Protein AF-A0A0L0C707-F1 (afdb_monomer)

Mean predicted aligned error: 13.83 Å

Organism: Lucilia cuprina (NCBI:txid7375)

Solvent-accessible surface area (backbone atoms only — not comparable to full-atom values): 21400 Å² total; per-residue (Å²): 146,87,86,83,80,81,94,69,94,73,90,75,89,79,86,86,85,88,85,85,88,83,90,88,89,80,92,75,96,67,78,78,77,79,74,74,87,55,80,81,68,81,73,63,88,67,75,67,60,69,65,49,59,50,30,46,52,55,20,52,49,32,47,49,54,42,46,63,70,50,71,50,40,71,60,50,46,52,56,71,50,48,83,51,72,84,74,51,72,86,60,82,85,61,59,77,74,50,43,35,53,51,51,55,44,52,61,49,52,52,26,50,48,30,39,50,52,14,51,40,29,42,51,22,28,54,31,42,48,49,28,50,53,42,51,45,50,50,55,50,47,50,54,50,59,59,70,62,53,60,85,64,52,80,80,50,56,69,74,58,51,54,30,48,52,55,35,50,50,54,49,50,53,48,51,54,54,50,41,55,55,47,49,56,52,44,52,55,37,35,51,50,26,50,44,32,17,53,52,28,36,53,49,16,48,51,50,51,47,48,60,69,70,31,51,56,47,68,47,66,68,38,44,51,56,49,36,52,51,48,47,57,49,49,52,50,33,46,48,64,52,35,58,67,59,48,56,51,36,50,52,52,48,55,54,47,52,56,50,49,56,51,48,53,55,52,50,44,51,52,50,53,50,50,52,54,28,65,76,68,67,49,51,82,78,62,35,53,60,44,78,44,38,66,72,70,43,42,69,58,52,52,53,50,50,54,51,50,52,49,42,36,45,73,76,48,71,60,58,81,73,90,58,88,86,53,51,86,70,55,54,66,70,60,60,72,71,62,71,74,58,54,64,57,84,62,66,63,68,73,77,48,51,77,72,60,51,70,30,36,55,69,79,70,97,75,78,135

Sequence (368 aa):
MIFQKYNFHIVVFVAFILQTNGDINSSSAIRPTILLGAPAHVISGEHISLDFYAAVELSDGAKNDLQELLYNFLENLQRNLSTSSILNTVVAKPIDIEINRYQLGKLNDLADFFQHSSNTAGQFAQKAEHFFETSKNESHSLLLKLRQLPSAQRFLPTAVKMRLTDYFAEMEFFHVMFSEIIDEALEYIVDTLRSIQRTFLRYADIQRDTLRTWNFKSDEWCCNTYLDFLQQWSAHIFKCAASSNLHVAYDVYATTETSTKYIMRQLEFRIQRLYNCFIFGNYELRCQFLRKPEIDFEKLFAKLDELQQYFDIKIKGGRVTNDRSGRRRRQQDETKNIYDKCIPYGFPDIQMTTSLKTCFYFPNSNKV

pLDDT: mean 73.56, std 23.79, range [23.22, 98.06]

Nearest PDB structures (foldseek):
  8a1g-assembly2_D  TM=5.244E-01  e=1.028E+00  Homo sapiens
  8abq-assembly2_D  TM=4.294E-01  e=4.629E+00  Homo sapiens
  4nqi-assembly1_B  TM=2.940E-01  e=2.229E+00  Dictyostelium discoideum
  6n4n-assembly2_C  TM=2.081E-01  e=1.723E+00  synthetic construct

Foldseek 3Di:
DPDPDDPDDDDDDDDDDDDDDDDDDDDDPDPPPPPPPDPPPPPPLDLQDPLLVVLLVQLVVLLVVLCVLCVCVLVCLCLLLDPDCVSVVPDDDDDQVVLLVSLVVSLLVLLVSLLVSLVSLLSSLVSLLSNLVSLLVSLVSLLVVLVVPVVLCVPDDPVLVVLSVVLSVLSVVLSVLLNVLSVLLSCLLNLLSNLSSVLSNVVSVLSVCCPPPQAFQSHPVLSSLVSVVCSVLVVLLCCQRDVQSVVLNSVLSVLSSVLSVVLSVLSSVVSVLVVVCSVVVPCVPSVVCSVPSCVSCVVVVVSSVVSVCSCCCRVVVVDPDVCPPCCVPVVVVPVVPRSVPSQPPPPPVVVDDPVSSVRTNDPDPPDD

Radius of gyration: 31.15 Å; Cα contacts (8 Å, |Δi|>4): 242; chains: 1; bounding box: 66×52×97 Å

Structure (mmCIF, N/CA/C/O backbone):
data_AF-A0A0L0C707-F1
#
_entry.id   AF-A0A0L0C707-F1
#
loop_
_atom_site.group_PDB
_atom_site.id
_atom_site.type_symbol
_atom_site.label_atom_id
_atom_site.label_alt_id
_atom_site.label_comp_id
_atom_site.label_asym_id
_atom_site.label_entity_id
_atom_site.label_seq_id
_atom_site.pdbx_PDB_ins_code
_atom_site.Cartn_x
_atom_site.Cartn_y
_atom_site.Cartn_z
_atom_site.occupancy
_atom_site.B_iso_or_equiv
_atom_site.auth_seq_id
_atom_site.auth_comp_id
_atom_site.auth_asym_id
_atom_site.auth_atom_id
_atom_site.pdbx_PDB_model_num
ATOM 1 N N . MET A 1 1 ? -35.541 -12.608 18.206 1.00 29.41 1 MET A N 1
ATOM 2 C CA . MET A 1 1 ? -35.694 -13.497 17.033 1.00 29.41 1 MET A CA 1
ATOM 3 C C . MET A 1 1 ? -34.462 -13.391 16.120 1.00 29.41 1 MET A C 1
ATOM 5 O O . MET A 1 1 ? -34.608 -13.160 14.933 1.00 29.41 1 MET A O 1
ATOM 9 N N . ILE A 1 2 ? -33.250 -13.544 16.682 1.00 27.58 2 ILE A N 1
ATOM 10 C CA . ILE A 1 2 ? -31.954 -13.632 15.969 1.00 27.58 2 ILE A CA 1
ATOM 11 C C . ILE A 1 2 ? -31.015 -14.495 16.842 1.00 27.58 2 ILE A C 1
ATOM 13 O O . ILE A 1 2 ? -30.010 -14.033 17.354 1.00 27.58 2 ILE A O 1
ATOM 17 N N . PHE A 1 3 ? -31.411 -15.736 17.126 1.00 26.38 3 PHE A N 1
ATOM 18 C CA . PHE A 1 3 ? -30.586 -16.717 17.855 1.00 26.38 3 PHE A CA 1
ATOM 19 C C . PHE A 1 3 ? -30.744 -18.089 17.187 1.00 26.38 3 PHE A C 1
ATOM 21 O O . PHE A 1 3 ? -31.162 -19.066 17.800 1.00 26.38 3 PHE A O 1
ATOM 28 N N . GLN A 1 4 ? -30.522 -18.141 15.869 1.00 24.53 4 GLN A N 1
ATOM 29 C CA . GLN A 1 4 ? -30.591 -19.404 15.123 1.00 24.53 4 GLN A CA 1
ATOM 30 C C . GLN A 1 4 ? -29.683 -19.472 13.886 1.00 24.53 4 GLN A C 1
ATOM 32 O O . GLN A 1 4 ? -29.968 -20.181 12.925 1.00 24.53 4 GLN A O 1
ATOM 37 N N . LYS A 1 5 ? -28.562 -18.753 13.899 1.00 28.16 5 LYS A N 1
ATOM 38 C CA . LYS A 1 5 ? -27.421 -18.997 13.009 1.00 28.16 5 LYS A CA 1
ATOM 39 C C . LYS A 1 5 ? -26.166 -18.885 13.869 1.00 28.16 5 LYS A C 1
ATOM 41 O O . LYS A 1 5 ? -26.195 -18.136 14.831 1.00 28.16 5 LYS A O 1
ATOM 46 N N . TYR A 1 6 ? -25.121 -19.629 13.524 1.00 32.22 6 TYR A N 1
ATOM 47 C CA . TYR A 1 6 ? -23.869 -19.821 14.278 1.00 32.22 6 TYR A CA 1
ATOM 48 C C . TYR A 1 6 ? -23.878 -21.011 15.256 1.00 32.22 6 TYR A C 1
ATOM 50 O O . TYR A 1 6 ? -23.705 -20.882 16.461 1.00 32.22 6 TYR A O 1
ATOM 58 N N . ASN A 1 7 ? -24.014 -22.214 14.681 1.00 24.25 7 ASN A N 1
ATOM 59 C CA . ASN A 1 7 ? -23.398 -23.420 15.237 1.00 24.25 7 ASN A CA 1
ATOM 60 C C . ASN A 1 7 ? -21.882 -23.330 15.002 1.00 24.25 7 ASN A C 1
ATOM 62 O O . ASN A 1 7 ? -21.407 -23.682 13.925 1.00 24.25 7 ASN A O 1
ATOM 66 N N . PHE A 1 8 ? -21.132 -22.867 15.997 1.00 26.16 8 PHE A N 1
ATOM 67 C CA . PHE A 1 8 ? -19.706 -23.159 16.119 1.00 26.16 8 PHE A CA 1
ATOM 68 C C . PHE A 1 8 ? -19.468 -23.768 17.498 1.00 26.16 8 PHE A C 1
ATOM 70 O O . PHE A 1 8 ? -19.759 -23.163 18.528 1.00 26.16 8 PHE A O 1
ATOM 77 N N . HIS A 1 9 ? -18.996 -25.014 17.500 1.00 23.22 9 HIS A N 1
ATOM 78 C CA . HIS A 1 9 ? -18.628 -25.747 18.702 1.00 23.22 9 HIS A CA 1
ATOM 79 C C . HIS A 1 9 ? -17.429 -25.067 19.371 1.00 23.22 9 HIS A C 1
ATOM 81 O O . HIS A 1 9 ? -16.294 -25.246 18.939 1.00 23.22 9 HIS A O 1
ATOM 87 N N . ILE A 1 10 ? -17.678 -24.332 20.452 1.00 25.02 10 ILE A N 1
ATOM 88 C CA . ILE A 1 10 ? -16.660 -24.020 21.455 1.00 25.02 10 ILE A CA 1
ATOM 89 C C . ILE A 1 10 ? -17.020 -24.826 22.700 1.00 25.02 10 ILE A C 1
ATOM 91 O O . ILE A 1 10 ? -18.026 -24.584 23.364 1.00 25.02 10 ILE A O 1
ATOM 95 N N . VAL A 1 11 ? -16.207 -25.843 22.975 1.00 23.56 11 VAL A N 1
ATOM 96 C CA . VAL A 1 11 ? -16.266 -26.633 24.204 1.00 23.56 11 VAL A CA 1
ATOM 97 C C . VAL A 1 11 ? -15.745 -25.749 25.338 1.00 23.56 11 VAL A C 1
ATOM 99 O O . VAL A 1 11 ? -14.542 -25.530 25.448 1.00 23.56 11 VAL A O 1
ATOM 102 N N . VAL A 1 12 ? -16.644 -25.227 26.174 1.00 27.28 12 VAL A N 1
ATOM 103 C CA . VAL A 1 12 ? -16.287 -24.533 27.420 1.00 27.28 12 VAL A CA 1
ATOM 104 C C . VAL A 1 12 ? -16.418 -25.518 28.578 1.00 27.28 12 VAL A C 1
ATOM 106 O O . VAL A 1 12 ? -17.511 -25.982 28.899 1.00 27.28 12 VAL A O 1
ATOM 109 N N . PHE A 1 13 ? -15.290 -25.835 29.213 1.00 24.61 13 PHE A N 1
ATOM 110 C CA . PHE A 1 13 ? -15.254 -26.531 30.496 1.00 24.61 13 PHE A CA 1
ATOM 111 C C . PHE A 1 13 ? -15.786 -25.596 31.593 1.00 24.61 13 PHE A C 1
ATOM 113 O O . PHE A 1 13 ? -15.154 -24.595 31.923 1.00 24.61 13 PHE A O 1
ATOM 120 N N . VAL A 1 14 ? -16.939 -25.933 32.174 1.00 24.94 14 VAL A N 1
ATOM 121 C CA . VAL A 1 14 ? -17.467 -25.303 33.392 1.00 24.94 14 VAL A CA 1
ATOM 122 C C . VAL A 1 14 ? -17.176 -26.234 34.564 1.00 24.94 14 VAL A C 1
ATOM 124 O O . VAL A 1 14 ? -17.775 -27.301 34.674 1.00 24.94 14 VAL A O 1
ATOM 127 N N . ALA A 1 15 ? -16.267 -25.832 35.453 1.00 25.30 15 ALA A N 1
ATOM 128 C CA . ALA A 1 15 ? -16.119 -26.458 36.762 1.00 25.30 15 ALA A CA 1
ATOM 129 C C . ALA A 1 15 ? -16.946 -25.671 37.790 1.00 25.30 15 ALA A C 1
ATOM 131 O O . ALA A 1 15 ? -16.605 -24.557 38.182 1.00 25.30 15 ALA A O 1
ATOM 132 N N . PHE A 1 16 ? -18.064 -26.275 38.183 1.00 24.27 16 PHE A N 1
ATOM 133 C CA . PHE A 1 16 ? -18.941 -25.882 39.282 1.00 24.27 16 PHE A CA 1
ATOM 134 C C . PHE A 1 16 ? -18.318 -26.336 40.611 1.00 24.27 16 PHE A C 1
ATOM 136 O O . PHE A 1 16 ? -18.015 -27.519 40.750 1.00 24.27 16 PHE A O 1
ATOM 143 N N . ILE A 1 17 ? -18.217 -25.455 41.611 1.00 27.58 17 ILE A N 1
ATOM 144 C CA . ILE A 1 17 ? -18.271 -25.868 43.022 1.00 27.58 17 ILE A CA 1
ATOM 145 C C . ILE A 1 17 ? -19.262 -24.957 43.755 1.00 27.58 17 ILE A C 1
ATOM 147 O O . ILE A 1 17 ? -19.055 -23.754 43.902 1.00 27.58 17 ILE A O 1
ATOM 151 N N . LEU A 1 18 ? -20.360 -25.584 44.179 1.00 25.73 18 LEU A N 1
ATOM 152 C CA . LEU A 1 18 ? -21.355 -25.131 45.149 1.00 25.73 18 LEU A CA 1
ATOM 153 C C . LEU A 1 18 ? -20.939 -25.591 46.554 1.00 25.73 18 LEU A C 1
ATOM 155 O O . LEU A 1 18 ? -20.549 -26.745 46.703 1.00 25.73 18 LEU A O 1
ATOM 159 N N . GLN A 1 19 ? -21.137 -24.735 47.562 1.00 26.56 19 GLN A N 1
ATOM 160 C CA . GLN A 1 19 ? -21.458 -25.070 48.968 1.00 26.56 19 GLN A CA 1
ATOM 161 C C . GLN A 1 19 ? -21.836 -23.749 49.681 1.00 26.56 19 GLN A C 1
ATOM 163 O O . GLN A 1 19 ? -20.992 -22.875 49.828 1.00 26.56 19 GLN A O 1
ATOM 168 N N . THR A 1 20 ? -23.119 -23.367 49.747 1.00 28.94 20 THR A N 1
ATOM 169 C CA . THR A 1 20 ? -24.190 -23.669 50.736 1.00 28.94 20 THR A CA 1
ATOM 170 C C . THR A 1 20 ? -24.132 -22.905 52.073 1.00 28.94 20 THR A C 1
ATOM 172 O O . THR A 1 20 ? -23.296 -23.201 52.915 1.00 28.94 20 THR A O 1
ATOM 175 N N . ASN A 1 21 ? -25.159 -22.051 52.234 1.00 27.39 21 ASN A N 1
ATOM 176 C CA . ASN A 1 21 ? -26.006 -21.717 53.400 1.00 27.39 21 ASN A CA 1
ATOM 177 C C . ASN A 1 21 ? -25.458 -20.985 54.643 1.00 27.39 21 ASN A C 1
ATOM 179 O O . ASN A 1 21 ? -24.502 -21.418 55.273 1.00 27.39 21 ASN A O 1
ATOM 183 N N . GLY A 1 22 ? -26.207 -19.947 55.063 1.00 23.61 22 GLY A N 1
ATOM 184 C CA . GLY A 1 22 ? -26.121 -19.336 56.396 1.00 23.61 22 GLY A CA 1
ATOM 185 C C . GLY A 1 22 ? -26.800 -17.962 56.550 1.00 23.61 22 GLY A C 1
ATOM 186 O O . GLY A 1 22 ? -26.109 -16.955 56.553 1.00 23.61 22 GLY A O 1
ATOM 187 N N . ASP A 1 23 ? -28.128 -17.973 56.705 1.00 24.03 23 ASP A N 1
ATOM 188 C CA . ASP A 1 23 ? -28.989 -17.088 57.517 1.00 24.03 23 ASP A CA 1
ATOM 189 C C . ASP A 1 23 ? -29.179 -15.567 57.304 1.00 24.03 23 ASP A C 1
ATOM 191 O O . ASP A 1 23 ? -28.378 -14.805 56.773 1.00 24.03 23 ASP A O 1
ATOM 195 N N . ILE A 1 24 ? -30.385 -15.185 57.734 1.00 30.83 24 ILE A N 1
ATOM 196 C CA . ILE A 1 24 ? -31.194 -13.995 57.476 1.00 30.83 24 ILE A CA 1
ATOM 197 C C . ILE A 1 24 ? -31.113 -13.003 58.660 1.00 30.83 24 ILE A C 1
ATOM 199 O O . ILE A 1 24 ? -31.166 -13.422 59.811 1.00 30.83 24 ILE A O 1
ATOM 203 N N . ASN A 1 25 ? -31.135 -11.699 58.333 1.00 25.59 25 ASN A N 1
ATOM 204 C CA . ASN A 1 25 ? -31.723 -10.538 59.044 1.00 25.59 25 ASN A CA 1
ATOM 205 C C . ASN A 1 25 ? -30.840 -9.366 59.532 1.00 25.59 25 ASN A C 1
ATOM 207 O O . ASN A 1 25 ? -29.829 -9.502 60.210 1.00 25.59 25 ASN A O 1
ATOM 211 N N . SER A 1 26 ? -31.453 -8.191 59.316 1.00 24.33 26 SER A N 1
ATOM 212 C CA . SER A 1 26 ? -31.308 -6.870 59.954 1.00 24.33 26 SER A CA 1
ATOM 213 C C . SER A 1 26 ? -30.426 -5.804 59.278 1.00 24.33 26 SER A C 1
ATOM 215 O O . SER A 1 26 ? -29.206 -5.761 59.365 1.00 24.33 26 SER A O 1
ATOM 217 N N . SER A 1 27 ? -31.136 -4.896 58.599 1.00 27.25 27 SER A N 1
ATOM 218 C CA . SER A 1 27 ? -31.024 -3.433 58.683 1.00 27.25 27 SER A CA 1
ATOM 219 C C . SER A 1 27 ? -29.714 -2.814 59.193 1.00 27.25 27 SER A C 1
ATOM 221 O O . SER A 1 27 ? -29.495 -2.684 60.393 1.00 27.25 27 SER A O 1
ATOM 223 N N . SER A 1 28 ? -28.964 -2.204 58.279 1.00 24.56 28 SER A N 1
ATOM 224 C CA . SER A 1 28 ? -28.593 -0.785 58.374 1.00 24.56 28 SER A CA 1
ATOM 225 C C . SER A 1 28 ? -28.043 -0.324 57.025 1.00 24.56 28 SER A C 1
ATOM 227 O O . SER A 1 28 ? -27.272 -1.020 56.369 1.00 24.56 28 SER A O 1
ATOM 229 N N . ALA A 1 29 ? -28.498 0.844 56.574 1.00 35.22 29 ALA A N 1
ATOM 230 C CA . ALA A 1 29 ? -28.006 1.502 55.376 1.00 35.22 29 ALA A CA 1
ATOM 231 C C . ALA A 1 29 ? -26.565 1.976 55.608 1.00 35.22 29 ALA A C 1
ATOM 233 O O . ALA A 1 29 ? -26.320 3.126 55.959 1.00 35.22 29 ALA A O 1
ATOM 234 N N . ILE A 1 30 ? -25.605 1.079 55.413 1.00 25.02 30 ILE A N 1
ATOM 235 C CA . ILE A 1 30 ? -24.193 1.423 55.320 1.00 25.02 30 ILE A CA 1
ATOM 236 C C . ILE A 1 30 ? -23.891 1.482 53.828 1.00 25.02 30 ILE A C 1
ATOM 238 O O . ILE A 1 30 ? -23.772 0.454 53.165 1.00 25.02 30 ILE A O 1
ATOM 242 N N . ARG A 1 31 ? -23.802 2.700 53.275 1.00 25.56 31 ARG A N 1
ATOM 243 C CA . ARG A 1 31 ? -23.098 2.901 52.003 1.00 25.56 31 ARG A CA 1
ATOM 244 C C . ARG A 1 31 ? -21.703 2.308 52.206 1.00 25.56 31 ARG A C 1
ATOM 246 O O . ARG A 1 31 ? -20.988 2.824 53.066 1.00 25.56 31 ARG A O 1
ATOM 253 N N . PRO A 1 32 ? -21.292 1.259 51.475 1.00 26.81 32 PRO A N 1
ATOM 254 C CA . PRO A 1 32 ? -19.907 0.860 51.525 1.00 26.81 32 PRO A CA 1
ATOM 255 C C . PRO A 1 32 ? -19.141 1.978 50.831 1.00 26.81 32 PRO A C 1
ATOM 257 O O . PRO A 1 32 ? -19.194 2.132 49.610 1.00 26.81 32 PRO A O 1
ATOM 260 N N . THR A 1 33 ? -18.474 2.808 51.625 1.00 26.66 33 THR A N 1
ATOM 261 C CA . THR A 1 33 ? -17.367 3.619 51.146 1.00 26.66 33 THR A CA 1
ATOM 262 C C . THR A 1 33 ? -16.359 2.621 50.598 1.00 26.66 33 THR A C 1
ATOM 264 O O . THR A 1 33 ? -15.690 1.927 51.363 1.00 26.66 33 THR A O 1
ATOM 267 N N . ILE A 1 34 ? -16.317 2.475 49.274 1.00 34.53 34 ILE A N 1
ATOM 268 C CA . ILE A 1 34 ? -15.263 1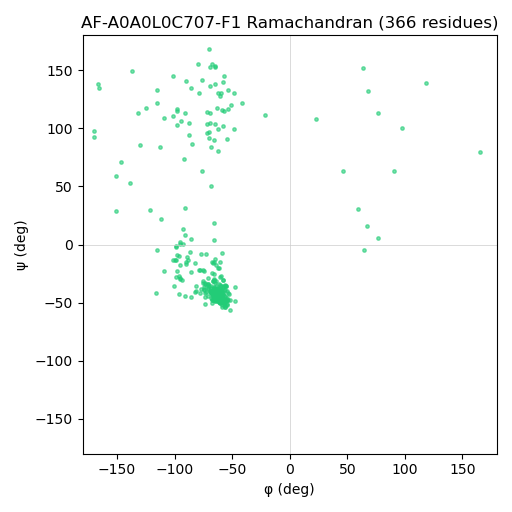.731 48.595 1.00 34.53 34 ILE A CA 1
ATOM 269 C C . ILE A 1 34 ? -13.991 2.536 48.851 1.00 34.53 34 ILE A C 1
ATOM 271 O O . ILE A 1 34 ? -13.671 3.478 48.131 1.00 34.53 34 ILE A O 1
ATOM 275 N N . LEU A 1 35 ? -13.303 2.212 49.943 1.00 26.55 35 LEU A N 1
ATOM 276 C CA . LEU A 1 35 ? -11.914 2.574 50.138 1.00 26.55 35 LEU A CA 1
ATOM 277 C C . LEU A 1 35 ? -11.155 1.857 49.022 1.00 26.55 35 LEU A C 1
ATOM 279 O O . LEU A 1 35 ? -10.909 0.653 49.098 1.00 26.55 35 LEU A O 1
ATOM 283 N N . LEU A 1 36 ? -10.837 2.598 47.957 1.00 36.31 36 LEU A N 1
ATOM 284 C CA . LEU A 1 36 ? -9.808 2.227 46.994 1.00 36.31 36 LEU A CA 1
ATOM 285 C C . LEU A 1 36 ? -8.472 2.168 47.749 1.00 36.31 36 LEU A C 1
ATOM 287 O O . LEU A 1 36 ? -7.685 3.107 47.759 1.00 36.31 36 LEU A O 1
ATOM 291 N N . GLY A 1 37 ? -8.248 1.053 48.440 1.00 28.73 37 GLY A N 1
ATOM 292 C CA . GLY A 1 37 ? -6.965 0.654 49.000 1.00 28.73 37 GLY A CA 1
ATOM 293 C C . GLY A 1 37 ? -6.056 0.123 47.896 1.00 28.73 37 GLY A C 1
ATOM 294 O O . GLY A 1 37 ? -5.730 -1.055 47.875 1.00 28.73 37 GLY A O 1
ATOM 295 N N . ALA A 1 38 ? -5.720 0.985 46.946 1.00 29.02 38 ALA A N 1
ATOM 296 C CA . ALA A 1 38 ? -4.607 0.885 46.010 1.00 29.02 38 ALA A CA 1
ATOM 297 C C . ALA A 1 38 ? -4.491 2.278 45.380 1.00 29.02 38 ALA A C 1
ATOM 299 O O . ALA A 1 38 ? -5.538 2.882 45.117 1.00 29.02 38 ALA A O 1
ATOM 300 N N . PRO A 1 39 ? -3.279 2.831 45.177 1.00 29.73 39 PRO A N 1
ATOM 301 C CA . PRO A 1 39 ? -3.155 4.150 44.579 1.00 29.73 39 PRO A CA 1
ATOM 302 C C . PRO A 1 39 ? -3.942 4.119 43.275 1.00 29.73 39 PRO A C 1
ATOM 304 O O . PRO A 1 39 ? -3.842 3.149 42.521 1.00 29.73 39 PRO A O 1
ATOM 307 N N . ALA A 1 40 ? -4.763 5.143 43.042 1.00 35.59 40 ALA A N 1
ATOM 308 C CA . ALA A 1 40 ? -5.251 5.436 41.711 1.00 35.59 40 ALA A CA 1
ATOM 309 C C . ALA A 1 40 ? -3.998 5.570 40.844 1.00 35.59 40 ALA A C 1
ATOM 311 O O . ALA A 1 40 ? -3.367 6.626 40.817 1.00 35.59 40 ALA A O 1
ATOM 312 N N . HIS A 1 41 ? -3.558 4.457 40.250 1.00 37.34 41 HIS A N 1
ATOM 313 C CA . HIS A 1 41 ? -2.521 4.465 39.246 1.00 37.34 41 HIS A CA 1
ATOM 314 C C . HIS A 1 41 ? -3.004 5.501 38.260 1.00 37.34 41 HIS A C 1
ATOM 316 O O . HIS A 1 41 ? -4.139 5.410 37.793 1.00 37.34 41 HIS A O 1
ATOM 322 N N . VAL A 1 42 ? -2.189 6.533 38.073 1.00 35.88 42 VAL A N 1
ATOM 323 C CA . VAL A 1 42 ? -2.395 7.570 37.077 1.00 35.88 42 VAL A CA 1
ATOM 324 C C . VAL A 1 42 ? -2.688 6.826 35.785 1.00 35.88 42 VAL A C 1
ATOM 326 O O . VAL A 1 42 ? -1.789 6.254 35.172 1.00 35.88 42 VAL A O 1
ATOM 329 N N . ILE A 1 43 ? -3.971 6.716 35.444 1.00 45.62 43 ILE A N 1
ATOM 330 C CA . ILE A 1 43 ? -4.393 6.143 34.182 1.00 45.62 43 ILE A CA 1
ATOM 331 C C . ILE A 1 43 ? -3.962 7.213 33.199 1.00 45.62 43 ILE A C 1
ATOM 333 O O . ILE A 1 43 ? -4.608 8.254 33.092 1.00 45.62 43 ILE A O 1
ATOM 337 N N . SER A 1 44 ? -2.784 7.006 32.609 1.00 44.12 44 SER A N 1
ATOM 338 C CA . SER A 1 44 ? -2.294 7.782 31.479 1.00 44.12 44 SER A CA 1
ATOM 339 C C . SER A 1 44 ? -3.466 8.008 30.531 1.00 44.12 44 SER A C 1
ATOM 341 O O . SER A 1 44 ? -4.110 7.042 30.118 1.00 44.12 44 SER A O 1
ATOM 343 N N . GLY A 1 45 ? -3.779 9.277 30.257 1.00 47.53 45 GLY A N 1
ATOM 344 C CA . GLY A 1 45 ? -4.919 9.657 29.421 1.00 47.53 45 GLY A CA 1
ATOM 345 C C . GLY A 1 45 ? -4.804 9.144 27.984 1.00 47.53 45 GLY A C 1
ATOM 346 O O . GLY A 1 45 ? -5.827 9.005 27.319 1.00 47.53 45 GLY A O 1
ATOM 347 N N . GLU A 1 46 ? -3.586 8.814 27.549 1.00 57.59 46 GLU A N 1
ATOM 348 C CA . GLU A 1 46 ? -3.301 8.158 26.275 1.00 57.59 46 GLU A CA 1
ATOM 349 C C . GLU A 1 46 ? -3.291 6.638 26.466 1.00 57.59 46 GLU A C 1
ATOM 351 O O . GLU A 1 46 ? -2.436 6.077 27.166 1.00 57.59 46 GLU A O 1
ATOM 356 N N . HIS A 1 47 ? -4.273 5.968 25.859 1.00 70.94 47 HIS A N 1
ATOM 357 C CA . HIS A 1 47 ? -4.337 4.507 25.824 1.00 70.94 47 HIS A CA 1
ATOM 358 C C . HIS A 1 47 ? -3.739 3.927 24.541 1.00 70.94 47 HIS A C 1
ATOM 360 O O . HIS A 1 47 ? -3.223 2.805 24.603 1.00 70.94 47 HIS A O 1
ATOM 366 N N . ILE A 1 48 ? -3.795 4.688 23.443 1.00 83.06 48 ILE A N 1
ATOM 367 C CA . ILE A 1 48 ? -3.105 4.421 22.175 1.00 83.06 48 ILE A CA 1
ATOM 368 C C . ILE A 1 48 ? -1.686 4.983 22.250 1.00 83.06 48 ILE A C 1
ATOM 370 O O . ILE A 1 48 ? -1.499 6.111 22.703 1.00 83.06 48 ILE A O 1
ATOM 374 N N . SER A 1 49 ? -0.690 4.215 21.812 1.00 87.00 49 SER A N 1
ATOM 375 C CA . SER A 1 49 ? 0.701 4.679 21.807 1.00 87.00 49 SER A CA 1
ATOM 376 C C . SER A 1 49 ? 0.969 5.788 20.779 1.00 87.00 49 SER A C 1
ATOM 378 O O . SER A 1 49 ? 0.343 5.863 19.720 1.00 87.00 49 SER A O 1
ATOM 380 N N . LEU A 1 50 ? 1.973 6.624 21.059 1.00 88.25 50 LEU A N 1
ATOM 381 C CA . LEU A 1 50 ? 2.527 7.557 20.070 1.00 88.25 50 LEU A CA 1
ATOM 382 C C . LEU A 1 50 ? 3.114 6.824 18.853 1.00 88.25 50 LEU A C 1
ATOM 384 O O . LEU A 1 50 ? 3.076 7.361 17.747 1.00 88.25 50 LEU A O 1
ATOM 388 N N . ASP A 1 51 ? 3.584 5.587 19.037 1.00 90.56 51 ASP A N 1
ATOM 389 C CA . ASP A 1 51 ? 4.130 4.753 17.963 1.00 90.56 51 ASP A CA 1
ATOM 390 C C . ASP A 1 51 ? 3.085 4.474 16.875 1.00 90.56 51 ASP A C 1
ATOM 392 O O . ASP A 1 51 ? 3.419 4.462 15.693 1.00 90.56 51 ASP A O 1
ATOM 396 N N . PHE A 1 52 ? 1.806 4.327 17.238 1.00 93.38 52 PHE A N 1
ATOM 397 C CA . PHE A 1 52 ? 0.723 4.201 16.260 1.00 93.38 52 PHE A CA 1
ATOM 398 C C . PHE A 1 52 ? 0.589 5.437 15.373 1.00 93.38 52 PHE A C 1
ATOM 400 O O . PHE A 1 52 ? 0.519 5.314 14.149 1.00 93.38 52 PHE A O 1
ATOM 407 N N . TYR A 1 53 ? 0.576 6.627 15.972 1.00 92.69 53 TYR A N 1
ATOM 408 C CA . TYR A 1 53 ? 0.458 7.877 15.221 1.00 92.69 53 TYR A CA 1
ATOM 409 C C . TYR A 1 53 ? 1.698 8.134 14.358 1.00 92.69 53 TYR A C 1
ATOM 411 O O . TYR A 1 53 ? 1.564 8.516 13.198 1.00 92.69 53 TYR A O 1
ATOM 419 N N . ALA A 1 54 ? 2.892 7.827 14.869 1.00 95.00 54 ALA A N 1
ATOM 420 C CA . ALA A 1 54 ? 4.122 7.903 14.089 1.00 95.00 54 ALA A CA 1
ATOM 421 C C . ALA A 1 54 ? 4.117 6.911 12.912 1.00 95.00 54 ALA A C 1
ATOM 423 O O . ALA A 1 54 ? 4.482 7.273 11.793 1.00 95.00 54 ALA A O 1
ATOM 424 N N . ALA A 1 55 ? 3.667 5.671 13.128 1.00 95.81 55 ALA A N 1
ATOM 425 C CA . ALA A 1 55 ? 3.589 4.663 12.074 1.00 95.81 55 ALA A CA 1
ATOM 426 C C . ALA A 1 55 ? 2.625 5.086 10.958 1.00 95.81 55 ALA A C 1
ATOM 428 O O . ALA A 1 55 ? 2.955 4.941 9.780 1.00 95.81 55 ALA A O 1
ATOM 429 N N . VAL A 1 56 ? 1.476 5.664 11.317 1.00 95.06 56 VAL A N 1
ATOM 430 C CA . VAL A 1 56 ? 0.531 6.293 10.384 1.00 95.06 56 VAL A CA 1
ATOM 431 C C . VAL A 1 56 ? 1.204 7.389 9.553 1.00 95.06 56 VAL A C 1
ATOM 433 O O . VAL A 1 56 ? 1.119 7.366 8.331 1.00 95.06 56 VAL A O 1
ATOM 436 N N . GLU A 1 57 ? 1.861 8.359 10.192 1.00 96.19 57 GLU A N 1
ATOM 437 C CA . GLU A 1 57 ? 2.446 9.508 9.485 1.00 96.19 57 GLU A CA 1
ATOM 438 C C . GLU A 1 57 ? 3.571 9.080 8.542 1.00 96.19 57 GLU A C 1
ATOM 440 O O . GLU A 1 57 ? 3.643 9.525 7.397 1.00 96.19 57 GLU A O 1
ATOM 445 N N . LEU A 1 58 ? 4.432 8.166 8.996 1.00 96.69 58 LEU A N 1
ATOM 446 C CA . LEU A 1 58 ? 5.534 7.651 8.189 1.00 96.69 58 LEU A CA 1
ATOM 447 C C . LEU A 1 58 ? 5.039 6.908 6.949 1.00 96.69 58 LEU A C 1
ATOM 449 O O . LEU A 1 58 ? 5.642 7.044 5.878 1.00 96.69 58 LEU A O 1
ATOM 453 N N . SER A 1 59 ? 3.986 6.106 7.103 1.00 96.50 59 SER A N 1
ATOM 454 C CA . SER A 1 59 ? 3.401 5.317 6.020 1.00 96.50 59 SER A CA 1
ATOM 455 C C . SER A 1 59 ? 2.599 6.176 5.043 1.00 96.50 59 SER A C 1
ATOM 457 O O . SER A 1 59 ? 2.761 5.995 3.836 1.00 96.50 59 SER A O 1
ATOM 459 N N . ASP A 1 60 ? 1.849 7.174 5.524 1.00 96.12 60 ASP A N 1
ATOM 460 C CA . ASP A 1 60 ? 1.184 8.158 4.663 1.00 96.12 60 ASP A CA 1
ATOM 461 C C . ASP A 1 60 ? 2.193 9.010 3.879 1.00 96.12 60 ASP A C 1
ATOM 463 O O . ASP A 1 60 ? 2.050 9.184 2.670 1.00 96.12 60 ASP A O 1
ATOM 467 N N . GLY A 1 61 ? 3.277 9.451 4.527 1.00 96.00 61 GLY A N 1
ATOM 468 C CA . GLY A 1 61 ? 4.374 10.155 3.861 1.00 96.00 61 GLY A CA 1
ATOM 469 C C . GLY A 1 61 ? 4.969 9.340 2.711 1.00 96.00 61 GLY A C 1
ATOM 470 O O . GLY A 1 61 ? 5.029 9.820 1.586 1.00 96.00 61 GLY A O 1
ATOM 471 N N . ALA A 1 62 ? 5.301 8.066 2.945 1.00 96.19 62 ALA A N 1
ATOM 472 C CA . ALA A 1 62 ? 5.854 7.209 1.890 1.00 96.19 62 ALA A CA 1
ATOM 473 C C . ALA A 1 62 ? 4.860 6.891 0.763 1.00 96.19 62 ALA A C 1
ATOM 475 O O . ALA A 1 62 ? 5.266 6.727 -0.390 1.00 96.19 62 ALA A O 1
ATOM 476 N N . LYS A 1 63 ? 3.561 6.807 1.075 1.00 96.25 63 LYS A N 1
ATOM 477 C CA . LYS A 1 63 ? 2.509 6.718 0.058 1.00 96.25 63 LYS A CA 1
ATOM 478 C C . LYS A 1 63 ? 2.535 7.957 -0.836 1.00 96.25 63 LYS A C 1
ATOM 480 O O . LYS A 1 63 ? 2.540 7.809 -2.056 1.00 96.25 63 LYS A O 1
ATOM 485 N N . ASN A 1 64 ? 2.557 9.146 -0.231 1.00 94.06 64 ASN A N 1
ATOM 486 C CA . ASN A 1 64 ? 2.561 10.423 -0.943 1.00 94.06 64 ASN A CA 1
ATOM 487 C C . ASN A 1 64 ? 3.835 10.580 -1.791 1.00 94.06 64 ASN A C 1
ATOM 489 O O . ASN A 1 64 ? 3.722 10.926 -2.963 1.00 94.06 64 ASN A O 1
ATOM 493 N N . ASP A 1 65 ? 5.007 10.205 -1.264 1.00 91.94 65 ASP A N 1
ATOM 494 C CA . ASP A 1 65 ? 6.280 10.210 -2.002 1.00 91.94 65 ASP A CA 1
ATOM 495 C C . ASP A 1 65 ? 6.198 9.348 -3.275 1.00 91.94 65 ASP A C 1
ATOM 497 O O . ASP A 1 65 ? 6.586 9.772 -4.366 1.00 91.94 65 ASP A O 1
ATOM 501 N N . LEU A 1 66 ? 5.657 8.126 -3.162 1.00 92.31 66 LEU A N 1
ATOM 502 C CA . LEU A 1 66 ? 5.487 7.242 -4.316 1.00 92.31 66 LEU A CA 1
ATOM 503 C C . LEU A 1 66 ? 4.437 7.778 -5.297 1.00 92.31 66 LEU A C 1
ATOM 505 O O . LEU A 1 66 ? 4.618 7.661 -6.509 1.00 92.31 66 LEU A O 1
ATOM 509 N N . GLN A 1 67 ? 3.337 8.335 -4.784 1.00 91.38 67 GLN A N 1
ATOM 510 C CA . GLN A 1 67 ? 2.289 8.936 -5.607 1.00 91.38 67 GLN A CA 1
ATOM 511 C C . GLN A 1 67 ? 2.845 10.087 -6.434 1.00 91.38 67 GLN A C 1
ATOM 513 O O . GLN A 1 67 ? 2.665 10.087 -7.647 1.00 91.38 67 GLN A O 1
ATOM 518 N N . GLU A 1 68 ? 3.550 11.024 -5.803 1.00 88.12 68 GLU A N 1
ATOM 519 C CA . GLU A 1 68 ? 4.149 12.183 -6.461 1.00 88.12 68 GLU A CA 1
ATOM 520 C C . GLU A 1 68 ? 5.178 11.760 -7.515 1.00 88.12 68 GLU A C 1
ATOM 522 O O . GLU A 1 68 ? 5.124 12.229 -8.655 1.00 88.12 68 GLU A O 1
ATOM 527 N N . LEU A 1 69 ? 6.046 10.800 -7.175 1.00 87.31 69 LEU A N 1
ATOM 528 C CA . LEU A 1 69 ? 7.062 10.277 -8.089 1.00 87.31 69 LEU A CA 1
ATOM 529 C C . LEU A 1 69 ? 6.455 9.689 -9.375 1.00 87.31 69 LEU A C 1
ATOM 531 O O . LEU A 1 69 ? 7.039 9.816 -10.453 1.00 87.31 69 LEU A O 1
ATOM 535 N N . LEU A 1 70 ? 5.288 9.044 -9.276 1.00 87.12 70 LEU A N 1
ATOM 536 C CA . LEU A 1 70 ? 4.668 8.321 -10.390 1.00 87.12 70 LEU A CA 1
ATOM 537 C C . LEU A 1 70 ? 3.517 9.079 -11.074 1.00 87.12 70 LEU A C 1
ATOM 539 O O . LEU A 1 70 ? 3.139 8.696 -12.184 1.00 87.12 70 LEU A O 1
ATOM 543 N N . TYR A 1 71 ? 2.995 10.156 -10.471 1.00 80.00 71 TYR A N 1
ATOM 544 C CA . TYR A 1 71 ? 1.792 10.882 -10.914 1.00 80.00 71 TYR A CA 1
ATOM 545 C C . TYR A 1 71 ? 1.858 11.307 -12.387 1.00 80.00 71 TYR A C 1
ATOM 547 O O . TYR A 1 71 ? 0.911 11.104 -13.144 1.00 80.00 71 TYR A O 1
ATOM 555 N N . ASN A 1 72 ? 3.020 11.810 -12.812 1.00 72.94 72 ASN A N 1
ATOM 556 C CA . ASN A 1 72 ? 3.263 12.275 -14.179 1.00 72.94 72 ASN A CA 1
ATOM 557 C C . ASN A 1 72 ? 4.256 11.391 -14.934 1.00 72.94 72 ASN A C 1
ATOM 559 O O . ASN A 1 72 ? 4.862 11.852 -15.897 1.00 72.94 72 ASN A O 1
ATOM 563 N N . PHE A 1 73 ? 4.455 10.131 -14.529 1.00 79.19 73 PHE A N 1
ATOM 564 C CA . PHE A 1 73 ? 5.488 9.291 -15.137 1.00 79.19 73 PHE A CA 1
ATOM 565 C C . PHE A 1 73 ? 5.349 9.205 -16.660 1.00 79.19 73 PHE A C 1
ATOM 567 O O . PHE A 1 73 ? 6.324 9.430 -17.365 1.00 79.19 73 PHE A O 1
ATOM 574 N N . LEU A 1 74 ? 4.149 8.939 -17.186 1.00 72.81 74 LEU A N 1
ATOM 575 C CA . LEU A 1 74 ? 3.947 8.804 -18.634 1.00 72.81 74 LEU A CA 1
ATOM 576 C C . LEU A 1 74 ? 4.192 10.119 -19.388 1.00 72.81 74 LEU A C 1
ATOM 578 O O . LEU A 1 74 ? 4.769 10.100 -20.473 1.00 72.81 74 LEU A O 1
ATOM 582 N N . GLU A 1 75 ? 3.800 11.251 -18.806 1.00 69.50 75 GLU A N 1
ATOM 583 C CA . GLU A 1 75 ? 4.021 12.574 -19.392 1.00 69.50 75 GLU A CA 1
ATOM 584 C C . GLU A 1 75 ? 5.505 12.970 -19.339 1.00 69.50 75 GLU A C 1
ATOM 586 O O . GLU A 1 75 ? 6.072 13.415 -20.336 1.00 69.50 75 GLU A O 1
ATOM 591 N N . ASN A 1 76 ? 6.167 12.737 -18.206 1.00 69.12 76 ASN A N 1
ATOM 592 C CA . ASN A 1 76 ? 7.594 12.988 -18.018 1.00 69.12 76 ASN A CA 1
ATOM 593 C C . ASN A 1 76 ? 8.441 12.061 -18.884 1.00 69.12 76 ASN A C 1
ATOM 595 O O . ASN A 1 76 ? 9.432 12.497 -19.455 1.00 69.12 76 ASN A O 1
ATOM 599 N N . LEU A 1 77 ? 8.039 10.804 -19.041 1.00 71.12 77 LEU A N 1
ATOM 600 C CA . LEU A 1 77 ? 8.690 9.852 -19.927 1.00 71.12 77 LEU A CA 1
ATOM 601 C C . LEU A 1 77 ? 8.582 10.302 -21.387 1.00 71.12 77 LEU A C 1
ATOM 603 O O . LEU A 1 77 ? 9.570 10.261 -22.117 1.00 71.12 77 LEU A O 1
ATOM 607 N N . GLN A 1 78 ? 7.410 10.798 -21.795 1.00 63.66 78 GLN A N 1
ATOM 608 C CA . GLN A 1 78 ? 7.231 11.397 -23.114 1.00 63.66 78 GLN A CA 1
ATOM 609 C C . GLN A 1 78 ? 8.077 12.657 -23.305 1.00 63.66 78 GLN A C 1
ATOM 611 O O . GLN A 1 78 ? 8.666 12.813 -24.366 1.00 63.66 78 GLN A O 1
ATOM 616 N N . ARG A 1 79 ? 8.189 13.538 -22.306 1.00 63.03 79 ARG A N 1
ATOM 617 C CA . ARG A 1 79 ? 8.993 14.770 -22.405 1.00 63.03 79 ARG A CA 1
ATOM 618 C C . ARG A 1 79 ? 10.503 14.510 -22.348 1.00 63.03 79 ARG A C 1
ATOM 620 O O . ARG A 1 79 ? 11.245 15.102 -23.123 1.00 63.03 79 ARG A O 1
ATOM 627 N N . ASN A 1 80 ? 10.957 13.616 -21.472 1.00 58.06 80 ASN A N 1
ATOM 628 C CA . ASN A 1 80 ? 12.377 13.404 -21.185 1.00 58.06 80 ASN A CA 1
ATOM 629 C C . ASN A 1 80 ? 13.063 12.515 -22.227 1.00 58.06 80 ASN A C 1
ATOM 631 O O . ASN A 1 80 ? 14.218 12.779 -22.567 1.00 58.06 80 ASN A O 1
ATOM 635 N N . LEU A 1 81 ? 12.365 11.510 -22.768 1.00 60.72 81 LEU A N 1
ATOM 636 C CA . LEU A 1 81 ? 12.914 10.605 -23.788 1.00 60.72 81 LEU A CA 1
ATOM 637 C C . LEU A 1 81 ? 12.553 11.005 -25.224 1.00 60.72 81 LEU A C 1
ATOM 639 O O . LEU A 1 81 ? 13.146 10.468 -26.153 1.00 60.72 81 LEU A O 1
ATOM 643 N N . SER A 1 82 ? 11.649 11.973 -25.422 1.00 55.72 82 SER A N 1
ATOM 644 C CA . SER A 1 82 ? 11.316 12.458 -26.762 1.00 55.72 82 SER A CA 1
ATOM 645 C C . SER A 1 82 ? 12.543 13.030 -27.471 1.00 55.72 82 SER A C 1
ATOM 647 O O . SER A 1 82 ? 13.225 13.924 -26.965 1.00 55.72 82 SER A O 1
ATOM 649 N N . THR A 1 83 ? 12.751 12.576 -28.702 1.00 50.19 83 THR A N 1
ATOM 650 C CA . THR A 1 83 ? 13.728 13.096 -29.668 1.00 50.19 83 THR A CA 1
ATOM 651 C C . THR A 1 83 ? 13.171 14.272 -30.493 1.00 50.19 83 THR A C 1
ATOM 653 O O . THR A 1 83 ? 13.913 14.937 -31.214 1.00 50.19 83 THR A O 1
ATOM 656 N N . SER A 1 84 ? 11.876 14.600 -30.348 1.00 42.59 84 SER A N 1
ATOM 657 C CA . SER A 1 84 ? 11.215 15.713 -31.046 1.00 42.59 84 SER A CA 1
ATOM 658 C C . SER A 1 84 ? 11.839 17.070 -30.706 1.00 42.59 84 SER A C 1
ATOM 660 O O . SER A 1 84 ? 11.926 17.473 -29.541 1.00 42.59 84 SER A O 1
ATOM 662 N N . SER A 1 85 ? 12.198 17.825 -31.746 1.00 40.28 85 SER A N 1
ATOM 663 C CA . SER A 1 85 ? 12.737 19.187 -31.651 1.00 40.28 85 SER A CA 1
ATOM 664 C C . SER A 1 85 ? 11.749 20.205 -31.067 1.00 40.28 85 SER A C 1
ATOM 666 O O . SER A 1 85 ? 12.182 21.256 -30.610 1.00 40.28 85 SER A O 1
ATOM 668 N N . ILE A 1 86 ? 10.447 19.894 -31.049 1.00 37.66 86 ILE A N 1
ATOM 669 C CA . ILE A 1 86 ? 9.369 20.775 -30.561 1.00 37.66 86 ILE A CA 1
ATOM 670 C C . ILE A 1 86 ? 9.162 20.651 -29.039 1.00 37.66 86 ILE A C 1
ATOM 672 O O . ILE A 1 86 ? 8.653 21.581 -28.420 1.00 37.66 86 ILE A O 1
ATOM 676 N N . LEU A 1 87 ? 9.555 19.525 -28.427 1.00 36.88 87 LEU A N 1
ATOM 677 C CA . LEU A 1 87 ? 9.446 19.289 -26.976 1.00 36.88 87 LEU A CA 1
ATOM 678 C C . LEU A 1 87 ? 10.765 19.559 -26.225 1.00 36.88 87 LEU A C 1
ATOM 680 O O . LEU A 1 87 ? 10.734 19.867 -25.038 1.00 36.88 87 LEU A O 1
ATOM 684 N N . ASN A 1 88 ? 11.914 19.499 -26.912 1.00 39.00 88 ASN A N 1
ATOM 685 C CA . ASN A 1 88 ? 13.251 19.762 -26.350 1.00 39.00 88 ASN A CA 1
ATOM 686 C C . ASN A 1 88 ? 13.706 21.237 -26.456 1.00 39.00 88 ASN A C 1
ATOM 688 O O . ASN A 1 88 ? 14.858 21.555 -26.167 1.00 39.00 88 ASN A O 1
ATOM 692 N N . THR A 1 89 ? 12.832 22.156 -26.872 1.00 36.31 89 THR A N 1
ATOM 693 C CA . THR A 1 89 ? 13.140 23.547 -27.272 1.00 36.31 89 THR A CA 1
ATOM 694 C C . THR A 1 89 ? 13.658 24.476 -26.165 1.00 36.31 89 THR A C 1
ATOM 696 O O . THR A 1 89 ? 13.878 25.655 -26.429 1.00 36.31 89 THR A O 1
ATOM 699 N N . VAL A 1 90 ? 13.873 23.988 -24.939 1.00 40.16 90 VAL A N 1
ATOM 700 C CA . VAL A 1 90 ? 14.305 24.813 -23.793 1.00 40.16 90 VAL A CA 1
ATOM 701 C C . VAL A 1 90 ? 15.814 24.714 -23.514 1.00 40.16 90 VAL A C 1
ATOM 703 O O . VAL A 1 90 ? 16.356 25.567 -22.818 1.00 40.16 90 VAL A O 1
ATOM 706 N N . VAL A 1 91 ? 16.535 23.747 -24.093 1.00 40.19 91 VAL A N 1
ATOM 707 C CA . VAL A 1 91 ? 17.983 23.590 -23.859 1.00 40.19 91 VAL A CA 1
ATOM 708 C C . VAL A 1 91 ? 18.747 23.833 -25.159 1.00 40.19 91 VAL A C 1
ATOM 710 O O . VAL A 1 91 ? 18.492 23.184 -26.172 1.00 40.19 91 VAL A O 1
ATOM 713 N N . ALA A 1 92 ? 19.660 24.809 -25.140 1.00 41.47 92 ALA A N 1
ATOM 714 C CA . ALA A 1 92 ? 20.528 25.149 -26.264 1.00 41.47 92 ALA A CA 1
ATOM 715 C C . ALA A 1 92 ? 21.188 23.884 -26.837 1.00 41.47 92 ALA A C 1
ATOM 717 O O . ALA A 1 92 ? 21.735 23.087 -26.077 1.00 41.47 92 ALA A O 1
ATOM 718 N N . LYS A 1 93 ? 21.115 23.696 -28.163 1.00 44.59 93 LYS A N 1
ATOM 719 C CA . LYS A 1 93 ? 21.705 22.539 -28.853 1.00 44.59 93 LYS A CA 1
ATOM 720 C C . LYS A 1 93 ? 23.214 22.477 -28.560 1.00 44.59 93 LYS A C 1
ATOM 722 O O . LYS A 1 93 ? 23.920 23.393 -28.984 1.00 44.59 93 LYS A O 1
ATOM 727 N N . PRO A 1 94 ? 23.702 21.440 -27.858 1.00 51.41 94 PRO A N 1
ATOM 728 C CA . PRO A 1 94 ? 25.127 21.259 -27.599 1.00 51.41 94 PRO A CA 1
ATOM 729 C C . PRO A 1 94 ? 25.893 20.890 -28.878 1.00 51.41 94 PRO A C 1
ATOM 731 O O . PRO A 1 94 ? 25.291 20.547 -29.897 1.00 51.41 94 PRO A O 1
ATOM 734 N N . ILE A 1 95 ? 27.224 20.935 -28.831 1.00 50.44 95 ILE A N 1
ATOM 735 C CA . ILE A 1 95 ? 28.095 20.461 -29.922 1.00 50.44 95 ILE A CA 1
ATOM 736 C C . ILE A 1 95 ? 27.917 18.932 -30.076 1.00 50.44 95 ILE A C 1
ATOM 738 O O . ILE A 1 95 ? 27.606 18.248 -29.110 1.00 50.44 95 ILE A O 1
ATOM 742 N N . ASP A 1 96 ? 28.138 18.364 -31.263 1.00 52.19 96 ASP A N 1
ATOM 743 C CA . ASP A 1 96 ? 27.861 16.951 -31.618 1.00 52.19 96 ASP A CA 1
ATOM 744 C C . ASP A 1 96 ? 28.376 15.895 -30.595 1.00 52.19 96 ASP A C 1
ATOM 746 O O . ASP A 1 96 ? 27.715 14.909 -30.269 1.00 52.19 96 ASP A O 1
ATOM 750 N N . ILE A 1 97 ? 29.540 16.145 -29.980 1.00 51.94 97 ILE A N 1
ATOM 751 C CA . ILE A 1 97 ? 30.130 15.296 -28.922 1.00 51.94 97 ILE A CA 1
ATOM 752 C C . ILE A 1 97 ? 29.352 15.394 -27.593 1.00 51.94 97 ILE A C 1
ATOM 754 O O . ILE A 1 97 ? 29.252 14.418 -26.845 1.00 51.94 97 ILE A O 1
ATOM 758 N N . GLU A 1 98 ? 28.802 16.565 -27.280 1.00 59.94 98 GLU A N 1
ATOM 759 C CA . GLU A 1 98 ? 27.960 16.796 -26.104 1.00 59.94 98 GLU A CA 1
ATOM 760 C C . GLU A 1 98 ? 26.553 16.217 -26.295 1.00 59.94 98 GLU A C 1
ATOM 762 O O . GLU A 1 98 ? 25.987 15.725 -25.323 1.00 59.94 98 GLU A O 1
ATOM 767 N N . ILE A 1 99 ? 26.023 16.182 -27.527 1.00 59.88 99 ILE A N 1
ATOM 768 C CA . ILE A 1 99 ? 24.727 15.555 -27.852 1.00 59.88 99 ILE A CA 1
ATOM 769 C C . ILE A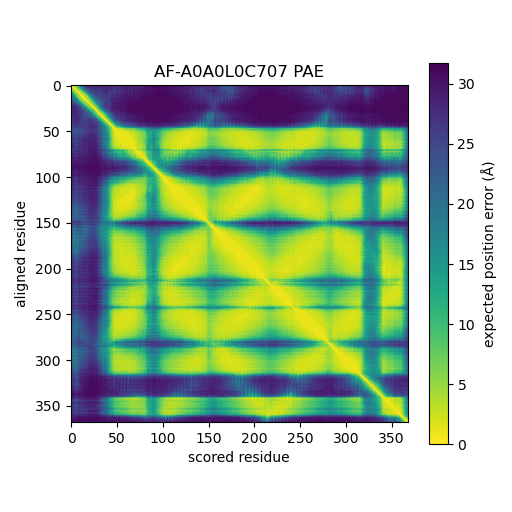 1 99 ? 24.758 14.054 -27.545 1.00 59.88 99 ILE A C 1
ATOM 771 O O . ILE A 1 99 ? 23.881 13.560 -26.836 1.00 59.88 99 ILE A O 1
ATOM 775 N N . ASN A 1 100 ? 25.795 13.338 -27.993 1.00 62.22 100 ASN A N 1
ATOM 776 C CA . ASN A 1 100 ? 25.918 11.899 -27.732 1.00 62.22 100 ASN A CA 1
ATOM 777 C C . ASN A 1 100 ? 26.093 11.584 -26.237 1.00 62.22 100 ASN A C 1
ATOM 779 O O . ASN A 1 100 ? 25.472 10.652 -25.726 1.00 62.22 100 ASN A O 1
ATOM 783 N N . ARG A 1 101 ? 26.884 12.376 -25.494 1.00 67.94 101 ARG A N 1
ATOM 784 C CA . ARG A 1 101 ? 26.993 12.214 -24.029 1.00 67.94 101 ARG A CA 1
ATOM 785 C C . ARG A 1 101 ? 25.685 12.531 -23.314 1.00 67.94 101 ARG A C 1
ATOM 787 O O . ARG A 1 101 ? 25.336 11.839 -22.364 1.00 67.94 101 ARG A O 1
ATOM 794 N N . TYR A 1 102 ? 24.967 13.553 -23.766 1.00 71.31 102 TYR A N 1
ATOM 795 C CA . TYR A 1 102 ? 23.677 13.948 -23.216 1.00 71.31 102 TYR A CA 1
ATOM 796 C C . TYR A 1 102 ? 22.605 12.870 -23.438 1.00 71.31 102 TYR A C 1
ATOM 798 O O . TYR A 1 102 ? 21.899 12.501 -22.503 1.00 71.31 102 TYR A O 1
ATOM 806 N N . GLN A 1 103 ? 22.521 12.299 -24.642 1.00 71.06 103 GLN A N 1
ATOM 807 C CA . GLN A 1 103 ? 21.598 11.203 -24.956 1.00 71.06 103 GLN A CA 1
ATOM 808 C C . GLN A 1 103 ? 21.946 9.913 -24.201 1.00 71.06 103 GLN A C 1
ATOM 810 O O . GLN A 1 103 ? 21.054 9.246 -23.681 1.00 71.06 103 GLN A O 1
ATOM 815 N N . LEU A 1 104 ? 23.236 9.587 -24.073 1.00 74.44 104 LEU A N 1
ATOM 816 C CA . LEU A 1 104 ? 23.684 8.464 -23.248 1.00 74.44 104 LEU A CA 1
ATOM 817 C C . LEU A 1 104 ? 23.392 8.692 -21.754 1.00 74.44 104 LEU A C 1
ATOM 819 O O . LEU A 1 104 ? 23.071 7.745 -21.038 1.00 74.44 104 LEU A O 1
ATOM 823 N N . GLY A 1 105 ? 23.454 9.943 -21.288 1.00 77.06 105 GLY A N 1
ATOM 824 C CA . GLY A 1 105 ? 22.982 10.351 -19.963 1.00 77.06 105 GLY A CA 1
ATOM 825 C C . GLY A 1 105 ? 21.506 10.011 -19.764 1.00 77.06 105 GLY A C 1
ATOM 826 O O . GLY A 1 105 ? 21.183 9.249 -18.860 1.00 77.06 105 GLY A O 1
ATOM 827 N N . LYS A 1 106 ? 20.636 10.431 -20.694 1.00 78.69 106 LYS A N 1
ATOM 828 C CA . LYS A 1 106 ? 19.191 10.127 -20.655 1.00 78.69 106 LYS A CA 1
ATOM 829 C C . LYS A 1 106 ? 18.871 8.631 -20.574 1.00 78.69 106 LYS A C 1
ATOM 831 O O . LYS A 1 106 ? 17.903 8.241 -19.925 1.00 78.69 106 LYS A O 1
ATOM 836 N N . LEU A 1 107 ? 19.668 7.791 -21.239 1.00 77.94 107 LEU A N 1
ATOM 837 C CA . LEU A 1 107 ? 19.523 6.333 -21.180 1.00 77.94 107 LEU A CA 1
ATOM 838 C C . LEU A 1 107 ? 19.801 5.782 -19.771 1.00 77.94 107 LEU A C 1
ATOM 840 O O . LEU A 1 107 ? 19.091 4.886 -19.317 1.00 77.94 107 LEU A O 1
ATOM 844 N N . ASN A 1 108 ? 20.798 6.328 -19.069 1.00 81.19 108 ASN A N 1
ATOM 845 C CA . ASN A 1 108 ? 21.093 5.955 -17.683 1.00 81.19 108 ASN A CA 1
ATOM 846 C C . ASN A 1 108 ? 20.074 6.550 -16.698 1.00 81.19 108 ASN A C 1
ATOM 848 O O . ASN A 1 108 ? 19.642 5.844 -15.788 1.00 81.19 108 ASN A O 1
ATOM 852 N N . ASP A 1 109 ? 19.622 7.787 -16.927 1.00 82.31 109 ASP A N 1
ATOM 853 C CA . ASP A 1 109 ? 18.622 8.465 -16.091 1.00 82.31 109 ASP A CA 1
ATOM 854 C C . ASP A 1 109 ? 17.312 7.668 -16.002 1.00 82.31 109 ASP A C 1
ATOM 856 O O . ASP A 1 109 ? 16.662 7.627 -14.958 1.00 82.31 109 ASP A O 1
ATOM 860 N N . LEU A 1 110 ? 16.921 6.993 -17.088 1.00 85.00 110 LEU A N 1
ATOM 861 C CA . LEU A 1 110 ? 15.733 6.142 -17.107 1.00 85.00 110 LEU A CA 1
ATOM 862 C C . LEU A 1 110 ? 15.886 4.912 -16.202 1.00 85.00 110 LEU A C 1
ATOM 864 O O . LEU A 1 110 ? 14.974 4.594 -15.436 1.00 85.00 110 LEU A O 1
ATOM 868 N N . ALA A 1 111 ? 17.037 4.242 -16.257 1.00 87.12 111 ALA A N 1
ATOM 869 C CA . ALA A 1 111 ? 17.317 3.101 -15.393 1.00 87.12 111 ALA A CA 1
ATOM 870 C C . ALA A 1 111 ? 17.371 3.534 -13.921 1.00 87.12 111 ALA A C 1
ATOM 872 O O . ALA A 1 111 ? 16.811 2.868 -13.048 1.00 87.12 111 ALA A O 1
ATOM 873 N N . ASP A 1 112 ? 17.987 4.685 -13.650 1.00 87.44 112 ASP A N 1
ATOM 874 C CA . ASP A 1 112 ? 18.050 5.279 -12.318 1.00 87.44 112 ASP A CA 1
ATOM 875 C C . ASP A 1 112 ? 16.659 5.670 -11.802 1.00 87.44 112 ASP A C 1
ATOM 877 O O . ASP A 1 112 ? 16.350 5.419 -10.636 1.00 87.44 112 ASP A O 1
ATOM 881 N N . PHE A 1 113 ? 15.776 6.176 -12.666 1.00 89.31 113 PHE A N 1
ATOM 882 C CA . PHE A 1 113 ? 14.381 6.439 -12.319 1.00 89.31 113 PHE A CA 1
ATOM 883 C C . PHE A 1 113 ? 13.639 5.163 -11.896 1.00 89.31 113 PHE A C 1
ATOM 885 O O . PHE A 1 113 ? 12.965 5.159 -10.861 1.00 89.31 113 PHE A O 1
ATOM 892 N N . PHE A 1 114 ? 13.749 4.069 -12.658 1.00 90.38 114 PHE A N 1
ATOM 893 C CA . PHE A 1 114 ? 13.094 2.802 -12.306 1.00 90.38 114 PHE A CA 1
ATOM 894 C C . PHE A 1 114 ? 13.675 2.194 -11.026 1.00 90.38 114 PHE A C 1
ATOM 896 O O . PHE A 1 114 ? 12.922 1.712 -10.177 1.00 90.38 114 PHE A O 1
ATOM 903 N N . GLN A 1 115 ? 14.992 2.286 -10.832 1.00 91.19 115 GLN A N 1
ATOM 904 C CA . GLN A 1 115 ? 15.646 1.896 -9.584 1.00 91.19 115 GLN A CA 1
ATOM 905 C C . GLN A 1 115 ? 15.120 2.708 -8.395 1.00 91.19 115 GLN A C 1
ATOM 907 O O . GLN A 1 115 ? 14.790 2.142 -7.350 1.00 91.19 115 GLN A O 1
ATOM 912 N N . HIS A 1 116 ? 15.049 4.031 -8.541 1.00 90.94 116 HIS A N 1
ATOM 913 C CA . HIS A 1 116 ? 14.568 4.927 -7.499 1.00 90.94 116 HIS A CA 1
ATOM 914 C C . HIS A 1 116 ? 13.098 4.643 -7.171 1.00 90.94 116 HIS A C 1
ATOM 916 O O . HIS A 1 116 ? 12.764 4.421 -6.012 1.00 90.94 116 HIS A O 1
ATOM 922 N N . SER A 1 117 ? 12.251 4.510 -8.193 1.00 91.19 117 SER A N 1
ATOM 923 C CA . SER A 1 117 ? 10.834 4.153 -8.049 1.00 91.19 117 SER A CA 1
ATOM 924 C C . SER A 1 117 ? 10.633 2.803 -7.364 1.00 91.19 117 SER A C 1
ATOM 926 O O . SER A 1 117 ? 9.759 2.666 -6.510 1.00 91.19 117 SER A O 1
ATOM 928 N N . SER A 1 118 ? 11.465 1.809 -7.692 1.00 94.00 118 SER A N 1
ATOM 929 C CA . SER A 1 118 ? 11.494 0.519 -6.999 1.00 94.00 118 SER A CA 1
ATOM 930 C C . SER A 1 118 ? 11.792 0.694 -5.507 1.00 94.00 118 SER A C 1
ATOM 932 O O . SER A 1 118 ? 11.083 0.145 -4.663 1.00 94.00 118 SER A O 1
ATOM 934 N N . ASN A 1 119 ? 12.813 1.483 -5.166 1.00 94.62 119 ASN A N 1
ATOM 935 C CA . ASN A 1 119 ? 13.180 1.731 -3.774 1.00 94.62 119 ASN A CA 1
ATOM 936 C C . ASN A 1 119 ? 12.053 2.445 -3.014 1.00 94.62 119 ASN A C 1
ATOM 938 O O . ASN A 1 119 ? 11.713 2.019 -1.912 1.00 94.62 119 ASN A O 1
ATOM 942 N N . THR A 1 120 ? 11.434 3.468 -3.606 1.00 94.81 120 THR A N 1
ATOM 943 C CA . THR A 1 120 ? 10.299 4.191 -3.010 1.00 94.81 120 THR A CA 1
ATOM 944 C C . THR A 1 120 ? 9.088 3.271 -2.816 1.00 94.81 120 THR A C 1
ATOM 946 O O . THR A 1 120 ? 8.466 3.288 -1.755 1.00 94.81 120 THR A O 1
ATOM 949 N N . ALA A 1 121 ? 8.797 2.382 -3.775 1.00 95.19 121 ALA A N 1
ATOM 950 C CA . ALA A 1 121 ? 7.750 1.367 -3.628 1.00 95.19 121 ALA A CA 1
ATOM 951 C C . ALA A 1 121 ? 8.048 0.384 -2.482 1.00 95.19 121 ALA A C 1
ATOM 953 O O . ALA A 1 121 ? 7.160 0.069 -1.690 1.00 95.19 121 ALA A O 1
ATOM 954 N N . GLY A 1 122 ? 9.305 -0.054 -2.352 1.00 96.12 122 GLY A N 1
ATOM 955 C CA . GLY A 1 122 ? 9.755 -0.900 -1.246 1.00 96.12 122 GLY A CA 1
ATOM 956 C C . GLY A 1 122 ? 9.651 -0.211 0.119 1.00 96.12 122 GLY A C 1
ATOM 957 O O . GLY A 1 122 ? 9.201 -0.825 1.086 1.00 96.12 122 GLY A O 1
ATOM 958 N N . GLN A 1 123 ? 10.002 1.076 0.201 1.00 97.44 123 GLN A N 1
ATOM 959 C CA . GLN A 1 123 ? 9.856 1.869 1.426 1.00 97.44 123 GLN A CA 1
ATOM 960 C C . GLN A 1 123 ? 8.391 2.033 1.829 1.00 97.44 123 GLN A C 1
ATOM 962 O O . GLN A 1 123 ? 8.064 1.877 3.007 1.00 97.44 123 GLN A O 1
ATOM 967 N N . PHE A 1 124 ? 7.502 2.309 0.870 1.00 97.94 124 PHE A N 1
ATOM 968 C CA . PHE A 1 124 ? 6.072 2.369 1.153 1.00 97.94 124 PHE A CA 1
ATOM 969 C C . PHE A 1 124 ? 5.551 1.012 1.646 1.00 97.94 124 PHE A C 1
ATOM 971 O O . PHE A 1 124 ? 4.872 0.972 2.668 1.00 97.94 124 PHE A O 1
ATOM 978 N N . ALA A 1 125 ? 5.946 -0.100 1.014 1.00 97.44 125 ALA A N 1
ATOM 979 C CA . ALA A 1 125 ? 5.557 -1.440 1.457 1.00 97.44 125 ALA A CA 1
ATOM 980 C C . ALA A 1 125 ? 5.970 -1.712 2.911 1.00 97.44 125 ALA A C 1
ATOM 982 O O . ALA A 1 125 ? 5.145 -2.137 3.716 1.00 97.44 125 ALA A O 1
ATOM 983 N N . GLN A 1 126 ? 7.225 -1.415 3.259 1.00 98.06 126 GLN A N 1
ATOM 984 C CA . GLN A 1 126 ? 7.759 -1.615 4.607 1.00 98.06 126 GLN A CA 1
ATOM 985 C C . GLN A 1 126 ? 7.025 -0.765 5.652 1.00 98.06 126 GLN A C 1
ATOM 987 O O . GLN A 1 126 ? 6.687 -1.246 6.732 1.00 98.06 126 GLN A O 1
ATOM 992 N N . LYS A 1 127 ? 6.785 0.513 5.347 1.00 98.06 127 LYS A N 1
ATOM 993 C CA . LYS A 1 127 ? 6.112 1.429 6.273 1.00 98.06 127 LYS A CA 1
ATOM 994 C C . LYS A 1 127 ? 4.627 1.091 6.426 1.00 98.06 127 LYS A C 1
ATOM 996 O O . LYS A 1 127 ? 4.117 1.161 7.539 1.00 98.06 127 LYS A O 1
ATOM 1001 N N . ALA A 1 128 ? 3.952 0.682 5.351 1.00 97.38 128 ALA A N 1
ATOM 1002 C CA . ALA A 1 128 ? 2.571 0.206 5.404 1.00 97.38 128 ALA A CA 1
ATOM 1003 C C . ALA A 1 128 ? 2.448 -1.078 6.242 1.00 97.38 128 ALA A C 1
ATOM 1005 O O . ALA A 1 128 ? 1.588 -1.154 7.114 1.00 97.38 128 ALA A O 1
ATOM 1006 N N . GLU A 1 129 ? 3.343 -2.050 6.038 1.00 97.38 129 GLU A N 1
ATOM 1007 C CA . GLU A 1 129 ? 3.431 -3.271 6.853 1.00 97.38 129 GLU A CA 1
ATOM 1008 C C . GLU A 1 129 ? 3.604 -2.927 8.339 1.00 97.38 129 GLU A C 1
ATOM 1010 O O . GLU A 1 129 ? 2.846 -3.409 9.179 1.00 97.38 129 GLU A O 1
ATOM 1015 N N . HIS A 1 130 ? 4.524 -2.011 8.661 1.00 97.44 130 HIS A N 1
ATOM 1016 C CA . HIS A 1 130 ? 4.713 -1.544 10.032 1.00 97.44 130 HIS A CA 1
ATOM 1017 C C . HIS A 1 130 ? 3.453 -0.884 10.613 1.00 97.44 130 HIS A C 1
ATOM 1019 O O . HIS A 1 130 ? 3.065 -1.201 11.733 1.00 97.44 130 HIS A O 1
ATOM 1025 N N . PHE A 1 131 ? 2.779 -0.008 9.862 1.00 97.44 131 PHE A N 1
ATOM 1026 C CA . PHE A 1 131 ? 1.524 0.612 10.291 1.00 97.44 131 PHE A CA 1
ATOM 1027 C C . PHE A 1 131 ? 0.431 -0.421 10.601 1.00 97.44 131 PHE A C 1
ATOM 1029 O O . PHE A 1 131 ? -0.211 -0.341 11.654 1.00 97.44 131 PHE A O 1
ATOM 1036 N N . PHE A 1 132 ? 0.222 -1.399 9.721 1.00 96.88 132 PHE A N 1
ATOM 1037 C CA . PHE A 1 132 ? -0.795 -2.429 9.924 1.00 96.88 132 PHE A CA 1
ATOM 1038 C C . PHE A 1 132 ? -0.479 -3.316 11.131 1.00 96.88 132 PHE A C 1
ATOM 1040 O O . PHE A 1 132 ? -1.355 -3.535 11.969 1.00 96.88 132 PHE A O 1
ATOM 1047 N N . GLU A 1 133 ? 0.771 -3.757 11.283 1.00 96.56 133 GLU A N 1
ATOM 1048 C CA . GLU A 1 133 ? 1.198 -4.536 12.450 1.00 96.56 133 GLU A CA 1
ATOM 1049 C C . GLU A 1 133 ? 1.052 -3.746 13.755 1.00 96.56 133 GLU A C 1
ATOM 1051 O O . GLU A 1 133 ? 0.464 -4.241 14.719 1.00 96.56 133 GLU A O 1
ATOM 1056 N N . THR A 1 134 ? 1.490 -2.485 13.781 1.00 95.88 134 THR A N 1
ATOM 1057 C CA . THR A 1 134 ? 1.313 -1.603 14.943 1.00 95.88 134 THR A CA 1
ATOM 1058 C C . THR A 1 134 ? -0.166 -1.410 15.270 1.00 95.88 134 THR A C 1
ATOM 1060 O O . THR A 1 134 ? -0.551 -1.486 16.433 1.00 95.88 134 THR A O 1
ATOM 1063 N N . SER A 1 135 ? -1.030 -1.261 14.264 1.00 95.25 135 SER A N 1
ATOM 1064 C CA . SER A 1 135 ? -2.479 -1.145 14.468 1.00 95.25 135 SER A CA 1
ATOM 1065 C C . SER A 1 135 ? -3.070 -2.383 15.146 1.00 95.25 135 SER A C 1
ATOM 1067 O O . SER A 1 135 ? -3.839 -2.257 16.100 1.00 95.25 135 SER A O 1
ATOM 1069 N N . LYS A 1 136 ? -2.705 -3.592 14.701 1.00 94.94 136 LYS A N 1
ATOM 1070 C CA . LYS A 1 136 ? -3.152 -4.840 15.344 1.00 94.94 136 LYS A CA 1
ATOM 1071 C C . LYS A 1 136 ? -2.624 -4.948 16.774 1.00 94.94 136 LYS A C 1
ATOM 1073 O O . LYS A 1 136 ? -3.386 -5.278 17.685 1.00 94.94 136 LYS A O 1
ATOM 1078 N N . ASN A 1 137 ? -1.350 -4.621 16.978 1.00 93.19 137 ASN A N 1
ATOM 1079 C CA . ASN A 1 137 ? -0.698 -4.681 18.283 1.00 93.19 137 ASN A CA 1
ATOM 1080 C C . ASN A 1 137 ? -1.315 -3.700 19.282 1.00 93.19 137 ASN A C 1
ATOM 1082 O O . ASN A 1 137 ? -1.567 -4.088 20.420 1.00 93.19 137 ASN A O 1
ATOM 1086 N N . GLU A 1 138 ? -1.633 -2.473 18.869 1.00 91.50 138 GLU A N 1
ATOM 1087 C CA . GLU A 1 138 ? -2.355 -1.515 19.712 1.00 91.50 138 GLU A CA 1
ATOM 1088 C C . GLU A 1 138 ? -3.749 -2.023 20.066 1.00 91.50 138 GLU A C 1
ATOM 1090 O O . GLU A 1 138 ? -4.122 -2.043 21.238 1.00 91.50 138 GLU A O 1
ATOM 1095 N N . SER A 1 139 ? -4.491 -2.523 19.075 1.00 90.62 139 SER A N 1
ATOM 1096 C CA . SER A 1 139 ? -5.799 -3.152 19.286 1.00 90.62 139 SER A CA 1
ATOM 1097 C C . SER A 1 139 ? -5.723 -4.246 20.359 1.00 90.62 139 SER A C 1
ATOM 1099 O O . SER A 1 139 ? -6.505 -4.269 21.309 1.00 90.62 139 SER A O 1
ATOM 1101 N N . HIS A 1 140 ? -4.724 -5.124 20.257 1.00 88.44 140 HIS A N 1
ATOM 1102 C CA . HIS A 1 140 ? -4.509 -6.205 21.211 1.00 88.44 140 HIS A CA 1
ATOM 1103 C C . HIS A 1 140 ? -4.045 -5.704 22.588 1.00 88.44 140 HIS A C 1
ATOM 1105 O O . HIS A 1 140 ? -4.526 -6.174 23.620 1.00 88.44 140 HIS A O 1
ATOM 1111 N N . SER A 1 141 ? -3.147 -4.720 22.627 1.00 87.75 141 SER A N 1
ATOM 1112 C CA . SER A 1 141 ? -2.656 -4.084 23.854 1.00 87.75 141 SER A CA 1
ATOM 1113 C C . SER A 1 141 ? -3.803 -3.473 24.659 1.00 87.75 141 SER A C 1
ATOM 1115 O O . SER A 1 141 ? -3.887 -3.665 25.874 1.00 87.75 141 SER A O 1
ATOM 1117 N N . LEU A 1 142 ? -4.750 -2.818 23.985 1.00 84.00 142 LEU A N 1
ATOM 1118 C CA . LEU A 1 142 ? -5.971 -2.310 24.605 1.00 84.00 142 LEU A CA 1
ATOM 1119 C C . LEU A 1 142 ? -6.806 -3.427 25.247 1.00 84.00 142 LEU A C 1
ATOM 1121 O O . LEU A 1 142 ? -7.211 -3.297 26.405 1.00 84.00 142 LEU A O 1
ATOM 1125 N N . LEU A 1 143 ? -7.017 -4.541 24.539 1.00 83.00 143 LEU A N 1
ATOM 1126 C CA . LEU A 1 143 ? -7.719 -5.709 25.079 1.00 83.00 143 LEU A CA 1
ATOM 1127 C C . LEU A 1 143 ? -7.011 -6.272 26.325 1.00 83.00 143 LEU A C 1
ATOM 1129 O O . LEU A 1 143 ? -7.662 -6.601 27.320 1.00 83.00 143 LEU A O 1
ATOM 1133 N N . LEU A 1 144 ? -5.677 -6.351 26.309 1.00 82.31 144 LEU A N 1
ATOM 1134 C CA . LEU A 1 144 ? -4.887 -6.818 27.452 1.00 82.31 144 LEU A CA 1
ATOM 1135 C C . LEU A 1 144 ? -4.978 -5.868 28.652 1.00 82.31 144 LEU A C 1
ATOM 1137 O O . LEU A 1 144 ? -5.204 -6.337 29.769 1.00 82.31 144 LEU A O 1
ATOM 1141 N N . LYS A 1 145 ? -4.865 -4.548 28.441 1.00 78.06 145 LYS A N 1
ATOM 1142 C CA . LYS A 1 145 ? -5.036 -3.532 29.501 1.00 78.06 145 LYS A CA 1
ATOM 1143 C C . LYS A 1 145 ? -6.401 -3.669 30.179 1.00 78.06 145 LYS A C 1
ATOM 1145 O O . LYS A 1 145 ? -6.506 -3.594 31.403 1.00 78.06 145 LYS A O 1
ATOM 1150 N N . LEU A 1 146 ? -7.444 -3.952 29.403 1.00 72.06 146 LEU A N 1
ATOM 1151 C CA . LEU A 1 146 ? -8.783 -4.187 29.933 1.00 72.06 146 LEU A CA 1
ATOM 1152 C C . LEU A 1 146 ? -8.904 -5.488 30.731 1.00 72.06 146 LEU A C 1
ATOM 1154 O O . LEU A 1 146 ? -9.522 -5.504 31.795 1.00 72.06 146 LEU A O 1
ATOM 1158 N N . ARG A 1 147 ? -8.263 -6.569 30.282 1.00 71.75 147 ARG A N 1
ATOM 1159 C CA . ARG A 1 147 ? -8.189 -7.828 31.042 1.00 71.75 147 ARG A CA 1
ATOM 1160 C C . ARG A 1 147 ? -7.406 -7.705 32.352 1.00 71.75 147 ARG A C 1
ATOM 1162 O O . ARG A 1 147 ? -7.496 -8.616 33.167 1.00 71.75 147 ARG A O 1
ATOM 1169 N N . GLN A 1 148 ? -6.676 -6.608 32.575 1.00 68.81 148 GLN A N 1
ATOM 1170 C CA . GLN A 1 148 ? -5.937 -6.300 33.812 1.00 68.81 148 GLN A CA 1
ATOM 1171 C C . GLN A 1 148 ? -6.722 -5.452 34.836 1.00 68.81 148 GLN A C 1
ATOM 1173 O O . GLN A 1 148 ? -6.263 -5.260 35.962 1.00 68.81 148 GLN A O 1
ATOM 1178 N N . LEU A 1 149 ? -7.975 -5.087 34.543 1.00 64.06 149 LEU A N 1
ATOM 1179 C CA . LEU A 1 149 ? -8.955 -4.621 35.539 1.00 64.06 149 LEU A CA 1
ATOM 1180 C C . LEU A 1 149 ? -9.334 -5.583 36.718 1.00 64.06 149 LEU A C 1
ATOM 1182 O O . LEU A 1 149 ? -10.043 -5.121 37.622 1.00 64.06 149 LEU A O 1
ATOM 1186 N N . PRO A 1 150 ? -8.923 -6.875 36.808 1.00 50.56 150 PRO A N 1
ATOM 1187 C CA . PRO A 1 150 ? -9.337 -7.808 37.862 1.00 50.56 150 PRO A CA 1
ATOM 1188 C C . PRO A 1 150 ? -8.990 -7.437 39.303 1.00 50.56 150 PRO A C 1
ATOM 1190 O O . PRO A 1 150 ? -9.592 -8.002 40.216 1.00 50.56 150 PRO A O 1
ATOM 1193 N N . SER A 1 151 ? -8.092 -6.485 39.562 1.00 49.47 151 SER A N 1
ATOM 1194 C CA . SER A 1 151 ? -7.800 -6.065 40.941 1.00 49.47 151 SER A CA 1
ATOM 1195 C C . SER A 1 151 ? -8.981 -5.340 41.611 1.00 49.47 151 SER A C 1
ATOM 1197 O O . SER A 1 151 ? -9.129 -5.427 42.829 1.00 49.47 151 SER A O 1
ATOM 1199 N N . ALA A 1 152 ? -9.891 -4.730 40.839 1.00 51.69 152 ALA A N 1
ATOM 1200 C CA . ALA A 1 152 ? -11.119 -4.105 41.349 1.00 51.69 152 ALA A CA 1
ATOM 1201 C C . ALA A 1 152 ? -12.359 -5.024 41.287 1.00 51.69 152 ALA A C 1
ATOM 1203 O O . ALA A 1 152 ? -13.347 -4.792 41.987 1.00 51.69 152 ALA A O 1
ATOM 1204 N N . GLN A 1 153 ? -12.320 -6.099 40.486 1.00 55.56 153 GLN A N 1
ATOM 1205 C CA . GLN A 1 153 ? -13.478 -6.976 40.265 1.00 55.56 153 GLN A CA 1
ATOM 1206 C C . GLN A 1 153 ? -13.917 -7.735 41.517 1.00 55.56 153 GLN A C 1
ATOM 1208 O O . GLN A 1 153 ? -15.088 -8.094 41.629 1.00 55.56 153 GLN A O 1
ATOM 1213 N N . ARG A 1 154 ? -13.023 -7.969 42.485 1.00 60.53 154 ARG A N 1
ATOM 1214 C CA . ARG A 1 154 ? -13.329 -8.760 43.688 1.00 60.53 154 ARG A CA 1
ATOM 1215 C C . ARG A 1 154 ? -14.537 -8.211 44.460 1.00 60.53 154 ARG A C 1
ATOM 1217 O O . ARG A 1 154 ? -15.361 -9.002 44.913 1.00 60.53 154 ARG A O 1
ATOM 1224 N N . PHE A 1 155 ? -14.698 -6.887 44.485 1.00 66.00 155 PHE A N 1
ATOM 1225 C CA . PHE A 1 155 ? -15.762 -6.175 45.203 1.00 66.00 155 PHE A CA 1
ATOM 1226 C C . PHE A 1 155 ? -16.993 -5.836 44.345 1.00 66.00 155 PHE A C 1
ATOM 1228 O O . PHE A 1 155 ? -17.943 -5.239 44.846 1.00 66.00 155 PHE A O 1
ATOM 1235 N N . LEU A 1 156 ? -17.006 -6.204 43.058 1.00 72.25 156 LEU A N 1
ATOM 1236 C CA . LEU A 1 156 ? -18.147 -5.925 42.187 1.00 72.25 156 LEU A CA 1
ATOM 1237 C C . LEU A 1 156 ? -19.323 -6.877 42.468 1.00 72.25 156 LEU A C 1
ATOM 1239 O O . LEU A 1 156 ? -19.104 -8.085 42.637 1.00 72.25 156 LEU A O 1
ATOM 1243 N N . PRO A 1 157 ? -20.575 -6.378 42.428 1.00 77.75 157 PRO A N 1
ATOM 1244 C CA . PRO A 1 157 ? -21.761 -7.226 42.455 1.00 77.75 157 PRO A CA 1
ATOM 1245 C C . PRO A 1 157 ? -21.757 -8.243 41.308 1.00 77.75 157 PRO A C 1
ATOM 1247 O O . PRO A 1 157 ? -21.353 -7.923 40.188 1.00 77.75 157 PRO A O 1
ATOM 1250 N N . THR A 1 158 ? -22.274 -9.449 41.549 1.00 79.81 158 THR A N 1
ATOM 1251 C CA . THR A 1 158 ? -22.311 -10.542 40.557 1.00 79.81 158 THR A CA 1
ATOM 1252 C C . THR A 1 158 ? -22.974 -10.131 39.240 1.00 79.81 158 THR A C 1
ATOM 1254 O O . THR A 1 158 ? -22.463 -10.441 38.170 1.00 79.81 158 THR A O 1
ATOM 1257 N N . ALA A 1 159 ? -24.056 -9.349 39.298 1.00 79.06 159 ALA A N 1
ATOM 1258 C CA . ALA A 1 159 ? -24.732 -8.843 38.103 1.00 79.06 159 ALA A CA 1
ATOM 1259 C C . ALA A 1 159 ? -23.855 -7.899 37.256 1.00 79.06 159 ALA A C 1
ATOM 1261 O O . ALA A 1 159 ? -23.991 -7.861 36.037 1.00 79.06 159 ALA A O 1
ATOM 1262 N N . VAL A 1 160 ? -22.952 -7.136 37.882 1.00 78.75 160 VAL A N 1
ATOM 1263 C CA . VAL A 1 160 ? -22.003 -6.260 37.174 1.00 78.75 160 VAL A CA 1
ATOM 1264 C C . VAL A 1 160 ? -20.865 -7.086 36.576 1.00 78.75 160 VAL A C 1
ATOM 1266 O O . VAL A 1 160 ? -20.466 -6.825 35.447 1.00 78.75 160 VAL A O 1
ATOM 1269 N N . LYS A 1 161 ? -20.395 -8.119 37.290 1.00 79.75 161 LYS A N 1
ATOM 1270 C CA . LYS A 1 161 ? -19.386 -9.065 36.785 1.00 79.75 161 LYS A CA 1
ATOM 1271 C C . LYS A 1 161 ? -19.848 -9.763 35.506 1.00 79.75 161 LYS A C 1
ATOM 1273 O O . LYS A 1 161 ? -19.122 -9.723 34.525 1.00 79.75 161 LYS A O 1
ATOM 1278 N N . MET A 1 162 ? -21.066 -10.311 35.498 1.00 81.88 162 MET A N 1
ATOM 1279 C CA . MET A 1 162 ? -21.639 -10.966 34.311 1.00 81.88 162 MET A CA 1
ATOM 1280 C C . MET A 1 162 ? -21.686 -10.021 33.103 1.00 81.88 162 MET A C 1
ATOM 1282 O O . MET A 1 162 ? -21.182 -10.354 32.040 1.00 81.88 162 MET A O 1
ATOM 1286 N N . ARG A 1 163 ? -22.189 -8.794 33.291 1.00 85.00 163 ARG A N 1
ATOM 1287 C CA . ARG A 1 163 ? -22.257 -7.784 32.219 1.00 85.00 163 ARG A CA 1
ATOM 1288 C C . ARG A 1 163 ? -20.888 -7.392 31.661 1.00 85.00 163 ARG A C 1
ATOM 1290 O O . ARG A 1 163 ? -20.765 -7.070 30.486 1.00 85.00 163 ARG A O 1
ATOM 1297 N N . LEU A 1 164 ? -19.858 -7.382 32.505 1.00 83.56 164 LEU A N 1
ATOM 1298 C CA . LEU A 1 164 ? -18.488 -7.129 32.063 1.00 83.56 164 LEU A CA 1
ATOM 1299 C C . LEU A 1 164 ? -17.928 -8.289 31.253 1.00 83.56 164 LEU A C 1
ATOM 1301 O O . LEU A 1 164 ? -17.226 -8.044 30.280 1.00 83.56 164 LEU A O 1
ATOM 1305 N N . THR A 1 165 ? -18.243 -9.526 31.636 1.00 84.75 165 THR A N 1
ATOM 1306 C CA . THR A 1 165 ? -17.884 -10.707 30.849 1.00 84.75 165 THR A CA 1
ATOM 1307 C C . THR A 1 165 ? -18.476 -10.619 29.445 1.00 84.75 165 THR A C 1
ATOM 1309 O O . THR A 1 165 ? -17.726 -10.759 28.483 1.00 84.75 165 THR A O 1
ATOM 1312 N N . ASP A 1 166 ? -19.765 -10.293 29.322 1.00 87.00 166 ASP A N 1
ATOM 1313 C CA . ASP A 1 166 ? -20.428 -10.138 28.019 1.00 87.00 166 ASP A CA 1
ATOM 1314 C C . ASP A 1 166 ? -19.796 -9.000 27.198 1.00 87.00 166 ASP A C 1
ATOM 1316 O O . ASP A 1 166 ? -19.490 -9.160 26.019 1.00 87.00 166 ASP A O 1
ATOM 1320 N N . TYR A 1 167 ? -19.512 -7.859 27.836 1.00 88.69 167 TYR A N 1
ATOM 1321 C CA . TYR A 1 167 ? -18.869 -6.721 27.175 1.00 88.69 167 TYR A CA 1
ATOM 1322 C C . TYR A 1 167 ? -17.444 -7.031 26.692 1.00 88.69 167 TYR A C 1
ATOM 1324 O O . TYR A 1 167 ? -17.050 -6.603 25.609 1.00 88.69 167 TYR A O 1
ATOM 1332 N N . PHE A 1 168 ? -16.660 -7.781 27.471 1.00 87.25 168 PHE A N 1
ATOM 1333 C CA . PHE A 1 168 ? -15.324 -8.206 27.052 1.00 87.25 168 PHE A CA 1
ATOM 1334 C C . PHE A 1 168 ? -15.363 -9.254 25.942 1.00 87.25 168 PHE A C 1
ATOM 1336 O O . PHE A 1 168 ? -14.491 -9.215 25.079 1.00 87.25 168 PHE A O 1
ATOM 1343 N N . ALA A 1 169 ? -16.357 -10.144 25.937 1.00 89.25 169 ALA A N 1
ATOM 1344 C CA . ALA A 1 169 ? -16.544 -11.102 24.853 1.00 89.25 169 ALA A CA 1
ATOM 1345 C C . ALA A 1 169 ? -16.837 -10.389 23.522 1.00 89.25 169 ALA A C 1
ATOM 1347 O O . ALA A 1 169 ? -16.194 -10.686 22.517 1.00 89.25 169 ALA A O 1
ATOM 1348 N N . GLU A 1 170 ? -17.732 -9.395 23.530 1.00 91.38 170 GLU A N 1
ATOM 1349 C CA . GLU A 1 170 ? -18.051 -8.590 22.341 1.00 91.38 170 GLU A CA 1
ATOM 1350 C C . GLU A 1 170 ? -16.824 -7.820 21.828 1.00 91.38 170 GLU A C 1
ATOM 1352 O O . GLU A 1 170 ? -16.529 -7.789 20.633 1.00 91.38 170 GLU A O 1
ATOM 1357 N N . MET A 1 171 ? -16.056 -7.238 22.751 1.00 89.69 171 MET A N 1
ATOM 1358 C CA . MET A 1 171 ? -14.829 -6.524 22.420 1.00 89.69 171 MET A CA 1
ATOM 1359 C C . MET A 1 171 ? -13.753 -7.452 21.845 1.00 89.69 171 MET A C 1
ATOM 1361 O O . MET A 1 171 ? -13.101 -7.105 20.865 1.00 89.69 171 MET A O 1
ATOM 1365 N N . GLU A 1 172 ? -13.558 -8.635 22.427 1.00 90.44 172 GLU A N 1
ATOM 1366 C CA . GLU A 1 172 ? -12.626 -9.638 21.907 1.00 90.44 172 GLU A CA 1
ATOM 1367 C C . GLU A 1 172 ? -13.015 -10.083 20.496 1.00 90.44 172 GLU A C 1
ATOM 1369 O O . GLU A 1 172 ? -12.157 -10.115 19.611 1.00 90.44 172 GLU A O 1
ATOM 1374 N N . PHE A 1 173 ? -14.304 -10.338 20.262 1.00 91.94 173 PHE A N 1
ATOM 1375 C CA . PHE A 1 173 ? -14.817 -10.649 18.932 1.00 91.94 173 PHE A CA 1
ATOM 1376 C C . PHE A 1 173 ? -14.528 -9.518 17.932 1.00 91.94 173 PHE A C 1
ATOM 1378 O O . PHE A 1 173 ? -14.030 -9.779 16.834 1.00 91.94 173 PHE A O 1
ATOM 1385 N N . PHE A 1 174 ? -14.737 -8.260 18.335 1.00 94.06 174 PHE A N 1
ATOM 1386 C CA . PHE A 1 174 ? -14.380 -7.095 17.524 1.00 94.06 174 PHE A CA 1
ATOM 1387 C C . PHE A 1 174 ? -12.888 -7.069 17.159 1.00 94.06 174 PHE A C 1
ATOM 1389 O O . PHE A 1 174 ? -12.542 -6.863 15.996 1.00 94.06 174 PHE A O 1
ATOM 1396 N N . HIS A 1 175 ? -11.994 -7.292 18.126 1.00 92.44 175 HIS A N 1
ATOM 1397 C CA . HIS A 1 175 ? -10.548 -7.256 17.890 1.00 92.44 175 HIS A CA 1
ATOM 1398 C C . HIS A 1 175 ? -10.077 -8.347 16.924 1.00 92.44 175 HIS A C 1
ATOM 1400 O O . HIS A 1 175 ? -9.225 -8.073 16.077 1.00 92.44 175 HIS A O 1
ATOM 1406 N N . VAL A 1 176 ? -10.640 -9.557 17.022 1.00 91.81 176 VAL A N 1
ATOM 1407 C CA . VAL A 1 176 ? -10.358 -10.648 16.075 1.00 91.81 176 VAL A CA 1
ATOM 1408 C C . VAL A 1 176 ? -10.770 -10.235 14.664 1.00 91.81 176 VAL A C 1
ATOM 1410 O O . VAL A 1 176 ? -9.954 -10.291 13.748 1.00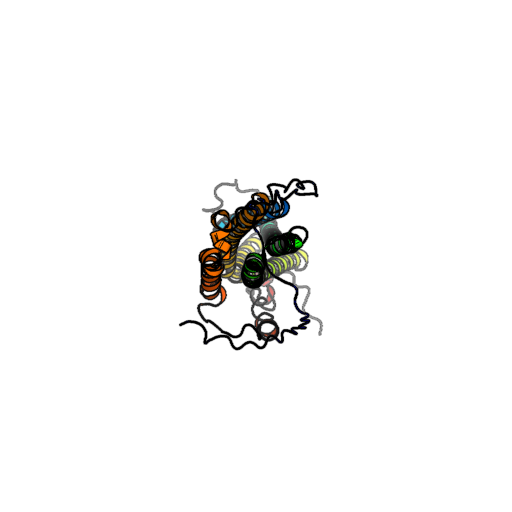 91.81 176 VAL A O 1
ATOM 1413 N N . MET A 1 177 ? -11.997 -9.734 14.499 1.00 93.50 177 MET A N 1
ATOM 1414 C CA . MET A 1 177 ? -12.508 -9.313 13.193 1.00 93.50 177 MET A CA 1
ATOM 1415 C C . MET A 1 177 ? -11.703 -8.150 12.598 1.00 93.50 177 MET A C 1
ATOM 1417 O O . MET A 1 177 ? -11.366 -8.167 11.417 1.00 93.50 177 MET A O 1
ATOM 1421 N N . PHE A 1 178 ? -11.352 -7.156 13.417 1.00 95.50 178 PHE A N 1
ATOM 1422 C CA . PHE A 1 178 ? -10.494 -6.050 13.002 1.00 95.50 178 PHE A CA 1
ATOM 1423 C C . PHE A 1 178 ? -9.129 -6.553 12.519 1.00 95.50 178 PHE A C 1
ATOM 1425 O O . PHE A 1 178 ? -8.690 -6.160 11.443 1.00 95.50 178 PHE A O 1
ATOM 1432 N N . SER A 1 179 ? -8.483 -7.451 13.269 1.00 94.06 179 SER A N 1
ATOM 1433 C CA . SER A 1 179 ? -7.187 -8.023 12.886 1.00 94.06 179 SER A CA 1
ATOM 1434 C C . SER A 1 179 ? -7.253 -8.752 11.544 1.00 94.06 179 SER A C 1
ATOM 1436 O O . SER A 1 179 ? -6.396 -8.529 10.696 1.00 94.06 179 SER A O 1
ATOM 1438 N N . GLU A 1 180 ? -8.278 -9.581 11.329 1.00 91.94 180 GLU A N 1
ATOM 1439 C CA . GLU A 1 180 ? -8.460 -10.321 10.073 1.00 91.94 180 GLU A CA 1
ATOM 1440 C C . GLU A 1 180 ? -8.642 -9.387 8.867 1.00 91.94 180 GLU A C 1
ATOM 1442 O O . GLU A 1 180 ? -8.067 -9.617 7.803 1.00 91.94 180 GLU A O 1
ATOM 1447 N N . ILE A 1 181 ? -9.424 -8.317 9.030 1.00 93.25 181 ILE A N 1
ATOM 1448 C CA . ILE A 1 181 ? -9.661 -7.322 7.975 1.00 93.25 181 ILE A CA 1
ATOM 1449 C C . ILE A 1 181 ? -8.372 -6.553 7.656 1.00 93.25 181 ILE A C 1
ATOM 1451 O O . ILE A 1 181 ? -8.066 -6.316 6.487 1.00 93.25 181 ILE A O 1
ATOM 1455 N N . ILE A 1 182 ? -7.594 -6.187 8.679 1.00 95.69 182 ILE A N 1
ATOM 1456 C CA . ILE A 1 182 ? -6.301 -5.516 8.499 1.00 95.69 182 ILE A CA 1
ATOM 1457 C C . ILE A 1 182 ? -5.284 -6.427 7.808 1.00 95.69 182 ILE A C 1
ATOM 1459 O O . ILE A 1 182 ? -4.564 -5.950 6.933 1.00 95.69 182 ILE A O 1
ATOM 1463 N N . ASP A 1 183 ? -5.250 -7.719 8.137 1.00 93.06 183 ASP A N 1
ATOM 1464 C CA . ASP A 1 183 ? -4.375 -8.683 7.462 1.00 93.06 183 ASP A CA 1
ATOM 1465 C C . ASP A 1 183 ? -4.704 -8.803 5.964 1.00 93.06 183 ASP A C 1
ATOM 1467 O O . ASP A 1 183 ? -3.791 -8.874 5.143 1.00 93.06 183 ASP A O 1
ATOM 1471 N N . GLU A 1 184 ? -5.988 -8.752 5.584 1.00 90.88 184 GLU A N 1
ATOM 1472 C CA . GLU A 1 184 ? -6.395 -8.760 4.171 1.00 90.88 184 GLU A CA 1
ATOM 1473 C C . GLU A 1 184 ? -5.887 -7.514 3.419 1.00 90.88 184 GLU A C 1
ATOM 1475 O O . GLU A 1 184 ? -5.378 -7.620 2.299 1.00 90.88 184 GLU A O 1
ATOM 1480 N N . ALA A 1 185 ? -5.984 -6.334 4.040 1.00 92.75 185 ALA A N 1
ATOM 1481 C CA . ALA A 1 185 ? -5.459 -5.094 3.470 1.00 92.75 185 ALA A CA 1
ATOM 1482 C C . ALA A 1 185 ? -3.927 -5.124 3.352 1.00 92.75 185 ALA A C 1
ATOM 1484 O O . ALA A 1 185 ? -3.382 -4.757 2.306 1.00 92.75 185 ALA A O 1
ATOM 1485 N N . LEU A 1 186 ? -3.246 -5.582 4.409 1.00 94.12 186 LEU A N 1
ATOM 1486 C CA . LEU A 1 186 ? -1.794 -5.733 4.464 1.00 94.12 186 LEU A CA 1
ATOM 1487 C C . LEU A 1 186 ? -1.310 -6.627 3.327 1.00 94.12 186 LEU A C 1
ATOM 1489 O O . LEU A 1 186 ? -0.453 -6.193 2.558 1.00 94.12 186 LEU A O 1
ATOM 1493 N N . GLU A 1 187 ? -1.869 -7.834 3.196 1.00 91.56 187 GLU A N 1
ATOM 1494 C CA . GLU A 1 187 ? -1.478 -8.802 2.165 1.00 91.56 187 GLU A CA 1
ATOM 1495 C C . GLU A 1 187 ? -1.579 -8.169 0.773 1.00 91.56 187 GLU A C 1
ATOM 1497 O O . GLU A 1 187 ? -0.599 -8.135 0.029 1.00 91.56 187 GLU A O 1
ATOM 1502 N N . TYR A 1 188 ? -2.725 -7.561 0.453 1.00 91.69 188 TYR A N 1
ATOM 1503 C CA . TYR A 1 188 ? -2.941 -6.950 -0.855 1.00 91.69 188 TYR A CA 1
ATOM 1504 C C . TYR A 1 188 ? -1.965 -5.804 -1.163 1.00 91.69 188 TYR A C 1
ATOM 1506 O O . TYR A 1 188 ? -1.371 -5.761 -2.247 1.00 91.69 188 TYR A O 1
ATOM 1514 N N . ILE A 1 189 ? -1.804 -4.861 -0.230 1.00 94.06 189 ILE A N 1
ATOM 1515 C CA . ILE A 1 189 ? -0.972 -3.668 -0.433 1.00 94.06 189 ILE A CA 1
ATOM 1516 C C . ILE A 1 189 ? 0.498 -4.067 -0.542 1.00 94.06 189 ILE A C 1
ATOM 1518 O O . ILE A 1 189 ? 1.180 -3.671 -1.491 1.00 94.06 189 ILE A O 1
ATOM 1522 N N . VAL A 1 190 ? 0.987 -4.867 0.406 1.00 93.62 190 VAL A N 1
ATOM 1523 C CA . VAL A 1 190 ? 2.396 -5.260 0.473 1.00 93.62 190 VAL A CA 1
ATOM 1524 C C . VAL A 1 190 ? 2.774 -6.114 -0.734 1.00 93.62 190 VAL A C 1
ATOM 1526 O O . VAL A 1 190 ? 3.814 -5.858 -1.346 1.00 93.62 190 VAL A O 1
ATOM 1529 N N . ASP A 1 191 ? 1.934 -7.067 -1.144 1.00 91.38 191 ASP A N 1
ATOM 1530 C CA . ASP A 1 191 ? 2.217 -7.901 -2.315 1.00 91.38 191 ASP A CA 1
ATOM 1531 C C . ASP A 1 191 ? 2.229 -7.086 -3.609 1.00 91.38 191 ASP A C 1
ATOM 1533 O O . ASP A 1 191 ? 3.132 -7.254 -4.439 1.00 91.38 191 ASP A O 1
ATOM 1537 N N . THR A 1 192 ? 1.285 -6.152 -3.760 1.00 92.38 192 THR A N 1
ATOM 1538 C CA . THR A 1 192 ? 1.230 -5.252 -4.919 1.00 92.38 192 THR A CA 1
ATOM 1539 C C . THR A 1 192 ? 2.493 -4.396 -5.010 1.00 92.38 192 THR A C 1
ATOM 1541 O O . THR A 1 192 ? 3.143 -4.349 -6.057 1.00 92.38 192 THR A O 1
ATOM 1544 N N . LEU A 1 193 ? 2.897 -3.761 -3.908 1.00 94.62 193 LEU A N 1
ATOM 1545 C CA . LEU A 1 193 ? 4.077 -2.894 -3.880 1.00 94.62 193 LEU A CA 1
ATOM 1546 C C . LEU A 1 193 ? 5.378 -3.682 -4.076 1.00 94.62 193 LEU A C 1
ATOM 1548 O O . LEU A 1 193 ? 6.232 -3.262 -4.856 1.00 94.62 193 LEU A O 1
ATOM 1552 N N . ARG A 1 194 ? 5.515 -4.861 -3.454 1.00 93.81 194 ARG A N 1
ATOM 1553 C CA . ARG A 1 194 ? 6.673 -5.751 -3.657 1.00 93.81 194 ARG A CA 1
ATOM 1554 C C . ARG A 1 194 ? 6.738 -6.297 -5.085 1.00 93.81 194 ARG A C 1
ATOM 1556 O O . ARG A 1 194 ? 7.829 -6.578 -5.581 1.00 93.81 194 ARG A O 1
ATOM 1563 N N . SER A 1 195 ? 5.599 -6.486 -5.751 1.00 91.75 195 SER A N 1
ATOM 1564 C CA . SER A 1 195 ? 5.544 -6.854 -7.171 1.00 91.75 195 SER A CA 1
ATOM 1565 C C . SER A 1 195 ? 6.051 -5.718 -8.068 1.00 91.75 195 SER A C 1
ATOM 1567 O O . SER A 1 195 ? 6.895 -5.942 -8.941 1.00 91.75 195 SER A O 1
ATOM 1569 N N . ILE A 1 196 ? 5.589 -4.487 -7.820 1.00 92.44 196 ILE A N 1
ATOM 1570 C CA . ILE A 1 196 ? 6.049 -3.287 -8.536 1.00 92.44 196 ILE A CA 1
ATOM 1571 C C . ILE A 1 196 ? 7.554 -3.094 -8.338 1.00 92.44 196 ILE A C 1
ATOM 1573 O O . ILE A 1 196 ? 8.282 -2.971 -9.320 1.00 92.44 196 ILE A O 1
ATOM 1577 N N . GLN A 1 197 ? 8.024 -3.159 -7.089 1.00 94.12 197 GLN A N 1
ATOM 1578 C CA . GLN A 1 197 ? 9.440 -3.071 -6.730 1.00 94.12 197 GLN A CA 1
ATOM 1579 C C . GLN A 1 197 ? 10.285 -4.058 -7.543 1.00 94.12 197 GLN A C 1
ATOM 1581 O O . GLN A 1 197 ? 11.203 -3.653 -8.252 1.00 94.12 197 GLN A O 1
ATOM 1586 N N . ARG A 1 198 ? 9.952 -5.355 -7.493 1.00 94.69 198 ARG A N 1
ATOM 1587 C CA . ARG A 1 198 ? 10.696 -6.399 -8.216 1.00 94.69 198 ARG A CA 1
ATOM 1588 C C . ARG A 1 198 ? 10.720 -6.155 -9.721 1.00 94.69 198 ARG A C 1
ATOM 1590 O O . ARG A 1 198 ? 11.767 -6.315 -10.344 1.00 94.69 198 ARG A O 1
ATOM 1597 N N . THR A 1 199 ? 9.589 -5.752 -10.296 1.00 93.44 199 THR A N 1
ATOM 1598 C CA . THR A 1 199 ? 9.488 -5.491 -11.736 1.00 93.44 199 THR A CA 1
ATOM 1599 C C . THR A 1 199 ? 10.344 -4.296 -12.146 1.00 93.44 199 THR A C 1
ATOM 1601 O O . THR A 1 199 ? 11.106 -4.386 -13.105 1.00 93.44 199 THR A O 1
ATOM 1604 N N . PHE A 1 200 ? 10.256 -3.185 -11.414 1.00 93.38 200 PHE A N 1
ATOM 1605 C CA . PHE A 1 200 ? 11.012 -1.971 -11.718 1.00 93.38 200 PHE A CA 1
ATOM 1606 C C . PHE A 1 200 ? 12.513 -2.162 -11.511 1.00 93.38 200 PHE A C 1
ATOM 1608 O O . PHE A 1 200 ? 13.289 -1.757 -12.372 1.00 93.38 200 PHE A O 1
ATOM 1615 N N . LEU A 1 201 ? 12.918 -2.842 -10.434 1.00 94.56 201 LEU A N 1
ATOM 1616 C CA . LEU A 1 201 ? 14.317 -3.186 -10.186 1.00 94.56 201 LEU A CA 1
ATOM 1617 C C . LEU A 1 201 ? 14.888 -4.032 -11.323 1.00 94.56 201 LEU A C 1
ATOM 1619 O O . LEU A 1 201 ? 15.886 -3.666 -11.934 1.00 94.56 201 LEU A O 1
ATOM 1623 N N . ARG A 1 202 ? 14.194 -5.123 -11.668 1.00 94.56 202 ARG A N 1
ATOM 1624 C CA . ARG A 1 202 ? 14.611 -6.014 -12.752 1.00 94.56 202 ARG A CA 1
ATOM 1625 C C . ARG A 1 202 ? 14.712 -5.277 -14.084 1.00 94.56 202 ARG A C 1
ATOM 1627 O O . ARG A 1 202 ? 15.618 -5.551 -14.862 1.00 94.56 202 ARG A O 1
ATOM 1634 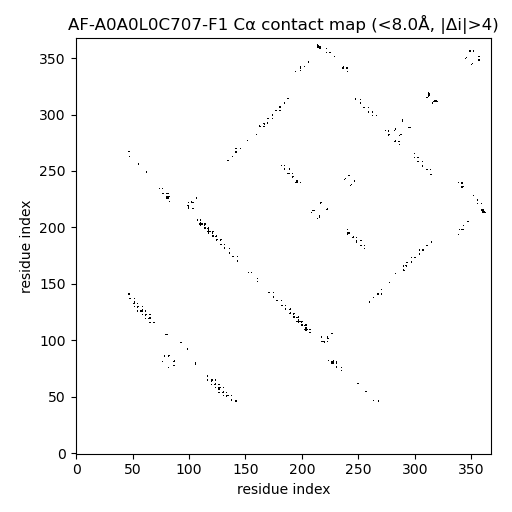N N . TYR A 1 203 ? 13.790 -4.358 -14.363 1.00 93.62 203 TYR A N 1
ATOM 1635 C CA . TYR A 1 203 ? 13.846 -3.566 -15.585 1.00 93.62 203 TYR A CA 1
ATOM 1636 C C . TYR A 1 203 ? 15.050 -2.615 -15.607 1.00 93.62 203 TYR A C 1
ATOM 1638 O O . TYR A 1 203 ? 15.747 -2.552 -16.619 1.00 93.62 203 TYR A O 1
ATOM 1646 N N . ALA A 1 204 ? 15.330 -1.934 -14.493 1.00 92.50 204 ALA A N 1
ATOM 1647 C CA . ALA A 1 204 ? 16.498 -1.069 -14.349 1.00 92.50 204 ALA A CA 1
ATOM 1648 C C . ALA A 1 204 ? 17.816 -1.842 -14.524 1.00 92.50 204 ALA A C 1
ATOM 1650 O O . ALA A 1 204 ? 18.708 -1.383 -15.240 1.00 92.50 204 ALA A O 1
ATOM 1651 N N . ASP A 1 205 ? 17.921 -3.033 -13.929 1.00 92.88 205 ASP A N 1
ATOM 1652 C CA . ASP A 1 205 ? 19.096 -3.899 -14.058 1.00 92.88 205 ASP A CA 1
ATOM 1653 C C . ASP A 1 205 ? 19.311 -4.327 -15.513 1.00 92.88 205 ASP A C 1
ATOM 1655 O O . ASP A 1 205 ? 20.402 -4.152 -16.050 1.00 92.88 205 ASP A O 1
ATOM 1659 N N . ILE A 1 206 ? 18.251 -4.770 -16.203 1.00 92.12 206 ILE A N 1
ATOM 1660 C CA . ILE A 1 206 ? 18.336 -5.134 -17.624 1.00 92.12 206 ILE A CA 1
ATOM 1661 C C . ILE A 1 206 ? 18.800 -3.947 -18.480 1.00 92.12 206 ILE A C 1
ATOM 1663 O O . ILE A 1 206 ? 19.632 -4.125 -19.374 1.00 92.12 206 ILE A O 1
ATOM 1667 N N . GLN A 1 207 ? 18.288 -2.736 -18.233 1.00 89.31 207 GLN A N 1
ATOM 1668 C CA . GLN A 1 207 ? 18.720 -1.545 -18.970 1.00 89.31 207 GLN A CA 1
ATOM 1669 C C . GLN A 1 207 ? 20.210 -1.252 -18.750 1.00 89.31 207 GLN A C 1
ATOM 1671 O O . GLN A 1 207 ? 20.940 -1.037 -19.721 1.00 89.31 207 GLN A O 1
ATOM 1676 N N . ARG A 1 208 ? 20.676 -1.288 -17.494 1.00 89.06 208 ARG A N 1
ATOM 1677 C CA . ARG A 1 208 ? 22.088 -1.062 -17.147 1.00 89.06 208 ARG A CA 1
ATOM 1678 C C . ARG A 1 208 ? 22.999 -2.125 -17.751 1.00 89.06 208 ARG A C 1
ATOM 1680 O O . ARG A 1 208 ? 24.032 -1.772 -18.318 1.00 89.06 208 ARG A O 1
ATOM 1687 N N . ASP A 1 209 ? 22.615 -3.395 -17.672 1.00 88.69 209 ASP A N 1
ATOM 1688 C CA . ASP A 1 209 ? 23.380 -4.510 -18.233 1.00 88.69 209 ASP A CA 1
ATOM 1689 C C . ASP A 1 209 ? 23.454 -4.418 -19.758 1.00 88.69 209 ASP A C 1
ATOM 1691 O O . ASP A 1 209 ? 24.522 -4.583 -20.341 1.00 88.69 209 ASP A O 1
ATOM 1695 N N . THR A 1 210 ? 22.352 -4.058 -20.418 1.00 86.56 210 THR A N 1
ATOM 1696 C CA . THR A 1 210 ? 22.333 -3.854 -21.874 1.00 86.56 210 THR A CA 1
ATOM 1697 C C . THR A 1 210 ? 23.307 -2.745 -22.283 1.00 86.56 210 THR A C 1
ATOM 1699 O O . THR A 1 210 ? 24.114 -2.927 -23.193 1.00 86.56 210 THR A O 1
ATOM 1702 N N . LEU A 1 211 ? 23.294 -1.609 -21.580 1.00 82.25 211 LEU A N 1
ATOM 1703 C CA . LEU A 1 211 ? 24.182 -0.480 -21.875 1.00 82.25 211 LEU A CA 1
ATOM 1704 C C . LEU A 1 211 ? 25.659 -0.785 -21.581 1.00 82.25 211 LEU A C 1
ATOM 1706 O O . LEU A 1 211 ? 26.533 -0.343 -22.327 1.00 82.25 211 LEU A O 1
ATOM 1710 N N . ARG A 1 212 ? 25.951 -1.535 -20.511 1.00 81.38 212 ARG A N 1
ATOM 1711 C CA . ARG A 1 212 ? 27.326 -1.851 -20.085 1.00 81.38 212 ARG A CA 1
ATOM 1712 C C . ARG A 1 212 ? 27.943 -3.015 -20.852 1.00 81.38 212 ARG A C 1
ATOM 1714 O O . ARG A 1 212 ? 29.126 -2.970 -21.170 1.00 81.38 212 ARG A O 1
ATOM 1721 N N . THR A 1 213 ? 27.170 -4.063 -21.115 1.00 79.31 213 THR A N 1
ATOM 1722 C CA . THR A 1 213 ? 27.695 -5.361 -21.561 1.00 79.31 213 THR A CA 1
ATOM 1723 C C . THR A 1 213 ? 27.589 -5.552 -23.069 1.00 79.31 213 THR A C 1
ATOM 1725 O O . THR A 1 213 ? 28.401 -6.271 -23.645 1.00 79.31 213 THR A O 1
ATOM 1728 N N . TRP A 1 214 ? 26.618 -4.923 -23.738 1.00 78.38 214 TRP A N 1
ATOM 1729 C CA . TRP A 1 214 ? 26.372 -5.171 -25.167 1.00 78.38 214 TRP A CA 1
ATOM 1730 C C . TRP A 1 214 ? 27.121 -4.206 -26.094 1.00 78.38 214 TRP A C 1
ATOM 1732 O O . TRP A 1 214 ? 26.837 -4.165 -27.291 1.00 78.38 214 TRP A O 1
ATOM 1742 N N . ASN A 1 215 ? 28.095 -3.456 -25.554 1.00 78.75 215 ASN A N 1
ATOM 1743 C CA . ASN A 1 215 ? 28.948 -2.524 -26.297 1.00 78.75 215 ASN A CA 1
ATOM 1744 C C . ASN A 1 215 ? 28.116 -1.639 -27.241 1.00 78.75 215 ASN A C 1
ATOM 1746 O O . ASN A 1 215 ? 28.214 -1.734 -28.464 1.00 78.75 215 ASN A O 1
ATOM 1750 N N . PHE A 1 216 ? 27.231 -0.828 -26.666 1.00 84.25 216 PHE A N 1
ATOM 1751 C CA . PHE A 1 216 ? 26.322 0.026 -27.423 1.00 84.25 216 PHE A CA 1
ATOM 1752 C C . PHE A 1 216 ? 27.082 1.060 -28.272 1.00 84.25 216 PHE A C 1
ATOM 1754 O O . PHE A 1 216 ? 27.958 1.770 -27.773 1.00 84.25 216 PHE A O 1
ATOM 1761 N N . LYS A 1 217 ? 26.735 1.157 -29.559 1.00 85.75 217 LYS A N 1
ATOM 1762 C CA . LYS A 1 217 ? 27.189 2.228 -30.449 1.00 85.75 217 LYS A CA 1
ATOM 1763 C C . LYS A 1 217 ? 26.483 3.518 -30.045 1.00 85.75 217 LYS A C 1
ATOM 1765 O O . LYS A 1 217 ? 25.269 3.628 -30.155 1.00 85.75 217 LYS A O 1
ATOM 1770 N N . SER A 1 218 ? 27.251 4.478 -29.547 1.00 76.81 218 SER A N 1
ATOM 1771 C CA . SER A 1 218 ? 26.734 5.745 -29.024 1.00 76.81 218 SER A CA 1
ATOM 1772 C C . SER A 1 218 ? 26.659 6.849 -30.086 1.00 76.81 218 SER A C 1
ATOM 1774 O O . SER A 1 218 ? 26.920 8.008 -29.767 1.00 76.81 218 SER A O 1
ATOM 1776 N N . ASP A 1 219 ? 26.420 6.504 -31.351 1.00 82.12 219 ASP A N 1
ATOM 1777 C CA . ASP A 1 219 ? 26.135 7.476 -32.406 1.00 82.12 219 ASP A CA 1
ATOM 1778 C C . ASP A 1 219 ? 24.672 7.937 -32.340 1.00 82.12 219 ASP A C 1
ATOM 1780 O O . ASP A 1 219 ? 23.802 7.227 -31.831 1.00 82.12 219 ASP A O 1
ATOM 1784 N N . GLU A 1 220 ? 24.395 9.132 -32.868 1.00 80.38 220 GLU A N 1
ATOM 1785 C CA . GLU A 1 220 ? 23.099 9.811 -32.726 1.00 80.38 220 GLU A CA 1
ATOM 1786 C C . GLU A 1 220 ? 21.923 8.927 -33.170 1.00 80.38 220 GLU A C 1
ATOM 1788 O O . GLU A 1 220 ? 20.888 8.859 -32.501 1.00 80.38 220 GLU A O 1
ATOM 1793 N N . TRP A 1 221 ? 22.084 8.206 -34.283 1.00 85.25 221 TRP A N 1
ATOM 1794 C CA . TRP A 1 221 ? 21.041 7.330 -34.808 1.00 85.25 221 TRP A CA 1
ATOM 1795 C C . TRP A 1 221 ? 20.721 6.175 -33.851 1.00 85.25 221 TRP A C 1
ATOM 1797 O O . TRP A 1 221 ? 19.546 5.905 -33.579 1.00 85.25 221 TRP A O 1
ATOM 1807 N N . CYS A 1 222 ? 21.745 5.522 -33.299 1.00 86.81 222 CYS A N 1
ATOM 1808 C CA . CYS A 1 222 ? 21.568 4.430 -32.351 1.00 86.81 222 CYS A CA 1
ATOM 1809 C C . CYS A 1 222 ? 21.002 4.896 -31.011 1.00 86.81 222 CYS A C 1
ATOM 1811 O O . CYS A 1 222 ? 20.085 4.259 -30.489 1.00 86.81 222 CYS A O 1
ATOM 1813 N N . CYS A 1 223 ? 21.479 6.029 -30.492 1.00 83.31 223 CYS A N 1
ATOM 1814 C CA . CYS A 1 223 ? 20.931 6.672 -29.299 1.00 83.31 223 CYS A CA 1
ATOM 1815 C C . CYS A 1 223 ? 19.436 6.969 -29.454 1.00 83.31 223 CYS A C 1
ATOM 1817 O O . CYS A 1 223 ? 18.642 6.533 -28.622 1.00 83.31 223 CYS A O 1
ATOM 1819 N N . ASN A 1 224 ? 19.036 7.640 -30.537 1.00 83.00 224 ASN A N 1
ATOM 1820 C CA . ASN A 1 224 ? 17.634 7.985 -30.787 1.00 83.00 224 ASN A CA 1
ATOM 1821 C C . ASN A 1 224 ? 16.753 6.737 -30.949 1.00 83.00 224 ASN A C 1
ATOM 1823 O O . ASN A 1 224 ? 15.710 6.628 -30.309 1.00 83.00 224 ASN A O 1
ATOM 1827 N N . THR A 1 225 ? 17.200 5.757 -31.740 1.00 86.25 225 THR A N 1
ATOM 1828 C CA . THR A 1 225 ? 16.427 4.526 -31.980 1.00 86.25 225 THR A CA 1
ATOM 1829 C C . THR A 1 225 ? 16.247 3.713 -30.694 1.00 86.25 225 THR A C 1
ATOM 1831 O O . THR A 1 225 ? 15.181 3.140 -30.458 1.00 86.25 225 THR A O 1
ATOM 1834 N N . TYR A 1 226 ? 17.275 3.657 -29.841 1.00 88.62 226 TYR A N 1
ATOM 1835 C CA . TYR A 1 226 ? 17.184 2.951 -28.566 1.00 88.62 226 TYR A CA 1
ATOM 1836 C C . TYR A 1 226 ? 16.342 3.715 -27.535 1.00 88.62 226 TYR A C 1
ATOM 1838 O O . TYR A 1 226 ? 15.580 3.088 -26.799 1.00 88.62 226 TYR A O 1
ATOM 1846 N N . LEU A 1 227 ? 16.411 5.050 -27.514 1.00 86.38 227 LEU A N 1
ATOM 1847 C CA . LEU A 1 227 ? 15.546 5.891 -26.681 1.00 86.38 227 LEU A CA 1
ATOM 1848 C C . LEU A 1 227 ? 14.067 5.684 -27.018 1.00 86.38 227 LEU A C 1
ATOM 1850 O O . LEU A 1 227 ? 13.281 5.444 -26.104 1.00 86.38 227 LEU A O 1
ATOM 1854 N N . ASP A 1 228 ? 13.697 5.686 -28.300 1.00 85.88 228 ASP A N 1
ATOM 1855 C CA . ASP A 1 228 ? 12.315 5.446 -28.736 1.00 85.88 228 ASP A CA 1
ATOM 1856 C C . ASP A 1 228 ? 11.827 4.047 -28.309 1.00 85.88 228 ASP A C 1
ATOM 1858 O O . ASP A 1 228 ? 10.717 3.884 -27.789 1.00 85.88 228 ASP A O 1
ATOM 1862 N N . PHE A 1 229 ? 12.687 3.030 -28.458 1.00 90.75 229 PHE A N 1
ATOM 1863 C CA . PHE A 1 229 ? 12.415 1.672 -27.982 1.00 90.75 229 PHE A CA 1
ATOM 1864 C C . PHE A 1 229 ? 12.182 1.639 -26.464 1.00 90.75 229 PHE A C 1
ATOM 1866 O O . PHE A 1 229 ? 11.182 1.083 -25.997 1.00 90.75 229 PHE A O 1
ATOM 1873 N N . LEU A 1 230 ? 13.072 2.253 -25.681 1.00 89.62 230 LEU A N 1
ATOM 1874 C CA . LEU A 1 230 ? 12.943 2.304 -24.227 1.00 89.62 230 LEU A CA 1
ATOM 1875 C C . LEU A 1 230 ? 11.730 3.117 -23.786 1.00 89.62 230 LEU A C 1
ATOM 1877 O O . LEU A 1 230 ? 11.075 2.718 -22.828 1.00 89.62 230 LEU A O 1
ATOM 1881 N N . GLN A 1 231 ? 11.384 4.199 -24.479 1.00 87.38 231 GLN A N 1
ATOM 1882 C CA . GLN A 1 231 ? 10.200 4.999 -24.187 1.00 87.38 231 GLN A CA 1
ATOM 1883 C C . GLN A 1 231 ? 8.931 4.144 -24.318 1.00 87.38 231 GLN A C 1
ATOM 1885 O O . GLN A 1 231 ? 8.116 4.076 -23.393 1.00 87.38 231 GLN A O 1
ATOM 1890 N N . GLN A 1 232 ? 8.788 3.417 -25.428 1.00 89.19 232 GLN A N 1
ATOM 1891 C CA . GLN A 1 232 ? 7.647 2.530 -25.644 1.00 89.19 232 GLN A CA 1
ATOM 1892 C C . GLN A 1 232 ? 7.569 1.418 -24.584 1.00 89.19 232 GLN A C 1
ATOM 1894 O O . GLN A 1 232 ? 6.507 1.187 -23.996 1.00 89.19 232 GLN A O 1
ATOM 1899 N N . TRP A 1 233 ? 8.685 0.735 -24.317 1.00 91.06 233 TRP A N 1
ATOM 1900 C CA . TRP A 1 233 ? 8.701 -0.401 -23.392 1.00 91.06 233 TRP A CA 1
ATOM 1901 C C . TRP A 1 233 ? 8.587 0.010 -21.928 1.00 91.06 233 TRP A C 1
ATOM 1903 O O . TRP A 1 233 ? 7.904 -0.669 -21.167 1.00 91.06 233 TRP A O 1
ATOM 1913 N N . SER A 1 234 ? 9.152 1.148 -21.538 1.00 91.25 234 SER A N 1
ATOM 1914 C CA . SER A 1 234 ? 8.985 1.710 -20.196 1.00 91.25 234 SER A CA 1
ATOM 1915 C C . SER A 1 234 ? 7.528 2.053 -19.907 1.00 91.25 234 SER A C 1
ATOM 1917 O O . SER A 1 234 ? 7.018 1.715 -18.840 1.00 91.25 234 SER A O 1
ATOM 1919 N N . ALA A 1 235 ? 6.827 2.664 -20.868 1.00 89.88 235 ALA A N 1
ATOM 1920 C CA . ALA A 1 235 ? 5.398 2.933 -20.738 1.00 89.88 235 ALA A CA 1
ATOM 1921 C C . ALA A 1 235 ? 4.589 1.631 -20.604 1.00 89.88 235 ALA A C 1
ATOM 1923 O O . ALA A 1 235 ? 3.677 1.548 -19.779 1.00 89.88 235 ALA A O 1
ATOM 1924 N N . HIS A 1 236 ? 4.938 0.599 -21.381 1.00 90.44 236 HIS A N 1
ATOM 1925 C CA . HIS A 1 236 ? 4.287 -0.709 -21.306 1.00 90.44 236 HIS A CA 1
ATOM 1926 C C . HIS A 1 236 ? 4.512 -1.398 -19.953 1.00 90.44 236 HIS A C 1
ATOM 1928 O O . HIS A 1 236 ? 3.552 -1.838 -19.319 1.00 90.44 236 HIS A O 1
ATOM 1934 N N . ILE A 1 237 ? 5.761 -1.447 -19.487 1.00 91.38 237 ILE A N 1
ATOM 1935 C CA . ILE A 1 237 ? 6.147 -2.084 -18.223 1.00 91.38 237 ILE A CA 1
ATOM 1936 C C . ILE A 1 237 ? 5.514 -1.355 -17.041 1.00 91.38 237 ILE A C 1
ATOM 1938 O O . ILE A 1 237 ? 4.930 -2.001 -16.174 1.00 91.38 237 ILE A O 1
ATOM 1942 N N . PHE A 1 238 ? 5.539 -0.020 -17.039 1.00 90.00 238 PHE A N 1
ATOM 1943 C CA . PHE A 1 238 ? 4.850 0.780 -16.028 1.00 90.00 238 PHE A CA 1
ATOM 1944 C C . PHE A 1 238 ? 3.345 0.503 -16.013 1.00 90.00 238 PHE A C 1
ATOM 1946 O O . PHE A 1 238 ? 2.762 0.261 -14.954 1.00 90.00 238 PHE A O 1
ATOM 1953 N N . LYS A 1 239 ? 2.703 0.483 -17.188 1.00 88.94 239 LYS A N 1
ATOM 1954 C CA . LYS A 1 239 ? 1.265 0.221 -17.285 1.00 88.94 239 LYS A CA 1
ATOM 1955 C C . LYS A 1 239 ? 0.899 -1.182 -16.797 1.00 88.94 239 LYS A C 1
ATOM 1957 O O . LYS A 1 239 ? -0.101 -1.327 -16.104 1.00 88.94 239 LYS A O 1
ATOM 1962 N N . CYS A 1 240 ? 1.704 -2.188 -17.131 1.00 89.44 240 CYS A N 1
ATOM 1963 C CA . CYS A 1 240 ? 1.497 -3.562 -16.682 1.00 89.44 240 CYS A CA 1
ATOM 1964 C C . CYS A 1 240 ? 1.697 -3.715 -15.169 1.00 89.44 240 CYS A C 1
ATOM 1966 O O . CYS A 1 240 ? 0.863 -4.316 -14.496 1.00 89.44 240 CYS A O 1
ATOM 1968 N N . ALA A 1 241 ? 2.792 -3.173 -14.633 1.00 87.31 241 ALA A N 1
ATOM 1969 C CA . ALA A 1 241 ? 3.175 -3.399 -13.245 1.00 87.31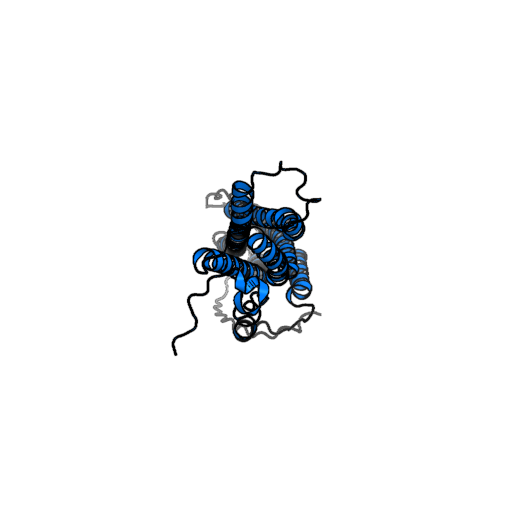 241 ALA A CA 1
ATOM 1970 C C . ALA A 1 241 ? 2.358 -2.551 -12.263 1.00 87.31 241 ALA A C 1
ATOM 1972 O O . ALA A 1 241 ? 1.960 -3.044 -11.209 1.00 87.31 241 ALA A O 1
ATOM 1973 N N . ALA A 1 242 ? 2.123 -1.280 -12.600 1.00 83.69 242 ALA A N 1
ATOM 1974 C CA . ALA A 1 242 ? 1.630 -0.284 -11.655 1.00 83.69 242 ALA A CA 1
ATOM 1975 C C . ALA A 1 242 ? 0.239 0.263 -12.000 1.00 83.69 242 ALA A C 1
ATOM 1977 O O . ALA A 1 242 ? -0.575 0.411 -11.098 1.00 83.69 242 ALA A O 1
ATOM 1978 N N . SER A 1 243 ? -0.079 0.546 -13.269 1.00 75.50 243 SER A N 1
ATOM 1979 C CA . SER A 1 243 ? -1.202 1.447 -13.598 1.00 75.50 243 SER A CA 1
ATOM 1980 C C . SER A 1 243 ? -2.552 1.090 -12.962 1.00 75.50 243 SER A C 1
ATOM 1982 O O . SER A 1 243 ? -3.177 1.982 -12.405 1.00 75.50 243 SER A O 1
ATOM 1984 N N . SER A 1 244 ? -3.029 -0.158 -12.996 1.00 74.31 244 SER A N 1
ATOM 1985 C CA . SER A 1 244 ? -4.313 -0.494 -12.349 1.00 74.31 244 SER A CA 1
ATOM 1986 C C . SER A 1 244 ? -4.159 -0.824 -10.866 1.00 74.31 244 SER A C 1
ATOM 1988 O O . SER A 1 244 ? -4.935 -0.357 -10.036 1.00 74.31 244 SER A O 1
ATOM 1990 N N . ASN A 1 245 ? -3.154 -1.629 -10.526 1.00 80.44 245 ASN A N 1
ATOM 1991 C CA . ASN A 1 245 ? -3.034 -2.220 -9.195 1.00 80.44 245 ASN A CA 1
ATOM 1992 C C . ASN A 1 245 ? -2.551 -1.203 -8.159 1.00 80.44 245 ASN A C 1
ATOM 1994 O O . ASN A 1 245 ? -2.989 -1.240 -7.015 1.00 80.44 245 ASN A O 1
ATOM 1998 N N . LEU A 1 246 ? -1.699 -0.259 -8.561 1.00 87.81 246 LEU A N 1
ATOM 1999 C CA . LEU A 1 246 ? -1.173 0.766 -7.668 1.00 87.81 246 LEU A CA 1
ATOM 2000 C C . LEU A 1 246 ? -2.262 1.756 -7.233 1.00 87.81 246 LEU A C 1
ATOM 2002 O O . LEU A 1 246 ? -2.325 2.100 -6.058 1.00 87.81 246 LEU A O 1
ATOM 2006 N N . HIS A 1 247 ? -3.159 2.165 -8.139 1.00 88.38 247 HIS A N 1
ATOM 2007 C CA . HIS A 1 247 ? -4.297 3.016 -7.771 1.00 88.38 247 HIS A CA 1
ATOM 2008 C C . HIS A 1 247 ? -5.227 2.321 -6.776 1.00 88.38 247 HIS A C 1
ATOM 2010 O O . HIS A 1 247 ? -5.621 2.924 -5.782 1.00 88.38 247 HIS A O 1
ATOM 2016 N N . VAL A 1 248 ? -5.528 1.037 -6.994 1.00 90.12 248 VAL A N 1
ATOM 2017 C CA . VAL A 1 248 ? -6.332 0.267 -6.038 1.00 90.12 248 VAL A CA 1
ATOM 2018 C C . VAL A 1 248 ? -5.596 0.123 -4.705 1.00 90.12 248 VAL A C 1
ATOM 2020 O O . VAL A 1 248 ? -6.212 0.321 -3.664 1.00 90.12 248 VAL A O 1
ATOM 2023 N N . ALA A 1 249 ? -4.286 -0.142 -4.707 1.00 92.69 249 ALA A N 1
ATOM 2024 C CA . ALA A 1 249 ? -3.489 -0.205 -3.483 1.00 92.69 249 ALA A CA 1
ATOM 2025 C C . ALA A 1 249 ? -3.513 1.119 -2.703 1.00 92.69 249 ALA A C 1
ATOM 2027 O O . ALA A 1 249 ? -3.661 1.096 -1.483 1.00 92.69 249 ALA A O 1
ATOM 2028 N N . TYR A 1 250 ? -3.440 2.265 -3.385 1.00 93.44 250 TYR A N 1
ATOM 2029 C CA . TYR A 1 250 ? -3.587 3.573 -2.746 1.00 93.44 250 TYR A CA 1
ATOM 2030 C C . TYR A 1 250 ? -4.968 3.783 -2.134 1.00 93.44 250 TYR A C 1
ATOM 2032 O O . TYR A 1 250 ? -5.054 4.222 -0.986 1.00 93.44 250 TYR A O 1
ATOM 2040 N N . ASP A 1 251 ? -6.037 3.458 -2.865 1.00 93.12 251 ASP A N 1
ATOM 2041 C CA . ASP A 1 251 ? -7.393 3.631 -2.349 1.00 93.12 251 ASP A CA 1
ATOM 2042 C C . ASP A 1 251 ? -7.656 2.703 -1.146 1.00 93.12 251 ASP A C 1
ATOM 2044 O O . ASP A 1 251 ? -8.217 3.133 -0.132 1.00 93.12 251 ASP A O 1
ATOM 2048 N N . VAL A 1 252 ? -7.232 1.434 -1.242 1.00 94.75 252 VAL A N 1
ATOM 2049 C CA . VAL A 1 252 ? -7.324 0.439 -0.160 1.00 94.75 252 VAL A CA 1
ATOM 2050 C C . VAL A 1 252 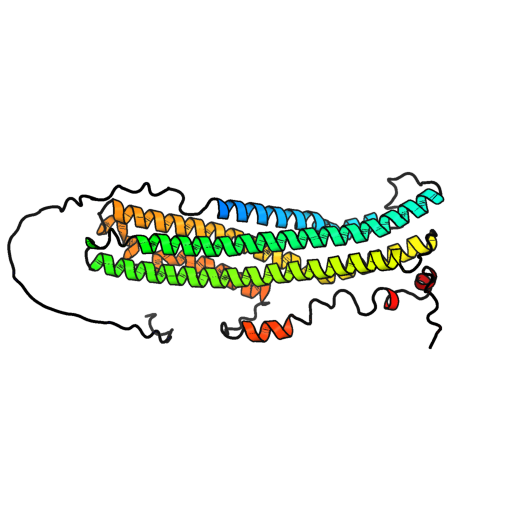? -6.546 0.930 1.051 1.00 94.75 252 VAL A C 1
ATOM 2052 O O . VAL A 1 252 ? -7.101 0.952 2.148 1.00 94.75 252 VAL A O 1
ATOM 2055 N N . TYR A 1 253 ? -5.311 1.397 0.865 1.00 96.62 253 TYR A N 1
ATOM 2056 C CA . TYR A 1 253 ? -4.501 1.941 1.948 1.00 96.62 253 TYR A CA 1
ATOM 2057 C C . TYR A 1 253 ? -5.195 3.128 2.630 1.00 96.62 253 TYR A C 1
ATOM 2059 O O . TYR A 1 253 ? -5.428 3.076 3.834 1.00 96.62 253 TYR A O 1
ATOM 2067 N N . ALA A 1 254 ? -5.607 4.154 1.878 1.00 95.94 254 ALA A N 1
ATOM 2068 C CA . ALA A 1 254 ? -6.204 5.369 2.441 1.00 95.94 254 ALA A CA 1
ATOM 2069 C C . ALA A 1 254 ? -7.530 5.092 3.176 1.00 95.94 254 ALA A C 1
ATOM 2071 O O . ALA A 1 254 ? -7.805 5.654 4.243 1.00 95.94 254 ALA A O 1
ATOM 2072 N N . THR A 1 255 ? -8.350 4.192 2.626 1.00 96.19 255 THR A N 1
ATOM 2073 C CA . THR A 1 255 ? -9.618 3.773 3.243 1.00 96.19 255 THR A CA 1
ATOM 2074 C C . THR A 1 255 ? -9.368 3.003 4.538 1.00 96.19 255 THR A C 1
ATOM 2076 O O . THR A 1 255 ? -10.048 3.239 5.545 1.00 96.19 255 THR A O 1
ATOM 2079 N N . THR A 1 256 ? -8.367 2.118 4.536 1.00 96.31 256 THR A N 1
ATOM 2080 C CA . THR A 1 256 ? -7.972 1.343 5.718 1.00 96.31 256 THR A CA 1
ATOM 2081 C C . THR A 1 256 ? -7.390 2.251 6.789 1.00 96.31 256 THR A C 1
ATOM 2083 O O . THR A 1 256 ? -7.832 2.198 7.929 1.00 96.31 256 THR A O 1
ATOM 2086 N N . GLU A 1 257 ? -6.469 3.142 6.431 1.00 96.62 257 GLU A N 1
ATOM 2087 C CA . GLU A 1 257 ? -5.857 4.116 7.335 1.00 96.62 257 GLU A CA 1
ATOM 2088 C C . GLU A 1 257 ? -6.920 4.962 8.048 1.00 96.62 257 GLU A C 1
ATOM 2090 O O . GLU A 1 257 ? -6.956 5.036 9.279 1.00 96.62 257 GLU A O 1
ATOM 2095 N N . THR A 1 258 ? -7.839 5.551 7.279 1.00 95.94 258 THR A N 1
ATOM 2096 C CA . THR A 1 258 ? -8.921 6.390 7.813 1.00 95.94 258 THR A CA 1
ATOM 2097 C C . THR A 1 258 ? -9.828 5.600 8.756 1.00 95.94 258 THR A C 1
ATOM 2099 O O . THR A 1 258 ? -10.183 6.077 9.839 1.00 95.94 258 THR A O 1
ATOM 2102 N N . SER A 1 259 ? -10.190 4.375 8.370 1.00 96.06 259 SER A N 1
ATOM 2103 C CA . SER A 1 259 ? -11.053 3.505 9.175 1.00 96.06 259 SER A CA 1
ATOM 2104 C C . SER A 1 259 ? -10.358 3.056 10.459 1.00 96.06 259 SER A C 1
ATOM 2106 O O . SER A 1 259 ? -10.959 3.111 11.529 1.00 96.06 259 SER A O 1
ATOM 2108 N N . THR A 1 260 ? -9.077 2.702 10.385 1.00 95.88 260 THR A N 1
ATOM 2109 C CA . THR A 1 260 ? -8.257 2.309 11.533 1.00 95.88 260 THR A CA 1
ATOM 2110 C C . THR A 1 260 ? -8.087 3.452 12.525 1.00 95.88 260 THR A C 1
ATOM 2112 O O . THR A 1 260 ? -8.321 3.250 13.714 1.00 95.88 260 THR A O 1
ATOM 2115 N N . LYS A 1 261 ? -7.772 4.673 12.068 1.00 94.12 261 LYS A N 1
ATOM 2116 C CA . LYS A 1 261 ? -7.722 5.867 12.935 1.00 94.12 261 LYS A CA 1
ATOM 2117 C C . LYS A 1 261 ? -9.031 6.068 13.692 1.00 94.12 261 LYS A C 1
ATOM 2119 O O . LYS A 1 261 ? -9.032 6.311 14.900 1.00 94.12 261 LYS A O 1
ATOM 2124 N N . TYR A 1 262 ? -10.154 5.958 12.981 1.00 94.44 262 TYR A N 1
ATOM 2125 C CA . TYR A 1 262 ? -11.475 6.068 13.588 1.00 94.44 262 TYR A CA 1
ATOM 2126 C C . TYR A 1 262 ? -11.703 4.974 14.637 1.00 94.44 262 TYR A C 1
ATOM 2128 O O . TYR A 1 262 ? -12.094 5.286 15.762 1.00 94.44 262 TYR A O 1
ATOM 2136 N N . ILE A 1 263 ? -11.421 3.715 14.294 1.00 94.56 263 ILE A N 1
ATOM 2137 C CA . ILE A 1 263 ? -11.582 2.561 15.184 1.00 94.56 263 ILE A CA 1
ATOM 2138 C C . ILE A 1 263 ? -10.736 2.724 16.449 1.00 94.56 263 ILE A C 1
ATOM 2140 O O . ILE A 1 263 ? -11.283 2.610 17.543 1.00 94.56 263 ILE A O 1
ATOM 2144 N N . MET A 1 264 ? -9.451 3.064 16.329 1.00 91.94 264 MET A N 1
ATOM 2145 C CA . MET A 1 264 ? -8.564 3.244 17.486 1.00 91.94 264 MET A CA 1
ATOM 2146 C C . MET A 1 264 ? -9.089 4.307 18.445 1.00 91.94 264 MET A C 1
ATOM 2148 O O . MET A 1 264 ? -9.224 4.054 19.642 1.00 91.94 264 MET A O 1
ATOM 2152 N N . ARG A 1 265 ? -9.513 5.459 17.916 1.00 90.56 265 ARG A N 1
ATOM 2153 C CA . ARG A 1 265 ? -10.111 6.530 18.722 1.00 90.56 265 ARG A CA 1
ATOM 2154 C C . ARG A 1 265 ? -11.407 6.091 19.411 1.00 90.56 265 ARG A C 1
ATOM 2156 O O . ARG A 1 265 ? -11.686 6.471 20.548 1.00 90.56 265 ARG A O 1
ATOM 2163 N N . GLN A 1 266 ? -12.228 5.303 18.723 1.00 92.19 266 GLN A N 1
ATOM 2164 C CA . GLN A 1 266 ? -13.479 4.773 19.261 1.00 92.19 266 GLN A CA 1
ATOM 2165 C C . GLN A 1 266 ? -13.261 3.706 20.343 1.00 92.19 266 GLN A C 1
ATOM 2167 O O . GLN A 1 266 ? -14.043 3.646 21.299 1.00 92.19 266 GLN A O 1
ATOM 2172 N N . LEU A 1 267 ? -12.222 2.879 20.214 1.00 89.94 267 LEU A N 1
ATOM 2173 C CA . LEU A 1 267 ? -11.820 1.907 21.228 1.00 89.94 267 LEU A CA 1
ATOM 2174 C C . LEU A 1 267 ? -11.269 2.608 22.469 1.00 89.94 267 LEU A C 1
ATOM 2176 O O . LEU A 1 267 ? -11.704 2.310 23.580 1.00 89.94 267 LEU A O 1
ATOM 2180 N N . GLU A 1 268 ? -10.389 3.592 22.284 1.00 87.12 268 GLU A N 1
ATOM 2181 C CA . GLU A 1 268 ? -9.849 4.412 23.369 1.00 87.12 268 GLU A CA 1
ATOM 2182 C C . GLU A 1 268 ? -10.965 5.072 24.187 1.00 87.12 268 GLU A C 1
ATOM 2184 O O . GLU A 1 268 ? -11.007 4.928 25.410 1.00 87.12 268 GLU A O 1
ATOM 2189 N N . PHE A 1 269 ? -11.937 5.703 23.522 1.00 87.62 269 PHE A N 1
ATOM 2190 C CA . PHE A 1 269 ? -13.090 6.297 24.201 1.00 87.62 269 PHE A CA 1
ATOM 2191 C C . PHE A 1 269 ? -13.877 5.274 25.036 1.00 87.62 269 PHE A C 1
ATOM 2193 O O . PHE A 1 269 ? -14.264 5.548 26.176 1.00 87.62 269 PHE A O 1
ATOM 2200 N N . ARG A 1 270 ? -14.118 4.075 24.491 1.00 87.75 270 ARG A N 1
ATOM 2201 C CA . ARG A 1 270 ? -14.842 3.006 25.198 1.00 87.75 270 ARG A CA 1
ATOM 2202 C C . ARG A 1 270 ? -14.081 2.528 26.427 1.00 87.75 270 ARG A C 1
ATOM 2204 O O . ARG A 1 270 ? -14.696 2.321 27.472 1.00 87.75 270 ARG A O 1
ATOM 2211 N N . ILE A 1 271 ? -12.762 2.415 26.322 1.00 83.56 271 ILE A N 1
ATOM 2212 C CA . ILE A 1 271 ? -11.873 2.037 27.422 1.00 83.56 271 ILE A CA 1
ATOM 2213 C C . ILE A 1 271 ? -11.890 3.096 28.520 1.00 83.56 271 ILE A C 1
ATOM 2215 O O . ILE A 1 271 ? -12.131 2.763 29.680 1.00 83.56 271 ILE A O 1
ATOM 2219 N N . GLN A 1 272 ? -11.744 4.374 28.170 1.00 82.44 272 GLN A N 1
ATOM 2220 C CA . GLN A 1 272 ? -11.842 5.479 29.127 1.00 82.44 272 GLN A CA 1
ATOM 2221 C C . GLN A 1 272 ? -13.202 5.487 29.834 1.00 82.44 272 GLN A C 1
ATOM 2223 O O . GLN A 1 272 ? -13.285 5.645 31.054 1.00 82.44 272 GLN A O 1
ATOM 2228 N N . ARG A 1 273 ? -14.292 5.262 29.090 1.00 84.00 273 ARG A N 1
ATOM 2229 C CA . ARG A 1 273 ? -15.641 5.167 29.662 1.00 84.00 273 ARG A CA 1
ATOM 2230 C C . ARG A 1 273 ? -15.772 3.979 30.619 1.00 84.00 273 ARG A C 1
ATOM 2232 O O . ARG A 1 273 ? -16.417 4.113 31.660 1.00 84.00 273 ARG A O 1
ATOM 2239 N N . LEU A 1 274 ? -15.141 2.847 30.304 1.00 82.06 274 LEU A N 1
ATOM 2240 C CA . LEU A 1 274 ? -15.076 1.677 31.177 1.00 82.06 274 LEU A CA 1
ATOM 2241 C C . LEU A 1 274 ? -14.295 1.971 32.468 1.00 82.06 274 LEU A C 1
ATOM 2243 O O . LEU A 1 274 ? -14.796 1.697 33.556 1.00 82.06 274 LEU A O 1
ATOM 2247 N N . TYR A 1 275 ? -13.128 2.613 32.386 1.00 78.50 275 TYR A N 1
ATOM 2248 C CA . TYR A 1 275 ? -12.370 3.031 33.572 1.00 78.50 275 TYR A CA 1
ATOM 2249 C C . TYR A 1 275 ? -13.145 4.029 34.441 1.00 78.50 275 TYR A C 1
ATOM 2251 O O . TYR A 1 275 ? -13.239 3.850 35.656 1.00 78.50 275 TYR A O 1
ATOM 2259 N N . ASN A 1 276 ? -13.784 5.031 33.832 1.00 76.62 276 ASN A N 1
ATOM 2260 C CA . ASN A 1 276 ? -14.632 5.989 34.544 1.00 76.62 276 ASN A CA 1
ATOM 2261 C C . ASN A 1 276 ? -15.812 5.302 35.247 1.00 76.62 276 ASN A C 1
ATOM 2263 O O . ASN A 1 276 ? -16.166 5.654 36.373 1.00 76.62 276 ASN A O 1
ATOM 2267 N N . CYS A 1 277 ? -16.410 4.293 34.615 1.00 78.62 277 CYS A N 1
ATOM 2268 C CA . CYS A 1 277 ? -17.432 3.464 35.244 1.00 78.62 277 CYS A CA 1
ATOM 2269 C C . CYS A 1 277 ? -16.922 2.820 36.552 1.00 78.62 277 CYS A C 1
ATOM 2271 O O . CYS A 1 277 ? -17.622 2.874 37.567 1.00 78.62 277 CYS A O 1
ATOM 2273 N N . PHE A 1 278 ? -15.696 2.285 36.564 1.00 73.94 278 PHE A N 1
ATOM 2274 C CA . PHE A 1 278 ? -15.107 1.648 37.748 1.00 73.94 278 PHE A CA 1
ATOM 2275 C C . PHE A 1 278 ? -14.687 2.622 38.846 1.00 73.94 278 PHE A C 1
ATOM 2277 O O . PHE A 1 278 ? -14.929 2.349 40.019 1.00 73.94 278 PHE A O 1
ATOM 2284 N N . ILE A 1 279 ? -14.091 3.761 38.488 1.00 70.00 279 ILE A N 1
ATOM 2285 C CA . ILE A 1 279 ? -13.579 4.737 39.463 1.00 70.00 279 ILE A CA 1
ATOM 2286 C C . ILE A 1 279 ? -14.714 5.344 40.297 1.00 70.00 279 ILE A C 1
ATOM 2288 O O . ILE A 1 279 ? -14.561 5.558 41.497 1.00 70.00 279 ILE A O 1
ATOM 2292 N N . PHE A 1 280 ? -15.865 5.621 39.679 1.00 68.75 280 PHE A N 1
ATOM 2293 C CA . PHE A 1 280 ? -16.927 6.397 40.323 1.00 68.75 280 PHE A CA 1
ATOM 2294 C C . PHE A 1 280 ? -18.071 5.562 40.926 1.00 68.75 280 PHE A C 1
ATOM 2296 O O . PHE A 1 280 ? -19.001 6.139 41.489 1.00 68.75 280 PHE A O 1
ATOM 2303 N N . GLY A 1 281 ? -18.039 4.228 40.810 1.00 61.09 281 GLY A N 1
ATOM 2304 C CA . GLY A 1 281 ? -18.856 3.287 41.597 1.00 61.09 281 GLY A CA 1
ATOM 2305 C C . GLY A 1 281 ? -20.385 3.314 41.415 1.00 61.09 281 GLY A C 1
ATOM 2306 O O . GLY A 1 281 ? -21.076 2.466 41.976 1.00 61.09 281 GLY A O 1
ATOM 2307 N N . ASN A 1 282 ? -20.953 4.243 40.638 1.00 67.44 282 ASN A N 1
ATOM 2308 C CA . ASN A 1 282 ? -22.394 4.313 40.361 1.00 67.44 282 ASN A CA 1
ATOM 2309 C C . ASN A 1 282 ? -22.754 3.525 39.089 1.00 67.44 282 ASN A C 1
ATOM 2311 O O . ASN A 1 282 ? -23.017 4.101 38.028 1.00 67.44 282 ASN A O 1
ATOM 2315 N N . TYR A 1 283 ? -22.738 2.195 39.207 1.00 69.31 283 TYR A N 1
ATOM 2316 C CA . TYR A 1 283 ? -22.843 1.272 38.074 1.00 69.31 283 TYR A CA 1
ATOM 2317 C C . TYR A 1 283 ? -24.189 1.315 37.336 1.00 69.31 283 TYR A C 1
ATOM 2319 O O . TYR A 1 283 ? -24.239 1.069 36.131 1.00 69.31 283 TYR A O 1
ATOM 2327 N N . GLU A 1 284 ? -25.288 1.644 38.021 1.00 65.62 284 GLU A N 1
ATOM 2328 C CA . GLU A 1 284 ? -26.616 1.677 37.395 1.00 65.62 284 GLU A CA 1
ATOM 2329 C C . GLU A 1 284 ? -26.824 2.877 36.470 1.00 65.62 284 GLU A C 1
ATOM 2331 O O . GLU A 1 284 ? -27.508 2.753 35.453 1.00 65.62 284 GLU A O 1
ATOM 2336 N N . LEU A 1 285 ? -26.217 4.020 36.801 1.00 62.31 285 LEU A N 1
ATOM 2337 C CA . LEU A 1 285 ? -26.324 5.250 36.017 1.00 62.31 285 LEU A CA 1
ATOM 2338 C C . LEU A 1 285 ? -25.150 5.427 35.050 1.00 62.31 285 LEU A C 1
ATOM 2340 O O . LEU A 1 285 ? -25.363 5.791 33.899 1.00 62.31 285 LEU A O 1
ATOM 2344 N N . ARG A 1 286 ? -23.912 5.153 35.481 1.00 70.44 286 ARG A N 1
ATOM 2345 C CA . ARG A 1 286 ? -22.703 5.462 34.692 1.00 70.44 286 ARG A CA 1
ATOM 2346 C C . ARG A 1 286 ? -22.254 4.335 33.761 1.00 70.44 286 ARG A C 1
ATOM 2348 O O . ARG A 1 286 ? -21.469 4.586 32.853 1.00 70.44 286 ARG A O 1
ATOM 2355 N N . CYS A 1 287 ? -22.765 3.117 33.951 1.00 78.81 287 CYS A N 1
ATOM 2356 C CA . CYS A 1 287 ? -22.333 1.929 33.206 1.00 78.81 287 CYS A CA 1
ATOM 2357 C C . CYS A 1 287 ? -23.476 1.259 32.438 1.00 78.81 287 CYS A C 1
ATOM 2359 O O . CYS A 1 287 ? -23.476 0.047 32.231 1.00 78.81 287 CYS A O 1
ATOM 2361 N N . GLN A 1 288 ? -24.474 2.041 32.017 1.00 82.69 288 GLN A N 1
ATOM 2362 C CA . GLN A 1 288 ? -25.640 1.528 31.290 1.00 82.69 288 GLN A CA 1
ATOM 2363 C C . GLN A 1 288 ? -25.258 0.796 29.997 1.00 82.69 288 GLN A C 1
ATOM 2365 O O . GLN A 1 288 ? -25.919 -0.176 29.640 1.00 82.69 288 GLN A O 1
ATOM 2370 N N . PHE A 1 289 ? -24.159 1.204 29.356 1.00 85.31 289 PHE A N 1
ATOM 2371 C CA . PHE A 1 289 ? -23.618 0.570 28.153 1.00 85.31 289 PHE A CA 1
ATOM 2372 C C . PHE A 1 289 ? -23.239 -0.909 28.359 1.00 85.31 289 PHE A C 1
ATOM 2374 O O . PHE A 1 289 ? -23.346 -1.698 27.430 1.00 85.31 289 PHE A O 1
ATOM 2381 N N . LEU A 1 290 ? -22.904 -1.326 29.588 1.00 84.56 290 LEU A N 1
ATOM 2382 C CA . LEU A 1 290 ? -22.614 -2.729 29.910 1.00 84.56 290 LEU A CA 1
ATOM 2383 C C . LEU A 1 290 ? -23.845 -3.642 29.808 1.00 84.56 290 LEU A C 1
ATOM 2385 O O . LEU A 1 290 ? -23.714 -4.857 29.842 1.00 84.56 290 LEU A O 1
ATOM 2389 N N . ARG A 1 291 ? -25.061 -3.085 29.756 1.00 85.31 291 ARG A N 1
ATOM 2390 C CA . ARG A 1 291 ? -26.294 -3.885 29.670 1.00 85.31 291 ARG A CA 1
ATOM 2391 C C . ARG A 1 291 ? -26.572 -4.404 28.261 1.00 85.31 291 ARG A C 1
ATOM 2393 O O . ARG A 1 291 ? -27.382 -5.315 28.136 1.00 85.31 291 ARG A O 1
ATOM 2400 N N . LYS A 1 292 ? -26.004 -3.757 27.241 1.00 87.38 292 LYS A N 1
ATOM 2401 C CA . LYS A 1 292 ? -26.232 -4.043 25.819 1.00 87.38 292 LYS A CA 1
ATOM 2402 C C . LYS A 1 292 ? -24.938 -3.780 25.040 1.00 87.38 292 LYS A C 1
ATOM 2404 O O . LYS A 1 292 ? -24.849 -2.748 24.368 1.00 87.38 292 LYS A O 1
ATOM 2409 N N . PRO A 1 293 ? -23.917 -4.638 25.207 1.00 88.25 293 PRO A N 1
ATOM 2410 C CA . PRO A 1 293 ? -22.635 -4.471 24.531 1.00 88.25 293 PRO A CA 1
ATOM 2411 C C . PRO A 1 293 ? -22.790 -4.399 23.008 1.00 88.25 293 PRO A C 1
ATOM 2413 O O . PRO A 1 293 ? -22.134 -3.579 22.375 1.00 88.25 293 PRO A O 1
ATOM 2416 N N . GLU A 1 294 ? -23.738 -5.136 22.432 1.00 89.00 294 GLU A N 1
ATOM 2417 C CA . GLU A 1 294 ? -23.974 -5.190 20.986 1.00 89.00 294 GLU A CA 1
ATOM 2418 C C . GLU A 1 294 ? -24.334 -3.808 20.424 1.00 89.00 294 GLU A C 1
ATOM 2420 O O . GLU A 1 294 ? -23.818 -3.394 19.392 1.00 89.00 294 GLU A O 1
ATOM 2425 N N . ILE A 1 295 ? -25.168 -3.043 21.140 1.00 90.00 295 ILE A N 1
ATOM 2426 C CA . ILE A 1 295 ? -25.545 -1.673 20.741 1.00 90.00 295 ILE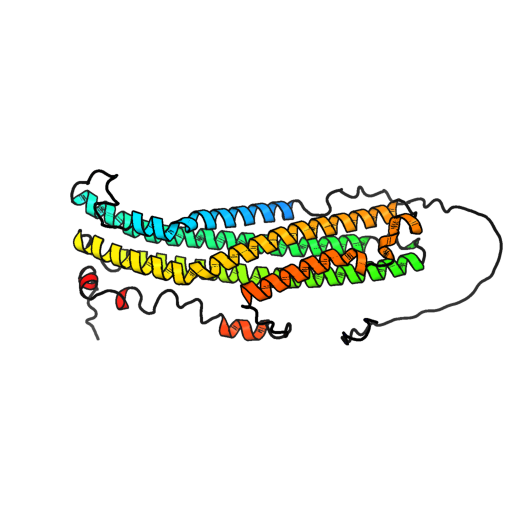 A CA 1
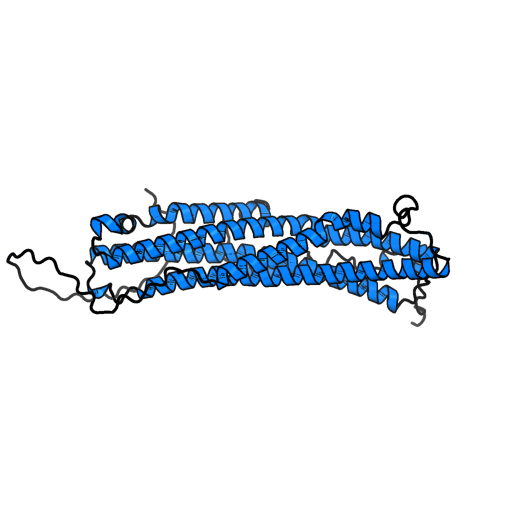ATOM 2427 C C . ILE A 1 295 ? -24.346 -0.729 20.846 1.00 90.00 295 ILE A C 1
ATOM 2429 O O . ILE A 1 295 ? -24.195 0.201 20.054 1.00 90.00 295 ILE A O 1
ATOM 2433 N N . ASP A 1 296 ? -23.484 -0.941 21.838 1.00 90.00 296 ASP A N 1
ATOM 2434 C CA . ASP A 1 296 ? -22.313 -0.095 22.011 1.00 90.00 296 ASP A CA 1
ATOM 2435 C C . ASP A 1 296 ? -21.252 -0.336 20.930 1.00 90.00 296 ASP A C 1
ATOM 2437 O O . ASP A 1 296 ? -20.601 0.615 20.485 1.00 90.00 296 ASP A O 1
ATOM 2441 N N . PHE A 1 297 ? -21.101 -1.579 20.473 1.00 92.75 297 PHE A N 1
ATOM 2442 C CA . PHE A 1 297 ? -20.175 -1.954 19.405 1.00 92.75 297 PHE A CA 1
ATOM 2443 C C . PHE A 1 297 ? -20.782 -1.878 17.997 1.00 92.75 297 PHE A C 1
ATOM 2445 O O . PHE A 1 297 ? -20.026 -1.872 17.031 1.00 92.75 297 PHE A O 1
ATOM 2452 N N . GLU A 1 298 ? -22.099 -1.713 17.848 1.00 93.19 298 GLU A N 1
ATOM 2453 C CA . GLU A 1 298 ? -22.807 -1.688 16.556 1.00 93.19 298 GLU A CA 1
ATOM 2454 C C . GLU A 1 298 ? -22.134 -0.780 15.516 1.00 93.19 298 GLU A C 1
ATOM 2456 O O . GLU A 1 298 ? -21.850 -1.200 14.399 1.00 93.19 298 GLU A O 1
ATOM 2461 N N . LYS A 1 299 ? -21.796 0.459 15.894 1.00 92.69 299 LYS A N 1
ATOM 2462 C CA . LYS A 1 299 ? -21.137 1.415 14.983 1.00 92.69 299 LYS A CA 1
ATOM 2463 C C . LYS A 1 299 ? -19.725 0.991 14.577 1.00 92.69 299 LYS A C 1
ATOM 2465 O O . LYS A 1 299 ? -19.271 1.337 13.491 1.00 92.69 299 LYS A O 1
ATOM 2470 N N . LEU A 1 300 ? -19.018 0.298 15.465 1.00 93.88 300 LEU A N 1
ATOM 2471 C CA . LEU A 1 300 ? -17.677 -0.214 15.205 1.00 93.88 300 LEU A CA 1
ATOM 2472 C C . LEU A 1 300 ? -17.738 -1.410 14.246 1.00 93.88 300 LEU A C 1
ATOM 2474 O O . LEU A 1 300 ? -16.994 -1.428 13.269 1.00 93.88 300 LEU A O 1
ATOM 2478 N N . PHE A 1 301 ? -18.667 -2.344 14.464 1.00 94.88 301 PHE A N 1
ATOM 2479 C CA . PHE A 1 301 ? -18.915 -3.444 13.529 1.00 94.88 301 PHE A CA 1
ATOM 2480 C C . PHE A 1 301 ? -19.399 -2.949 12.169 1.00 94.88 301 PHE A C 1
ATOM 2482 O O . PHE A 1 301 ? -18.851 -3.368 11.159 1.00 94.88 301 PHE A O 1
ATOM 2489 N N . ALA A 1 302 ? -20.315 -1.978 12.127 1.00 93.50 302 ALA A N 1
ATOM 2490 C CA . ALA A 1 302 ? -20.740 -1.362 10.872 1.00 93.50 302 ALA A CA 1
ATOM 2491 C C . ALA A 1 302 ? -19.551 -0.767 10.098 1.00 93.50 302 ALA A C 1
ATOM 2493 O O . ALA A 1 302 ? -19.463 -0.920 8.882 1.00 93.50 302 ALA A O 1
ATOM 2494 N N . LYS A 1 303 ? -18.587 -0.149 10.798 1.00 95.12 303 LYS A N 1
ATOM 2495 C CA . LYS A 1 303 ? -17.368 0.371 10.168 1.00 95.12 303 LYS A CA 1
ATOM 2496 C C . LYS A 1 303 ? -16.471 -0.738 9.606 1.00 95.12 303 LYS A C 1
ATOM 2498 O O . LYS A 1 303 ? -15.893 -0.553 8.537 1.00 95.12 303 LYS A O 1
ATOM 2503 N N . LEU A 1 304 ? -16.350 -1.869 10.304 1.00 94.25 304 LEU A N 1
ATOM 2504 C CA . LEU A 1 304 ? -15.630 -3.042 9.797 1.00 94.25 304 LEU A CA 1
ATOM 2505 C C . LEU A 1 304 ? -16.333 -3.666 8.592 1.00 94.25 304 LEU A C 1
ATOM 2507 O O . LEU A 1 304 ? -15.671 -4.007 7.617 1.00 94.25 304 LEU A O 1
ATOM 2511 N N . ASP A 1 305 ? -17.659 -3.765 8.630 1.00 93.19 305 ASP A N 1
ATOM 2512 C CA . ASP A 1 305 ? -18.457 -4.301 7.531 1.00 93.19 305 ASP A CA 1
ATOM 2513 C C . ASP A 1 305 ? -18.350 -3.421 6.281 1.00 93.19 305 ASP A C 1
ATOM 2515 O O . ASP A 1 305 ? -18.167 -3.942 5.182 1.00 93.19 305 ASP A O 1
ATOM 2519 N N . GLU A 1 306 ? -18.392 -2.092 6.431 1.00 93.00 306 GLU A N 1
ATOM 2520 C CA . GLU A 1 306 ? -18.122 -1.146 5.339 1.00 93.00 306 GLU A CA 1
ATOM 2521 C C . GLU A 1 306 ? -16.739 -1.385 4.718 1.00 93.00 306 GLU A C 1
ATOM 2523 O O . GLU A 1 306 ? -16.601 -1.422 3.493 1.00 93.00 306 GLU A O 1
ATOM 2528 N N . LEU A 1 307 ? -15.714 -1.564 5.557 1.00 93.88 307 LEU A N 1
ATOM 2529 C CA . LEU A 1 307 ? -14.342 -1.785 5.109 1.00 93.88 307 LEU A CA 1
ATOM 2530 C C . LEU A 1 307 ? -14.188 -3.138 4.396 1.00 93.88 307 LEU A C 1
ATOM 2532 O O . LEU A 1 307 ? -13.593 -3.209 3.323 1.00 93.88 307 LEU A O 1
ATOM 2536 N N . GLN A 1 308 ? -14.788 -4.199 4.936 1.00 92.31 308 GLN A N 1
ATOM 2537 C CA . GLN A 1 308 ? -14.788 -5.521 4.314 1.00 92.31 308 GLN A CA 1
ATOM 2538 C C . GLN A 1 308 ? -15.523 -5.512 2.969 1.00 92.31 308 GLN A C 1
ATOM 2540 O O . GLN A 1 308 ? -15.015 -6.061 1.992 1.00 92.31 308 GLN A O 1
ATOM 2545 N N . GLN A 1 309 ? -16.695 -4.873 2.889 1.00 89.81 309 GLN A N 1
ATOM 2546 C CA . GLN A 1 309 ? -17.436 -4.726 1.632 1.00 89.81 309 GLN A CA 1
ATOM 2547 C C . GLN A 1 309 ? -16.616 -3.956 0.598 1.00 89.81 309 GLN A C 1
ATOM 2549 O O . GLN A 1 309 ? -16.569 -4.334 -0.573 1.00 89.81 309 GLN A O 1
ATOM 2554 N N . TYR A 1 310 ? -15.934 -2.898 1.034 1.00 92.19 310 TYR A N 1
ATOM 2555 C CA . TYR A 1 310 ? -15.039 -2.134 0.181 1.00 92.19 310 TYR A CA 1
ATOM 2556 C C . TYR A 1 310 ? -13.914 -3.014 -0.390 1.00 92.19 310 TYR A C 1
ATOM 2558 O O . TYR A 1 310 ? -13.680 -2.995 -1.602 1.00 92.19 310 TYR A O 1
ATOM 2566 N N . PHE A 1 311 ? -13.271 -3.844 0.437 1.00 91.12 311 PHE A N 1
ATOM 2567 C CA . PHE A 1 311 ? -12.255 -4.800 -0.018 1.00 91.12 311 PHE A CA 1
ATOM 2568 C C . PHE A 1 311 ? -12.824 -5.857 -0.964 1.00 91.12 311 PHE A C 1
ATOM 2570 O O . PHE A 1 311 ? -12.232 -6.129 -2.009 1.00 91.12 311 PHE A O 1
ATOM 2577 N N . ASP A 1 312 ? -13.999 -6.410 -0.673 1.00 85.88 312 ASP A N 1
ATOM 2578 C CA . ASP A 1 312 ? -14.648 -7.386 -1.550 1.00 85.88 312 ASP A CA 1
ATOM 2579 C C . ASP A 1 312 ? -14.936 -6.797 -2.945 1.00 85.88 312 ASP A C 1
ATOM 2581 O O . ASP A 1 312 ? -14.784 -7.478 -3.963 1.00 85.88 312 ASP A O 1
ATOM 2585 N N . ILE A 1 313 ? -15.287 -5.511 -3.024 1.00 85.94 313 ILE A N 1
ATOM 2586 C CA . ILE A 1 313 ? -15.507 -4.813 -4.296 1.0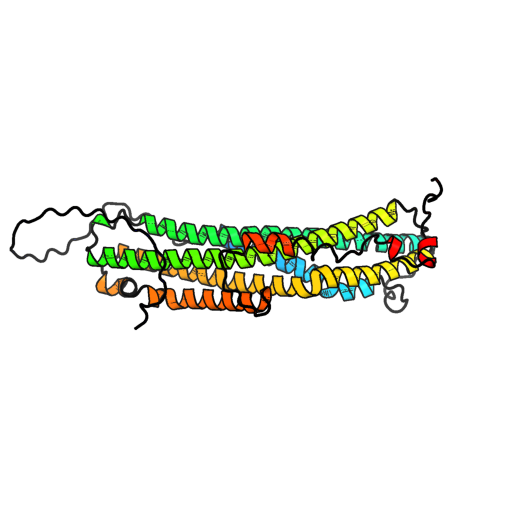0 85.94 313 ILE A CA 1
ATOM 2587 C C . ILE A 1 313 ? -14.178 -4.533 -5.007 1.00 85.94 313 ILE A C 1
ATOM 2589 O O . ILE A 1 313 ? -14.032 -4.856 -6.187 1.00 85.94 313 ILE A O 1
ATOM 2593 N N . LYS A 1 314 ? -13.214 -3.927 -4.307 1.00 86.31 314 LYS A N 1
ATOM 2594 C CA . LYS A 1 314 ? -11.988 -3.383 -4.911 1.00 86.31 314 LYS A CA 1
ATOM 2595 C C . LYS A 1 314 ? -10.910 -4.430 -5.166 1.00 86.31 314 LYS A C 1
ATOM 2597 O O . LYS A 1 314 ? -10.268 -4.381 -6.210 1.00 86.31 314 LYS A O 1
ATOM 2602 N N . ILE A 1 315 ? -10.729 -5.371 -4.244 1.00 83.19 315 ILE A N 1
ATOM 2603 C CA . ILE A 1 315 ? -9.692 -6.408 -4.312 1.00 83.19 315 ILE A CA 1
ATOM 2604 C C . ILE A 1 315 ? -10.235 -7.657 -5.011 1.00 83.19 315 ILE A C 1
ATOM 2606 O O . ILE A 1 315 ? -9.575 -8.220 -5.881 1.00 83.19 315 ILE A O 1
ATOM 2610 N N . LYS A 1 316 ? -11.456 -8.090 -4.667 1.00 74.69 316 LYS A N 1
ATOM 2611 C CA . LYS A 1 316 ? -12.025 -9.362 -5.162 1.00 74.69 316 LYS A CA 1
ATOM 2612 C C . LYS A 1 316 ? -12.925 -9.213 -6.393 1.00 74.69 316 LYS A C 1
ATOM 2614 O O . LYS A 1 316 ? -13.513 -10.196 -6.851 1.00 74.69 316 LYS A O 1
ATOM 2619 N N . GLY A 1 317 ? -13.070 -7.998 -6.925 1.00 64.38 317 GLY A N 1
ATOM 2620 C CA . GLY A 1 317 ? -13.915 -7.720 -8.090 1.00 64.38 317 GLY A CA 1
ATOM 2621 C C . GLY A 1 317 ? -15.389 -8.084 -7.872 1.00 64.38 317 GLY A C 1
ATOM 2622 O O . GLY A 1 317 ? -16.056 -8.524 -8.808 1.00 64.38 317 GLY A O 1
ATOM 2623 N N . GLY A 1 318 ? -15.886 -7.986 -6.632 1.00 51.78 318 GLY A N 1
ATOM 2624 C CA . GLY A 1 318 ? -17.270 -8.304 -6.267 1.00 51.78 318 GLY A CA 1
ATOM 2625 C C . GLY A 1 318 ? -17.590 -9.800 -6.157 1.00 51.78 318 GLY A C 1
ATOM 2626 O O . GLY A 1 318 ? -18.748 -10.162 -5.946 1.00 51.78 318 GLY A O 1
ATOM 2627 N N . ARG A 1 319 ? -16.601 -10.698 -6.280 1.00 44.97 319 ARG A N 1
ATOM 2628 C CA . ARG A 1 319 ? -16.798 -12.137 -6.048 1.00 44.97 319 ARG A CA 1
ATOM 2629 C C . ARG A 1 319 ? -16.599 -12.454 -4.569 1.00 44.97 319 ARG A C 1
ATOM 2631 O O . ARG A 1 319 ? -15.487 -12.696 -4.107 1.00 44.97 319 ARG A O 1
ATOM 2638 N N . VAL A 1 320 ? -17.703 -12.475 -3.828 1.00 44.28 320 VAL A N 1
ATOM 2639 C CA . VAL A 1 320 ? -17.740 -12.906 -2.425 1.00 44.28 320 VAL A CA 1
ATOM 2640 C C . VAL A 1 320 ? -17.519 -14.421 -2.361 1.00 44.28 320 VAL A C 1
ATOM 2642 O O . VAL A 1 320 ? -18.456 -15.210 -2.461 1.00 44.28 320 VAL A O 1
ATOM 2645 N N . THR A 1 321 ? -16.271 -14.868 -2.219 1.00 42.12 321 THR A N 1
ATOM 2646 C CA . THR A 1 321 ? -15.992 -16.267 -1.865 1.00 42.12 321 THR A CA 1
ATOM 2647 C C . THR A 1 321 ? -16.000 -16.404 -0.346 1.00 42.12 321 THR A C 1
ATOM 2649 O O . THR A 1 321 ? -15.050 -16.003 0.330 1.00 42.12 321 THR A O 1
ATOM 2652 N N . ASN A 1 322 ? -17.083 -16.993 0.163 1.00 40.28 322 ASN A N 1
ATOM 2653 C CA . ASN A 1 322 ? -17.393 -17.255 1.574 1.00 40.28 322 ASN A CA 1
ATOM 2654 C C . ASN A 1 322 ? -16.473 -18.268 2.287 1.00 40.28 322 ASN A C 1
ATOM 2656 O O . ASN A 1 322 ? -16.844 -18.785 3.335 1.00 40.28 322 ASN A O 1
ATOM 2660 N N . ASP A 1 323 ? -15.283 -18.566 1.767 1.00 40.44 323 ASP A N 1
ATOM 2661 C CA . ASP A 1 323 ? -14.435 -19.616 2.333 1.00 40.44 323 ASP A CA 1
ATOM 2662 C C . ASP A 1 323 ? -13.159 -19.032 2.950 1.00 40.44 323 ASP A C 1
ATOM 2664 O O . ASP A 1 323 ? -12.103 -18.921 2.320 1.00 40.44 323 ASP A O 1
ATOM 2668 N N . ARG A 1 324 ? -13.294 -18.582 4.204 1.00 51.09 324 ARG A N 1
ATOM 2669 C CA . ARG A 1 324 ? -12.225 -17.953 5.003 1.00 51.09 324 ARG A CA 1
ATOM 2670 C C . ARG A 1 324 ? -11.163 -18.953 5.489 1.00 51.09 324 ARG A C 1
ATOM 2672 O O . ARG A 1 324 ? -10.110 -18.535 5.951 1.00 51.09 324 ARG A O 1
ATOM 2679 N N . SER A 1 325 ? -11.370 -20.260 5.314 1.00 39.91 325 SER A N 1
ATOM 2680 C CA . SER A 1 325 ? -10.436 -21.307 5.766 1.00 39.91 325 SER A CA 1
ATOM 2681 C C . SER A 1 325 ? -9.509 -21.842 4.660 1.00 39.91 325 SER A C 1
ATOM 2683 O O . SER A 1 325 ? -8.521 -22.512 4.953 1.00 39.91 325 SER A O 1
ATOM 2685 N N . GLY A 1 326 ? -9.791 -21.538 3.386 1.00 36.16 326 GLY A N 1
ATOM 2686 C CA . GLY A 1 326 ? -9.048 -22.064 2.229 1.00 36.16 326 GLY A CA 1
ATOM 2687 C C . GLY A 1 326 ? -7.960 -21.148 1.645 1.00 36.16 326 GLY A C 1
ATOM 2688 O O . GLY A 1 326 ? -7.185 -21.592 0.792 1.00 36.16 326 GLY A O 1
ATOM 2689 N N . ARG A 1 327 ? -7.874 -19.879 2.078 1.00 45.91 327 ARG A N 1
ATOM 2690 C CA . ARG A 1 327 ? -7.047 -18.848 1.410 1.00 45.91 327 ARG A CA 1
ATOM 2691 C C . ARG A 1 327 ? -5.543 -19.111 1.471 1.00 45.91 327 ARG A C 1
ATOM 2693 O O . ARG A 1 327 ? -4.873 -18.988 0.451 1.00 45.91 327 ARG A O 1
ATOM 2700 N N . ARG A 1 328 ? -5.024 -19.633 2.589 1.00 42.34 328 ARG A N 1
ATOM 2701 C CA . ARG A 1 328 ? -3.583 -19.934 2.722 1.00 42.34 328 ARG A CA 1
ATOM 2702 C C . ARG A 1 328 ? -3.050 -20.970 1.726 1.00 42.34 328 ARG A C 1
ATOM 2704 O O . ARG A 1 328 ? -1.845 -21.014 1.519 1.00 42.34 328 ARG A O 1
ATOM 2711 N N . ARG A 1 329 ? -3.909 -21.800 1.117 1.00 34.25 329 ARG A N 1
ATOM 2712 C CA . ARG A 1 329 ? -3.468 -22.908 0.249 1.00 34.25 329 ARG A CA 1
ATOM 2713 C C . ARG A 1 329 ? -3.751 -22.707 -1.241 1.00 34.25 329 ARG A C 1
ATOM 2715 O O . ARG A 1 329 ? -3.061 -23.312 -2.045 1.00 34.25 329 ARG A O 1
ATOM 2722 N N . ARG A 1 330 ? -4.723 -21.867 -1.620 1.00 36.72 330 ARG A N 1
ATOM 2723 C CA . ARG A 1 330 ? -5.016 -21.563 -3.040 1.00 36.72 330 ARG A CA 1
ATOM 2724 C C . ARG A 1 330 ? -4.323 -20.298 -3.550 1.00 36.72 330 ARG A C 1
ATOM 2726 O O . ARG A 1 330 ? -3.956 -20.238 -4.717 1.00 36.72 330 ARG A O 1
ATOM 2733 N N . GLN A 1 331 ? -4.067 -19.324 -2.679 1.00 41.22 331 GLN A N 1
ATOM 2734 C CA . GLN A 1 331 ? -3.459 -18.050 -3.075 1.00 41.22 331 GLN A CA 1
ATOM 2735 C C . GLN A 1 331 ? -1.950 -18.174 -3.344 1.00 41.22 331 GLN A C 1
ATOM 2737 O O . GLN A 1 331 ? -1.407 -17.395 -4.120 1.00 41.22 331 GLN A O 1
ATOM 2742 N N . GLN A 1 332 ? -1.289 -19.201 -2.794 1.00 37.53 332 GLN A N 1
ATOM 2743 C CA . GLN A 1 332 ? 0.132 -19.486 -3.033 1.00 37.53 332 GLN A CA 1
ATOM 2744 C C . GLN A 1 332 ? 0.439 -20.090 -4.416 1.00 37.53 332 GLN A C 1
ATOM 2746 O O . GLN A 1 332 ? 1.568 -19.935 -4.884 1.00 37.53 332 GLN A O 1
ATOM 2751 N N . ASP A 1 333 ? -0.537 -20.730 -5.073 1.00 31.41 333 ASP A N 1
ATOM 2752 C CA . ASP A 1 333 ? -0.336 -21.368 -6.386 1.00 31.41 333 ASP A CA 1
ATOM 2753 C C . ASP A 1 333 ? -0.758 -20.473 -7.566 1.00 31.41 333 ASP A C 1
ATOM 2755 O O . ASP A 1 333 ? -0.173 -20.572 -8.645 1.00 31.41 333 ASP A O 1
ATOM 2759 N N . GLU A 1 334 ? -1.701 -19.542 -7.378 1.00 35.03 334 GLU A N 1
ATOM 2760 C CA . GLU A 1 334 ? -2.165 -18.655 -8.463 1.00 35.03 334 GLU A CA 1
ATOM 2761 C C . GLU A 1 334 ? -1.429 -17.301 -8.520 1.00 35.03 334 GLU A C 1
ATOM 2763 O O . GLU A 1 334 ? -1.204 -16.773 -9.612 1.00 35.03 334 GLU A O 1
ATOM 2768 N N . THR A 1 335 ? -0.960 -16.746 -7.393 1.00 38.88 335 THR A N 1
ATOM 2769 C CA . THR A 1 335 ? -0.237 -15.452 -7.399 1.00 38.88 335 THR A CA 1
ATOM 2770 C C . THR A 1 335 ? 1.216 -15.562 -7.860 1.00 38.88 335 THR A C 1
ATOM 2772 O O . THR A 1 335 ? 1.770 -14.586 -8.367 1.00 38.88 335 THR A O 1
ATOM 2775 N N . LYS A 1 336 ? 1.834 -16.749 -7.789 1.00 35.28 336 LYS A N 1
ATOM 2776 C CA . LYS A 1 336 ? 3.226 -16.950 -8.229 1.00 35.28 336 LYS A CA 1
ATOM 2777 C C . LYS A 1 336 ? 3.448 -16.790 -9.737 1.00 35.28 336 LYS A C 1
ATOM 2779 O O . LYS A 1 336 ? 4.590 -16.631 -10.142 1.00 35.28 336 LYS A O 1
ATOM 2784 N N . ASN A 1 337 ? 2.401 -16.807 -10.568 1.00 38.31 337 ASN A N 1
ATOM 2785 C CA . ASN A 1 337 ? 2.555 -16.889 -12.029 1.00 38.31 337 ASN A CA 1
ATOM 2786 C C . ASN A 1 337 ? 2.067 -15.673 -12.835 1.00 38.31 337 ASN A C 1
ATOM 2788 O O . ASN A 1 337 ? 2.232 -15.654 -14.059 1.00 38.31 337 ASN A O 1
ATOM 2792 N N . ILE A 1 338 ? 1.454 -14.668 -12.200 1.00 43.00 338 ILE A N 1
ATOM 2793 C CA . ILE A 1 338 ? 0.856 -13.529 -12.925 1.00 43.00 338 ILE A CA 1
ATOM 2794 C C . ILE A 1 338 ? 1.767 -12.293 -12.891 1.00 43.00 338 ILE A C 1
ATOM 2796 O O . ILE A 1 338 ? 1.881 -11.595 -13.897 1.00 43.00 338 ILE A O 1
ATOM 2800 N N . TYR A 1 339 ? 2.481 -12.065 -11.788 1.00 45.72 339 TYR A N 1
ATOM 2801 C CA . TYR A 1 339 ? 3.244 -10.833 -11.563 1.00 45.72 339 TYR A CA 1
ATOM 2802 C C . TYR A 1 339 ? 4.635 -10.788 -12.226 1.00 45.72 339 TYR A C 1
ATOM 2804 O O . TYR A 1 339 ? 5.168 -9.706 -12.442 1.00 45.72 339 TYR A O 1
ATOM 2812 N N . ASP A 1 340 ? 5.189 -11.927 -12.658 1.00 53.44 340 ASP A N 1
ATOM 2813 C CA . ASP A 1 340 ? 6.498 -11.988 -13.338 1.00 53.44 340 ASP A CA 1
ATOM 2814 C C . ASP A 1 340 ? 6.434 -11.741 -14.861 1.00 53.44 340 ASP A C 1
ATOM 2816 O O . ASP A 1 340 ? 7.446 -11.858 -15.555 1.00 53.44 340 ASP A O 1
ATOM 2820 N N . LYS A 1 341 ? 5.259 -11.401 -15.412 1.00 71.19 341 LYS A N 1
ATOM 2821 C CA . LYS A 1 341 ? 5.037 -11.326 -16.871 1.00 71.19 341 LYS A CA 1
ATOM 2822 C C . LYS A 1 341 ? 5.120 -9.928 -17.486 1.00 71.19 341 LYS A C 1
ATOM 2824 O O . LYS A 1 341 ? 4.981 -9.814 -18.700 1.00 71.19 341 LYS A O 1
ATOM 2829 N N . CYS A 1 342 ? 5.343 -8.874 -16.699 1.00 87.31 342 CYS A N 1
ATOM 2830 C CA . CYS A 1 342 ? 5.397 -7.515 -17.255 1.00 87.31 342 CYS A CA 1
ATOM 2831 C C . CYS A 1 342 ? 6.649 -7.249 -18.097 1.00 87.31 342 CYS A C 1
ATOM 2833 O O . CYS A 1 342 ? 6.595 -6.454 -19.033 1.00 87.31 342 CYS A O 1
ATOM 2835 N N . ILE A 1 343 ? 7.756 -7.929 -17.794 1.00 90.12 343 ILE A N 1
ATOM 2836 C CA . ILE A 1 343 ? 8.948 -7.940 -18.643 1.00 90.12 343 ILE A CA 1
ATOM 2837 C C . ILE A 1 343 ? 8.894 -9.226 -19.471 1.00 90.12 343 ILE A C 1
ATOM 2839 O O . ILE A 1 343 ? 8.920 -10.315 -18.887 1.00 90.12 343 ILE A O 1
ATOM 2843 N N . PRO A 1 344 ? 8.796 -9.144 -20.809 1.00 89.88 344 PRO A N 1
ATOM 2844 C CA . PRO A 1 344 ? 8.669 -10.332 -21.632 1.00 89.88 344 PRO A CA 1
ATOM 2845 C C . PRO A 1 344 ? 9.952 -11.167 -21.602 1.00 89.88 344 PRO A C 1
ATOM 2847 O O . PRO A 1 344 ? 11.055 -10.677 -21.351 1.00 89.88 344 PRO A O 1
ATOM 2850 N N . TYR A 1 345 ? 9.804 -12.462 -21.874 1.00 86.19 345 TYR A N 1
ATOM 2851 C CA . TYR A 1 345 ? 10.945 -13.363 -21.976 1.00 86.19 345 TYR A CA 1
ATOM 2852 C C . TYR A 1 345 ? 11.932 -12.884 -23.052 1.00 86.19 345 TYR A C 1
ATOM 2854 O O . TYR A 1 345 ? 11.522 -12.426 -24.122 1.00 86.19 345 TYR A O 1
ATOM 2862 N N . GLY A 1 346 ? 13.228 -12.995 -22.748 1.00 83.31 346 GLY A N 1
ATOM 2863 C CA . GLY A 1 346 ? 14.319 -12.588 -23.637 1.00 83.31 346 GLY A CA 1
ATOM 2864 C C . GLY A 1 346 ? 14.421 -11.080 -23.885 1.00 83.31 346 GLY A C 1
ATOM 2865 O O . GLY A 1 346 ? 15.093 -10.677 -24.832 1.00 83.31 346 GLY A O 1
ATOM 2866 N N . PHE A 1 347 ? 13.767 -10.252 -23.064 1.00 89.31 347 PHE A N 1
ATOM 2867 C CA . PHE A 1 347 ? 13.914 -8.801 -23.131 1.00 89.31 347 PHE A CA 1
ATOM 2868 C C . PHE A 1 347 ? 15.345 -8.355 -22.778 1.00 89.31 347 PHE A C 1
ATOM 2870 O O . PHE A 1 347 ? 15.897 -8.862 -21.798 1.00 89.31 347 PHE A O 1
ATOM 2877 N N . PRO A 1 348 ? 15.932 -7.386 -23.511 1.00 89.62 348 PRO A N 1
ATOM 2878 C CA . PRO A 1 348 ? 15.351 -6.664 -24.651 1.00 89.62 348 PRO A CA 1
ATOM 2879 C C . PRO A 1 348 ? 15.564 -7.329 -26.022 1.00 89.62 348 PRO A C 1
ATOM 2881 O O . PRO A 1 348 ? 14.901 -6.932 -26.978 1.00 89.62 348 PRO A O 1
ATOM 2884 N N . ASP A 1 349 ? 16.451 -8.322 -26.142 1.00 88.06 349 ASP A N 1
ATOM 2885 C CA . ASP A 1 349 ? 16.918 -8.865 -27.430 1.00 88.06 349 ASP A CA 1
ATOM 2886 C C . ASP A 1 349 ? 15.777 -9.317 -28.356 1.00 88.06 349 ASP A C 1
ATOM 2888 O O . ASP A 1 349 ? 15.739 -8.949 -29.529 1.00 88.06 349 ASP A O 1
ATOM 2892 N N . ILE A 1 350 ? 14.808 -10.083 -27.854 1.00 89.31 350 ILE A N 1
ATOM 2893 C CA . ILE A 1 350 ? 13.721 -10.618 -28.695 1.00 89.31 350 ILE A CA 1
ATOM 2894 C C . ILE A 1 350 ? 12.814 -9.499 -29.232 1.00 89.31 350 ILE A C 1
ATOM 2896 O O . ILE A 1 350 ? 12.261 -9.615 -30.324 1.00 89.31 350 ILE A O 1
ATOM 2900 N N . GLN A 1 351 ? 12.659 -8.413 -28.476 1.00 91.88 351 GLN A N 1
ATOM 2901 C CA . GLN A 1 351 ? 11.744 -7.317 -28.785 1.00 91.88 351 GLN A CA 1
ATOM 2902 C C . GLN A 1 351 ? 12.397 -6.217 -29.630 1.00 91.88 351 GLN A C 1
ATOM 2904 O O . GLN A 1 351 ? 11.681 -5.402 -30.214 1.00 91.88 351 GLN A O 1
ATOM 2909 N N . MET A 1 352 ? 13.730 -6.177 -29.711 1.00 91.06 352 MET A N 1
ATOM 2910 C CA . MET A 1 352 ? 14.439 -5.234 -30.574 1.00 91.06 352 MET A CA 1
ATOM 2911 C C . MET A 1 352 ? 14.231 -5.566 -32.054 1.00 91.06 352 MET A C 1
ATOM 2913 O O . MET A 1 352 ? 14.364 -6.713 -32.489 1.00 91.06 352 MET A O 1
ATOM 2917 N N . THR A 1 353 ? 13.991 -4.533 -32.860 1.00 90.62 353 THR A N 1
ATOM 2918 C CA . THR A 1 353 ? 13.996 -4.655 -34.321 1.00 90.62 353 THR A CA 1
ATOM 2919 C C . THR A 1 353 ? 15.395 -5.003 -34.827 1.00 90.62 353 THR A C 1
ATOM 2921 O O . THR A 1 353 ? 16.404 -4.643 -34.220 1.00 90.62 353 THR A O 1
ATOM 2924 N N . THR A 1 354 ? 15.483 -5.663 -35.985 1.00 87.69 354 THR A N 1
ATOM 2925 C CA . THR A 1 354 ? 16.775 -6.008 -36.603 1.00 87.69 354 THR A CA 1
ATOM 2926 C C . THR A 1 354 ? 17.662 -4.781 -36.815 1.00 87.69 354 THR A C 1
ATOM 2928 O O . THR A 1 354 ? 18.871 -4.874 -36.635 1.00 87.69 354 THR A O 1
ATOM 2931 N N . SER A 1 355 ? 17.072 -3.624 -37.141 1.00 87.44 355 SER A N 1
ATOM 2932 C CA . SER A 1 355 ? 17.797 -2.358 -37.270 1.00 87.44 355 SER A CA 1
ATOM 2933 C C . SER A 1 355 ? 18.401 -1.906 -35.941 1.00 87.44 355 SER A C 1
ATOM 2935 O O . SER A 1 355 ? 19.594 -1.623 -35.899 1.00 87.44 355 SER A O 1
ATOM 2937 N N . LEU A 1 356 ? 17.635 -1.918 -34.848 1.00 88.69 356 LEU A N 1
ATOM 2938 C CA . LEU A 1 356 ? 18.132 -1.549 -33.521 1.00 88.69 356 LEU A CA 1
ATOM 2939 C C . LEU A 1 356 ? 19.215 -2.518 -33.025 1.00 88.69 356 LEU A C 1
ATOM 2941 O O . LEU A 1 356 ? 20.198 -2.085 -32.433 1.00 88.69 356 LEU A O 1
ATOM 2945 N N . LYS A 1 357 ? 19.111 -3.816 -33.333 1.00 89.19 357 LYS A N 1
ATOM 2946 C CA . LYS A 1 357 ? 20.164 -4.791 -33.000 1.00 89.19 357 LYS A CA 1
ATOM 2947 C C . LYS A 1 357 ? 21.523 -4.429 -33.603 1.00 89.19 357 LYS A C 1
ATOM 2949 O O . LYS A 1 357 ? 22.547 -4.712 -32.994 1.00 89.19 357 LYS A O 1
ATOM 2954 N N . THR A 1 358 ? 21.563 -3.756 -34.756 1.00 89.25 358 THR A N 1
ATOM 2955 C CA . THR A 1 358 ? 22.839 -3.313 -35.349 1.00 89.25 358 THR A CA 1
ATOM 2956 C C . THR A 1 358 ? 23.574 -2.260 -34.513 1.00 89.25 358 THR A C 1
ATOM 2958 O O . THR A 1 358 ? 24.774 -2.062 -34.721 1.00 89.25 358 THR A O 1
ATOM 2961 N N . CYS A 1 359 ? 22.895 -1.628 -33.549 1.00 88.00 359 CYS A N 1
ATOM 2962 C CA . CYS A 1 359 ? 23.476 -0.688 -32.591 1.00 88.00 359 CYS A CA 1
ATOM 2963 C C . CYS A 1 359 ? 24.267 -1.350 -31.464 1.00 88.00 359 CYS A C 1
ATOM 2965 O O . CYS A 1 359 ? 24.944 -0.657 -30.712 1.00 88.00 359 CYS A O 1
ATOM 2967 N N . PHE A 1 360 ? 24.219 -2.674 -31.347 1.00 87.81 360 PHE A N 1
ATOM 2968 C CA . PHE A 1 360 ? 24.920 -3.418 -30.310 1.00 87.81 360 PHE A CA 1
ATOM 2969 C C . PHE A 1 360 ? 25.973 -4.317 -30.951 1.00 87.81 360 PHE A C 1
ATOM 2971 O O . PHE A 1 360 ? 25.703 -5.019 -31.930 1.00 87.81 360 PHE A O 1
ATOM 2978 N N . TYR A 1 361 ? 27.191 -4.307 -30.410 1.00 77.69 361 TYR A N 1
ATOM 2979 C CA . TYR A 1 361 ? 28.198 -5.288 -30.804 1.00 77.69 361 TYR A CA 1
ATOM 2980 C C . TYR A 1 361 ? 27.987 -6.552 -29.978 1.00 77.69 361 TYR A C 1
ATOM 2982 O O . TYR A 1 361 ? 28.611 -6.739 -28.933 1.00 77.69 361 TYR A O 1
ATOM 2990 N N . PHE A 1 362 ? 27.111 -7.433 -30.461 1.00 68.69 362 PHE A N 1
ATOM 2991 C CA . PHE A 1 362 ? 26.998 -8.772 -29.900 1.00 68.69 362 PHE A CA 1
ATOM 2992 C C . PHE A 1 362 ? 28.332 -9.500 -30.121 1.00 68.69 362 PHE A C 1
ATOM 2994 O O . PHE A 1 362 ? 28.733 -9.678 -31.277 1.00 68.69 362 PHE A O 1
ATOM 3001 N N . PRO A 1 363 ? 29.060 -9.910 -29.064 1.00 52.03 363 PRO A N 1
ATOM 3002 C CA . PRO A 1 363 ? 30.196 -10.796 -29.248 1.00 52.03 363 PRO A CA 1
ATOM 3003 C C . PRO A 1 363 ? 29.659 -12.065 -29.911 1.00 52.03 363 PRO A C 1
ATOM 3005 O O . PRO A 1 363 ? 28.795 -12.725 -29.345 1.00 52.03 363 PRO A O 1
ATOM 3008 N N . ASN A 1 364 ? 30.110 -12.321 -31.142 1.00 40.34 364 ASN A N 1
ATOM 3009 C CA . ASN A 1 364 ? 29.691 -13.416 -32.015 1.00 40.34 364 ASN A CA 1
ATOM 3010 C C . ASN A 1 364 ? 29.053 -14.596 -31.264 1.00 40.34 364 ASN A C 1
ATOM 3012 O O . ASN A 1 364 ? 29.753 -15.388 -30.631 1.00 40.34 364 ASN A O 1
ATOM 3016 N N . SER A 1 365 ? 27.752 -14.794 -31.468 1.00 40.16 365 SER A N 1
ATOM 3017 C CA . SER A 1 365 ? 27.068 -16.083 -31.335 1.00 40.16 365 SER A CA 1
ATOM 3018 C C . SER A 1 365 ? 27.514 -17.046 -32.446 1.00 40.16 365 SER A C 1
ATOM 3020 O O . SER A 1 365 ? 26.711 -17.646 -33.147 1.00 40.16 365 SER A O 1
ATOM 3022 N N . ASN A 1 366 ? 28.827 -17.184 -32.616 1.00 36.25 366 ASN A N 1
ATOM 3023 C CA . ASN A 1 366 ? 29.460 -18.193 -33.444 1.00 36.25 366 ASN A CA 1
ATOM 3024 C C . ASN A 1 366 ? 30.548 -18.858 -32.610 1.00 36.25 366 ASN A C 1
ATOM 3026 O O . ASN A 1 366 ? 31.715 -18.464 -32.670 1.00 36.25 366 ASN A O 1
ATOM 3030 N N . LYS A 1 367 ? 30.130 -19.864 -31.837 1.00 29.77 367 LYS A N 1
ATOM 3031 C CA . LYS A 1 367 ? 30.847 -21.126 -31.617 1.00 29.77 367 LYS A CA 1
ATOM 3032 C C . LYS A 1 367 ? 29.923 -22.110 -30.883 1.00 29.77 367 LYS A C 1
ATOM 3034 O O . LYS A 1 367 ? 29.809 -22.028 -29.670 1.00 29.77 367 LYS A O 1
ATOM 3039 N N . VAL A 1 368 ? 29.322 -22.981 -31.706 1.00 32.97 368 VAL A N 1
ATOM 3040 C CA . VAL A 1 368 ? 28.845 -24.367 -31.481 1.00 32.97 368 VAL A CA 1
ATOM 3041 C C . VAL A 1 368 ? 27.927 -24.627 -30.293 1.00 32.97 368 VAL A C 1
ATOM 3043 O O . VAL A 1 368 ? 28.411 -24.600 -29.144 1.00 32.97 368 VAL A O 1
#

Secondary structure (DSSP, 8-state):
---SS--------------------------------S------S--S-HHHHHHHHHHHHHHHHHHHHHHTHHHHHHHHH---TTTSTTS----HHHHHHHHHHHHHHHHHHHHHHHHHHHHHHHHHHHHHHHHHHHHHHHHHHHHTTHHHHTTS-HHHHHHHHHHHHHHHHHHHHHHHHHHHHHHHHHHHHHHHHHHHHHHHHHHHHHHHHTTB--SHHHHHHHHHHHHHHHHHHHIIIIITHHHHHHHHHHHHHHHHHHHHHHHHHHHHHHHHHHHH--HHHH-GGGG-HHHHHHHHHHHHHHHHHHHHHHTTTT-----TTSHHHHHHHHGGGTGGGSSPTTTTTTTS-HHHHTTB--------